Protein 4S1H (pdb70)

Secondary structure (DSSP, 8-state):
----EEEEE--BSSS--HHHHHHHHHHHTT--EEEEESEEESS-TTSS---EEEPPHHHHHHHHHHHHHTTTTTT--EEEE---SSHHHHHHHHHHHHHHTTSS--EEEE----EETTEE-S-HHHHHHHHHHGGG-SEE---HHHHHHHHTS--SSHHHHHHHHHHHHHTT--EEEEEEEEETTEEEEEEEES-TTTS--EEEEEEPPSS--SSHHHHHHHHHHHHHHTT--HHHHHHHHHHHHHHHHHT---SSS--TTTTGGGTT-----S--EE--SSGGG--/----EEEEE--BSSS--HHHHHHHHHHHTT--EEEEESEEESS-TTSS---EEEPPHHHHHHHHHHHHHTTTTTT--EEEE---SSHHHHHHHHHHHHHHTTSS--EEEE----EETTEE-S-TTHHHHHHHHGGG-SEE---HHHHHHHHS----SHHHHHHHHHHHHHTT--EEEEEEEEETTEEEEEEEES-TTT---EEEEEEPPSS--SSHHHHHHHHHHHHHHTT--HHHHHHHHHHHHHHHHHT--SSSS--TTTTGGGTT-----S--EE-

Radius of gyration: 24.66 Å; Cα contacts (8 Å, |Δi|>4): 1224; chains: 2; bounding box: 45×48×82 Å

Nearest PDB structures (foldseek):
  4s1m-assembly1_A  TM=9.994E-01  e=2.546E-53  Entamoeba histolytica
  4s1m-assembly1_B  TM=9.944E-01  e=1.141E-51  Entamoeba histolytica
  6k92-assembly1_B  TM=9.442E-01  e=1.432E-26  Leishmania donovani BPK282A1
  6k8z-assembly1_A  TM=9.173E-01  e=1.811E-24  Leishmania donovani
  6yk1-assembly2_C  TM=9.079E-01  e=7.233E-23  Mus musculus

InterPro domains:
  IPR004625 Pyridoxine kinase [PTHR10534] (2-256)
  IPR004625 Pyridoxine kinase [cd01173] (4-252)
  IPR013749 Pyridoxamine kinase/Phosphomethylpyrimidine kinase [PF08543] (92-254)
  IPR029056 Ribokinase-like [G3DSA:3.40.1190.20] (1-278)
  IPR029056 Ribokinase-like [SSF53613] (3-272)

B-factor: mean 26.45, std 13.64, range [12.22, 126.2]

Structure (mmCIF, N/CA/C/O backbone):
data_4S1H
#
_entry.id   4S1H
#
_cell.length_a   44.256
_cell.length_b   44.272
_cell.length_c   75.246
_cell.angle_alpha   89.94
_cell.angle_beta   102.89
_cell.angle_gamma   107.03
#
_symmetry.space_group_name_H-M   'P 1'
#
loop_
_entity.id
_entity.type
_entity.pdbx_description
1 polymer 'Pyridoxal kinase'
2 non-polymer "ADENOSINE-5'-DIPHOSPHATE"
3 non-polymer 'MAGNESIUM ION'
4 water water
#
loop_
_atom_site.group_PDB
_atom_site.id
_atom_site.type_symbol
_atom_site.label_atom_id
_atom_site.label_alt_id
_atom_site.label_comp_id
_atom_site.label_asym_id
_atom_site.label_entity_id
_atom_site.label_seq_id
_atom_site.pdbx_PDB_ins_code
_atom_site.Cartn_x
_atom_site.Cartn_y
_atom_site.Cartn_z
_atom_site.occupancy
_atom_site.B_iso_or_equiv
_atom_site.auth_seq_id
_atom_site.auth_comp_id
_atom_site.auth_asym_id
_atom_site.auth_atom_id
_atom_site.pdbx_PDB_model_num
ATOM 1 N N . MET A 1 1 ? -23.012 11.583 16.558 1.00 54.34 1 MET A N 1
ATOM 2 C CA . MET A 1 1 ? -21.770 12.074 15.876 1.00 45.25 1 MET A CA 1
ATOM 3 C C . MET A 1 1 ? -21.074 10.951 15.108 1.00 45.92 1 MET A C 1
ATOM 4 O O . MET A 1 1 ? -20.352 10.142 15.696 1.00 52.18 1 MET A O 1
ATOM 9 N N . THR A 1 2 ? -21.284 10.912 13.801 1.00 31.66 2 THR A N 1
ATOM 10 C CA . THR A 1 2 ? -20.618 9.939 12.933 1.00 23.88 2 THR A CA 1
ATOM 11 C C . THR A 1 2 ? -19.862 10.654 11.816 1.00 21.78 2 THR A C 1
ATOM 12 O O . THR A 1 2 ? -20.331 11.657 11.283 1.00 26.65 2 THR A O 1
ATOM 16 N N . ASN A 1 3 ? -18.705 10.113 11.471 1.00 20.75 3 ASN A N 1
ATOM 17 C CA . ASN A 1 3 ? -17.932 10.626 10.355 1.00 18.50 3 ASN A CA 1
ATOM 18 C C . ASN A 1 3 ? -18.619 10.242 9.058 1.00 17.63 3 ASN A C 1
ATOM 19 O O . ASN A 1 3 ? -18.855 9.070 8.826 1.00 20.56 3 ASN A O 1
ATOM 24 N N . LYS A 1 4 ? -18.940 11.245 8.245 1.00 15.75 4 LYS A N 1
ATOM 25 C CA . LYS A 1 4 ? -19.645 11.028 6.975 1.00 17.31 4 LYS A CA 1
ATOM 26 C C . LYS A 1 4 ? -18.679 11.006 5.797 1.00 17.23 4 LYS A C 1
ATOM 27 O O . LYS A 1 4 ? -18.992 10.378 4.755 1.00 18.60 4 LYS A O 1
ATOM 33 N N . VAL A 1 5 ? -17.553 11.722 5.908 1.00 14.50 5 VAL A N 1
ATOM 34 C CA . VAL A 1 5 ? -16.584 11.845 4.838 1.00 15.47 5 VAL A CA 1
ATOM 35 C C . VAL A 1 5 ? -15.216 11.368 5.282 1.00 14.97 5 VAL A C 1
ATOM 36 O O . VAL A 1 5 ? -14.814 11.625 6.410 1.00 13.91 5 VAL A O 1
ATOM 40 N N . LEU A 1 6 ? -14.498 10.716 4.374 1.00 13.95 6 LEU A N 1
ATOM 41 C CA . LEU A 1 6 ? -13.074 10.433 4.564 1.00 13.58 6 LEU A CA 1
ATOM 42 C C . LEU A 1 6 ? -12.348 11.085 3.421 1.00 17.23 6 LEU A C 1
ATOM 43 O O . LEU A 1 6 ? -12.718 10.879 2.250 1.00 13.53 6 LEU A O 1
ATOM 48 N N . THR A 1 7 ? -11.363 11.900 3.766 1.00 13.60 7 THR A N 1
ATOM 49 C CA . THR A 1 7 ? -10.610 12.634 2.749 1.00 17.39 7 THR A CA 1
ATOM 50 C C . THR A 1 7 ? -9.120 12.477 2.992 1.00 19.72 7 THR A C 1
ATOM 51 O O . THR A 1 7 ? -8.598 12.699 4.105 1.00 15.37 7 THR A O 1
ATOM 55 N N . ILE A 1 8 ? -8.441 12.068 1.946 1.00 14.58 8 ILE A N 1
ATOM 56 C CA . ILE A 1 8 ? -7.038 11.703 1.969 1.00 13.70 8 ILE A CA 1
ATOM 57 C C . ILE A 1 8 ? -6.317 12.623 1.018 1.00 18.14 8 ILE A C 1
ATOM 58 O O . ILE A 1 8 ? -6.499 12.530 -0.216 1.00 14.19 8 ILE A O 1
ATOM 63 N N . SER A 1 9 ? -5.505 13.528 1.532 1.00 15.16 9 SER A N 1
ATOM 64 C CA . SER A 1 9 ? -4.832 14.506 0.695 1.00 15.33 9 SER A CA 1
ATOM 65 C C . SER A 1 9 ? -3.734 15.219 1.481 1.00 15.35 9 SER A C 1
ATOM 66 O O . SER A 1 9 ? -3.444 14.856 2.633 1.00 14.13 9 SER A O 1
ATOM 69 N N . SER A 1 10 ? -3.108 16.195 0.866 1.00 14.46 10 SER A N 1
ATOM 70 C CA . SER A 1 10 ? -1.914 16.831 1.404 1.00 14.60 10 SER A CA 1
ATOM 71 C C . SER A 1 10 ? -2.235 17.798 2.528 1.00 15.28 10 SER A C 1
ATOM 72 O O . SER A 1 10 ? -3.378 18.183 2.727 1.00 15.07 10 SER A O 1
ATOM 75 N N . TYR A 1 11 ? -1.205 18.183 3.282 1.00 15.26 11 TYR A N 1
ATOM 76 C CA . TYR A 1 11 ? -1.340 19.144 4.367 1.00 16.62 11 TYR A CA 1
ATOM 77 C C . TYR A 1 11 ? -0.193 20.150 4.320 1.00 15.04 11 TYR A C 1
ATOM 78 O O . TYR A 1 11 ? 0.965 19.750 4.136 1.00 15.47 11 TYR A O 1
ATOM 87 N N . VAL A 1 12 ? -0.542 21.426 4.496 1.00 15.22 12 VAL A N 1
ATOM 88 C CA . VAL A 1 12 ? 0.411 22.527 4.708 1.00 15.97 12 VAL A CA 1
ATOM 89 C C . VAL A 1 12 ? 0.107 23.252 6.014 1.00 16.20 12 VAL A C 1
ATOM 90 O O . VAL A 1 12 ? -1.060 23.481 6.327 1.00 15.83 12 VAL A O 1
ATOM 94 N N . CYS A 1 13 ? 1.152 23.575 6.768 1.00 16.80 13 CYS A N 1
ATOM 95 C CA . CYS A 1 13 ? 1.000 24.288 8.067 1.00 17.14 13 CYS A CA 1
ATOM 96 C C . CYS A 1 13 ? 0.530 25.724 7.932 1.00 17.53 13 CYS A C 1
ATOM 97 O O . CYS A 1 13 ? -0.223 26.239 8.747 1.00 17.55 13 CYS A O 1
ATOM 100 N N . SER A 1 14 ? 0.962 26.370 6.846 1.00 18.02 14 SER A N 1
ATOM 101 C CA . SER A 1 14 ? 0.607 27.727 6.503 1.00 18.46 14 SER A CA 1
ATOM 102 C C . SER A 1 14 ? 0.026 27.706 5.100 1.00 18.06 14 SER A C 1
ATOM 103 O O . SER A 1 14 ? 0.460 26.915 4.236 1.00 17.79 14 SER A O 1
ATOM 106 N N . GLY A 1 15 ? -0.972 28.538 4.907 1.00 18.04 15 GLY A N 1
ATOM 107 C CA . GLY A 1 15 ? -1.710 28.543 3.645 1.00 18.22 15 GLY A CA 1
ATOM 108 C C . GLY A 1 15 ? -2.700 27.427 3.415 1.00 18.80 15 GLY A C 1
ATOM 109 O O . GLY A 1 15 ? -3.067 26.675 4.316 1.00 17.42 15 GLY A O 1
ATOM 110 N N . PHE A 1 16 ? -3.167 27.315 2.177 1.00 17.57 16 PHE A N 1
ATOM 111 C CA . PHE A 1 16 ? -4.390 26.575 1.883 1.00 20.51 16 PHE A CA 1
ATOM 112 C C . PHE A 1 16 ? -4.216 25.768 0.597 1.00 19.86 16 PHE A C 1
ATOM 113 O O . PHE A 1 16 ? -4.330 26.287 -0.521 1.00 22.08 16 PHE A O 1
ATOM 121 N N . VAL A 1 17 ? -3.931 24.490 0.779 1.00 17.87 17 VAL A N 1
ATOM 122 C CA . VAL A 1 17 ? -4.052 23.462 -0.280 1.00 19.20 17 VAL A CA 1
ATOM 123 C C . VAL A 1 17 ? -4.591 22.185 0.337 1.00 19.71 17 VAL A C 1
ATOM 124 O O . VAL A 1 17 ? -4.636 22.059 1.574 1.00 19.18 17 VAL A O 1
ATOM 128 N N . GLY A 1 18 ? -5.003 21.253 -0.533 1.00 17.00 18 GLY A N 1
ATOM 129 C CA . GLY A 1 18 ? -5.347 19.913 -0.176 1.00 14.93 18 GLY A CA 1
ATOM 130 C C . GLY A 1 18 ? -6.301 19.780 0.988 1.00 15.39 18 GLY A C 1
ATOM 131 O O . GLY A 1 18 ? -7.341 20.468 1.071 1.00 14.58 18 GLY A O 1
ATOM 132 N N . ASN A 1 19 ? -5.930 18.911 1.920 1.00 15.68 19 ASN A N 1
ATOM 133 C CA . ASN A 1 19 ? -6.786 18.693 3.089 1.00 15.76 19 ASN A CA 1
ATOM 134 C C . ASN A 1 19 ? -6.973 19.908 4.007 1.00 16.02 19 ASN A C 1
ATOM 135 O O . ASN A 1 19 ? -7.949 19.954 4.734 1.00 15.95 19 ASN A O 1
ATOM 140 N N . ARG A 1 20 ? -6.087 20.891 3.956 1.00 15.33 20 ARG A N 1
ATOM 141 C CA . ARG A 1 20 ? -6.300 22.134 4.681 1.00 16.67 20 ARG A CA 1
ATOM 142 C C . ARG A 1 20 ? -7.505 22.908 4.126 1.00 16.98 20 ARG A C 1
ATOM 143 O O . ARG A 1 20 ? -8.344 23.385 4.890 1.00 17.27 20 ARG A O 1
ATOM 151 N N . CYS A 1 21 ? -7.597 23.032 2.798 1.00 17.29 21 CYS A N 1
ATOM 152 C CA . CYS A 1 21 ? -8.839 23.509 2.141 1.00 16.98 21 CYS A CA 1
ATOM 153 C C . CYS A 1 21 ? -10.043 22.682 2.552 1.00 14.16 21 CYS A C 1
ATOM 154 O O . CYS A 1 21 ? -11.100 23.221 2.848 1.00 15.03 21 CYS A O 1
ATOM 157 N N . GLY A 1 22 ? -9.881 21.361 2.561 1.00 14.84 22 GLY A N 1
ATOM 158 C CA . GLY A 1 22 ? -10.943 20.458 2.915 1.00 14.63 22 GLY A CA 1
ATOM 159 C C . GLY A 1 22 ? -11.433 20.690 4.320 1.00 17.38 22 GLY A C 1
ATOM 160 O O . GLY A 1 22 ? -12.636 20.737 4.554 1.00 16.30 22 GLY A O 1
ATOM 161 N N . MET A 1 23 ? -10.513 20.912 5.233 1.00 18.59 23 MET A N 1
ATOM 162 C CA . MET A 1 23 ? -10.920 21.131 6.630 1.00 15.22 23 MET A CA 1
ATOM 163 C C . MET A 1 23 ? -11.748 22.403 6.741 1.00 15.85 23 MET A C 1
ATOM 164 O O . MET A 1 23 ? -12.805 22.427 7.361 1.00 16.53 23 MET A O 1
ATOM 169 N N . ILE A 1 24 ? -11.242 23.492 6.168 1.00 15.29 24 ILE A N 1
ATOM 170 C CA . ILE A 1 24 ? -11.895 24.774 6.251 1.00 16.30 24 ILE A CA 1
ATOM 171 C C . ILE A 1 24 ? -13.308 24.676 5.670 1.00 15.44 24 ILE A C 1
ATOM 172 O O . ILE A 1 24 ? -14.269 25.168 6.262 1.00 16.09 24 ILE A O 1
ATOM 177 N N . ILE A 1 25 ? -13.422 24.050 4.500 1.00 14.07 25 ILE A N 1
ATOM 178 C CA . ILE A 1 25 ? -14.695 24.028 3.785 1.00 14.54 25 ILE A CA 1
ATOM 179 C C . ILE A 1 25 ? -15.697 23.077 4.470 1.00 15.15 25 ILE A C 1
ATOM 180 O O . ILE A 1 25 ? -16.827 23.471 4.771 1.00 15.58 25 ILE A O 1
ATOM 185 N N . LEU A 1 26 ? -15.294 21.837 4.682 1.00 14.81 26 LEU A N 1
ATOM 186 C CA . LEU A 1 26 ? -16.177 20.841 5.324 1.00 13.87 26 LEU A CA 1
ATOM 187 C C . LEU A 1 26 ? -16.533 21.250 6.753 1.00 15.90 26 LEU A C 1
ATOM 188 O O . LEU A 1 26 ? -17.697 21.102 7.160 1.00 18.71 26 LEU A O 1
ATOM 193 N N . ASP A 1 27 ? -15.585 21.809 7.488 1.00 16.35 27 ASP A N 1
ATOM 194 C CA . ASP A 1 27 ? -15.928 22.370 8.827 1.00 16.78 27 ASP A CA 1
ATOM 195 C C . ASP A 1 27 ? -17.015 23.477 8.707 1.00 19.68 27 ASP A C 1
ATOM 196 O O . ASP A 1 27 ? -17.997 23.486 9.465 1.00 18.93 27 ASP A O 1
ATOM 201 N N . SER A 1 28 ? -16.881 24.390 7.744 1.00 17.99 28 SER A N 1
ATOM 202 C CA . SER A 1 28 ? -17.835 25.479 7.595 1.00 17.56 28 SER A CA 1
ATOM 203 C C . SER A 1 28 ? -19.240 24.994 7.178 1.00 18.50 28 SER A C 1
ATOM 204 O O . SER A 1 28 ? -20.231 25.613 7.510 1.00 19.88 28 SER A O 1
ATOM 207 N N . PHE A 1 29 ? -19.298 23.857 6.490 1.00 18.57 29 PHE A N 1
ATOM 208 C CA . PHE A 1 29 ? -20.578 23.222 6.127 1.00 20.62 29 PHE A CA 1
ATOM 209 C C . PHE A 1 29 ? -21.078 22.281 7.226 1.00 18.38 29 PHE A C 1
ATOM 210 O O . PHE A 1 29 ? -22.128 21.697 7.073 1.00 20.48 29 PHE A O 1
ATOM 218 N N . GLN A 1 30 ? -20.295 22.116 8.301 1.00 17.47 30 GLN A N 1
ATOM 219 C CA . GLN A 1 30 ? -20.611 21.250 9.418 1.00 20.43 30 GLN A CA 1
ATOM 220 C C . GLN A 1 30 ? -20.850 19.798 8.982 1.00 17.58 30 GLN A C 1
ATOM 221 O O . GLN A 1 30 ? -21.743 19.115 9.483 1.00 20.42 30 GLN A O 1
ATOM 227 N N . ILE A 1 31 ? -19.962 19.337 8.129 1.00 15.96 31 ILE A N 1
ATOM 228 C CA . ILE A 1 31 ? -19.944 17.953 7.628 1.00 15.64 31 ILE A CA 1
ATOM 229 C C . ILE A 1 31 ? -18.794 17.249 8.378 1.00 16.75 31 ILE A C 1
ATOM 230 O O . ILE A 1 31 ? -17.616 17.577 8.199 1.00 15.55 31 ILE A O 1
ATOM 235 N N . GLN A 1 32 ? -19.156 16.346 9.287 1.00 17.61 32 GLN A N 1
ATOM 236 C CA . GLN A 1 32 ? -18.152 15.680 10.105 1.00 19.08 32 GLN A CA 1
ATOM 237 C C . GLN A 1 32 ? -17.309 14.768 9.212 1.00 17.88 32 GLN A C 1
ATOM 238 O O . GLN A 1 32 ? -17.849 13.908 8.500 1.00 19.01 32 GLN A O 1
ATOM 244 N N . SER A 1 33 ? -15.990 14.974 9.243 1.00 15.96 33 SER A N 1
ATOM 245 C CA . SER A 1 33 ? -15.066 14.328 8.298 1.00 17.48 33 SER A CA 1
ATOM 246 C C . SER A 1 33 ? -13.780 13.854 8.971 1.00 15.23 33 SER A C 1
ATOM 247 O O . SER A 1 33 ? -13.371 14.413 9.994 1.00 15.64 33 SER A O 1
ATOM 250 N N . ILE A 1 34 ? -13.194 12.818 8.395 1.00 13.87 34 ILE A N 1
ATOM 251 C CA . ILE A 1 34 ? -11.886 12.326 8.742 1.00 13.99 34 ILE A CA 1
ATOM 252 C C . ILE A 1 34 ? -10.900 12.884 7.713 1.00 13.76 34 ILE A C 1
ATOM 253 O O . ILE A 1 34 ? -11.116 12.738 6.509 1.00 13.10 34 ILE A O 1
ATOM 258 N N . PHE A 1 35 ? -9.814 13.486 8.191 1.00 13.30 35 PHE A N 1
ATOM 259 C CA . PHE A 1 35 ? -8.786 14.075 7.336 1.00 12.99 35 PHE A CA 1
ATOM 260 C C . PHE A 1 35 ? -7.458 13.346 7.525 1.00 13.16 35 PHE A C 1
ATOM 261 O O . PHE A 1 35 ? -6.692 13.632 8.477 1.00 15.56 35 PHE A O 1
ATOM 269 N N . VAL A 1 36 ? -7.204 12.356 6.690 1.00 13.17 36 VAL A N 1
ATOM 270 C CA . VAL A 1 36 ? -5.973 11.626 6.708 1.00 13.41 36 VAL A CA 1
ATOM 271 C C . VAL A 1 36 ? -4.985 12.365 5.812 1.00 14.37 36 VAL A C 1
ATOM 272 O O . VAL A 1 36 ? -5.246 12.635 4.654 1.00 14.51 36 VAL A O 1
ATOM 276 N N . LEU A 1 37 ? -3.840 12.706 6.334 1.00 14.95 37 LEU A N 1
ATOM 277 C CA . LEU A 1 37 ? -2.823 13.483 5.593 1.00 13.71 37 LEU A CA 1
ATOM 278 C C . LEU A 1 37 ? -1.862 12.608 4.789 1.00 14.18 37 LEU A C 1
ATOM 279 O O . LEU A 1 37 ? -1.479 11.518 5.189 1.00 15.12 37 LEU A O 1
ATOM 284 N N . THR A 1 38 ? -1.476 13.089 3.613 1.00 15.53 38 THR A N 1
ATOM 285 C CA . THR A 1 38 ? -0.458 12.413 2.814 1.00 15.77 38 THR A CA 1
ATOM 286 C C . THR A 1 38 ? 0.904 13.144 2.820 1.00 14.99 38 THR A C 1
ATOM 287 O O . THR A 1 38 ? 1.898 12.602 2.315 1.00 15.98 38 THR A O 1
ATOM 291 N N . THR A 1 39 ? 0.918 14.369 3.360 1.00 15.70 39 THR A N 1
ATOM 292 C CA . THR A 1 39 ? 2.139 15.168 3.591 1.00 16.35 39 THR A CA 1
ATOM 293 C C . THR A 1 39 ? 1.989 15.969 4.868 1.00 17.32 39 THR A C 1
ATOM 294 O O . THR A 1 39 ? 0.875 16.181 5.335 1.00 16.58 39 THR A O 1
ATOM 298 N N . HIS A 1 40 ? 3.118 16.420 5.394 1.00 16.23 40 HIS A N 1
ATOM 299 C CA . HIS A 1 40 ? 3.158 17.451 6.437 1.00 16.22 40 HIS A CA 1
ATOM 300 C C . HIS A 1 40 ? 4.233 18.460 6.036 1.00 16.92 40 HIS A C 1
ATOM 301 O O . HIS A 1 40 ? 5.398 18.325 6.416 1.00 17.59 40 HIS A O 1
ATOM 308 N N . LEU A 1 41 ? 3.830 19.471 5.257 1.00 16.87 41 LEU A N 1
ATOM 309 C CA . LEU A 1 41 ? 4.747 20.483 4.755 1.00 17.64 41 LEU A CA 1
ATOM 310 C C . LEU A 1 41 ? 4.501 21.821 5.424 1.00 17.89 41 LEU A C 1
ATOM 311 O O . LEU A 1 41 ? 3.395 22.109 5.852 1.00 17.37 41 LEU A O 1
ATOM 316 N N . ALA A 1 42 ? 5.522 22.647 5.479 1.00 18.79 42 ALA A N 1
ATOM 317 C CA . ALA A 1 42 ? 5.395 23.988 6.047 1.00 19.25 42 ALA A CA 1
ATOM 318 C C . ALA A 1 42 ? 4.456 24.860 5.250 1.00 19.01 42 ALA A C 1
ATOM 319 O O . ALA A 1 42 ? 3.682 25.620 5.788 1.00 18.92 42 ALA A O 1
ATOM 321 N N . ASN A 1 43 ? 4.582 24.750 3.918 1.00 19.03 43 ASN A N 1
ATOM 322 C CA . ASN A 1 43 ? 3.877 25.627 2.990 1.00 19.01 43 ASN A CA 1
ATOM 323 C C . ASN A 1 43 ? 3.804 24.924 1.626 1.00 19.93 43 ASN A C 1
ATOM 324 O O . ASN A 1 43 ? 4.380 23.861 1.452 1.00 19.30 43 ASN A O 1
ATOM 329 N N . HIS A 1 44 ? 3.056 25.475 0.686 1.00 23.40 44 HIS A N 1
ATOM 330 C CA . HIS A 1 44 ? 2.914 24.776 -0.585 1.00 25.99 44 HIS A CA 1
ATOM 331 C C . HIS A 1 44 ? 4.174 24.868 -1.463 1.00 28.62 44 HIS A C 1
ATOM 332 O O . HIS A 1 44 ? 5.124 25.590 -1.157 1.00 20.92 44 HIS A O 1
ATOM 339 N N . THR A 1 45 ? 4.167 24.080 -2.539 1.00 27.28 45 THR A N 1
ATOM 340 C CA . THR A 1 45 ? 5.352 23.852 -3.385 1.00 38.43 45 THR A CA 1
ATOM 341 C C . THR A 1 45 ? 5.758 25.068 -4.244 1.00 34.17 45 THR A C 1
ATOM 342 O O . THR A 1 45 ? 6.863 25.128 -4.798 1.00 35.01 45 THR A O 1
ATOM 346 N N . GLY A 1 46 ? 4.846 26.022 -4.376 1.00 35.83 46 GLY A N 1
ATOM 347 C CA . GLY A 1 46 ? 5.136 27.356 -4.920 1.00 41.50 46 GLY A CA 1
ATOM 348 C C . GLY A 1 46 ? 6.220 28.225 -4.289 1.00 47.35 46 GLY A C 1
ATOM 349 O O . GLY A 1 46 ? 6.741 29.127 -4.944 1.00 44.20 46 GLY A O 1
ATOM 350 N N . TYR A 1 47 ? 6.561 27.987 -3.022 1.00 36.12 47 TYR A N 1
ATOM 351 C CA . TYR A 1 47 ? 7.589 28.769 -2.357 1.00 27.71 47 TYR A CA 1
ATOM 352 C C . TYR A 1 47 ? 8.992 28.211 -2.665 1.00 27.13 47 TYR A C 1
ATOM 353 O O . TYR A 1 47 ? 9.107 27.024 -3.012 1.00 32.15 47 TYR A O 1
ATOM 362 N N . PRO A 1 48 ? 10.044 29.030 -2.506 1.00 29.47 48 PRO A N 1
ATOM 363 C CA . PRO A 1 48 ? 11.443 28.607 -2.715 1.00 32.50 48 PRO A CA 1
ATOM 364 C C . PRO A 1 48 ? 11.958 27.483 -1.825 1.00 35.63 48 PRO A C 1
ATOM 365 O O . PRO A 1 48 ? 12.869 26.771 -2.218 1.00 35.72 48 PRO A O 1
ATOM 369 N N . VAL A 1 49 ? 11.433 27.383 -0.607 1.00 29.38 49 VAL A N 1
ATOM 370 C CA . VAL A 1 49 ? 11.807 26.323 0.311 1.00 27.01 49 VAL A CA 1
ATOM 371 C C . VAL A 1 49 ? 10.493 25.704 0.738 1.00 24.52 49 VAL A C 1
ATOM 372 O O . VAL A 1 49 ? 9.526 26.431 0.945 1.00 23.64 49 VAL A O 1
ATOM 376 N N . VAL A 1 50 ? 10.451 24.370 0.782 1.00 23.45 50 VAL A N 1
ATOM 377 C CA . VAL A 1 50 ? 9.272 23.614 1.179 1.00 23.17 50 VAL A CA 1
ATOM 378 C C . VAL A 1 50 ? 9.698 22.597 2.236 1.00 24.50 50 VAL A C 1
ATOM 379 O O . VAL A 1 50 ? 10.043 21.467 1.929 1.00 26.14 50 VAL A O 1
ATOM 383 N N . GLY A 1 51 ? 9.618 22.982 3.508 1.00 22.53 51 GLY A N 1
ATOM 384 C CA . GLY A 1 51 ? 10.087 22.104 4.566 1.00 22.22 51 GLY A CA 1
ATOM 385 C C . GLY A 1 51 ? 9.048 21.036 4.883 1.00 20.72 51 GLY A C 1
ATOM 386 O O . GLY A 1 51 ? 7.866 21.198 4.596 1.00 19.90 51 GLY A O 1
ATOM 387 N N . GLY A 1 52 ? 9.513 19.923 5.423 1.00 20.83 52 GLY A N 1
ATOM 388 C CA . GLY A 1 52 ? 8.667 18.808 5.841 1.00 20.11 52 GLY A CA 1
ATOM 389 C C . GLY A 1 52 ? 8.729 17.646 4.855 1.00 23.04 52 GLY A C 1
ATOM 390 O O . GLY A 1 52 ? 9.450 17.713 3.854 1.00 26.08 52 GLY A O 1
ATOM 391 N N . SER A 1 53 ? 7.936 16.616 5.110 1.00 20.42 53 SER A N 1
ATOM 392 C CA . SER A 1 53 ? 8.037 15.318 4.410 1.00 22.34 53 SER A CA 1
ATOM 393 C C . SER A 1 53 ? 6.678 14.765 4.013 1.00 21.39 53 SER A C 1
ATOM 394 O O . SER A 1 53 ? 5.645 15.087 4.610 1.00 19.63 53 SER A O 1
ATOM 397 N N . GLY A 1 54 ? 6.707 13.882 3.017 1.00 19.69 54 GLY A N 1
ATOM 398 C CA . GLY A 1 54 ? 5.580 13.035 2.670 1.00 18.38 54 GLY A CA 1
ATOM 399 C C . GLY A 1 54 ? 5.330 12.061 3.803 1.00 18.59 54 GLY A C 1
ATOM 400 O O . GLY A 1 54 ? 6.275 11.639 4.484 1.00 20.34 54 GLY A O 1
ATOM 401 N N . VAL A 1 55 ? 4.069 11.690 3.978 1.00 17.58 55 VAL A N 1
ATOM 402 C CA . VAL A 1 55 ? 3.699 10.649 4.912 1.00 17.50 55 VAL A CA 1
ATOM 403 C C . VAL A 1 55 ? 4.208 9.275 4.447 1.00 20.08 55 VAL A C 1
ATOM 404 O O . VAL A 1 55 ? 4.130 8.944 3.254 1.00 21.88 55 VAL A O 1
ATOM 408 N N . LEU A 1 56 ? 4.780 8.510 5.373 1.00 20.18 56 LEU A N 1
ATOM 409 C CA . LEU A 1 56 ? 5.347 7.198 5.044 1.00 23.18 56 LEU A CA 1
ATOM 410 C C . LEU A 1 56 ? 4.251 6.139 5.034 1.00 21.73 56 LEU A C 1
ATOM 411 O O . LEU A 1 56 ? 3.282 6.200 5.822 1.00 21.04 56 LEU A O 1
ATOM 416 N N . LEU A 1 57 ? 4.389 5.177 4.118 1.00 20.25 57 LEU A N 1
ATOM 417 C CA . LEU A 1 57 ? 3.409 4.114 3.980 1.00 21.59 57 LEU A CA 1
ATOM 418 C C . LEU A 1 57 ? 3.047 3.441 5.314 1.00 19.36 57 LEU A C 1
ATOM 419 O O . LEU A 1 57 ? 1.867 3.201 5.589 1.00 24.04 57 LEU A O 1
ATOM 424 N N . ASN A 1 58 ? 4.048 3.105 6.126 1.00 20.26 58 ASN A N 1
ATOM 425 C CA . ASN A 1 58 ? 3.741 2.372 7.367 1.00 22.99 58 ASN A CA 1
ATOM 426 C C . ASN A 1 58 ? 2.850 3.182 8.311 1.00 23.18 58 ASN A C 1
ATOM 427 O O . ASN A 1 58 ? 1.945 2.640 8.968 1.00 22.28 58 ASN A O 1
ATOM 432 N N . ASP A 1 59 ? 3.085 4.494 8.360 1.00 22.00 59 ASP A N 1
ATOM 433 C CA . ASP A 1 59 ? 2.264 5.389 9.159 1.00 21.13 59 ASP A CA 1
ATOM 434 C C . ASP A 1 59 ? 0.849 5.515 8.587 1.00 17.95 59 ASP A C 1
ATOM 435 O O . ASP A 1 59 ? -0.126 5.514 9.323 1.00 18.32 59 ASP A O 1
ATOM 440 N N . PHE A 1 60 ? 0.732 5.609 7.268 1.00 17.75 60 PHE A N 1
ATOM 441 C CA . PHE A 1 60 ? -0.562 5.652 6.634 1.00 17.80 60 P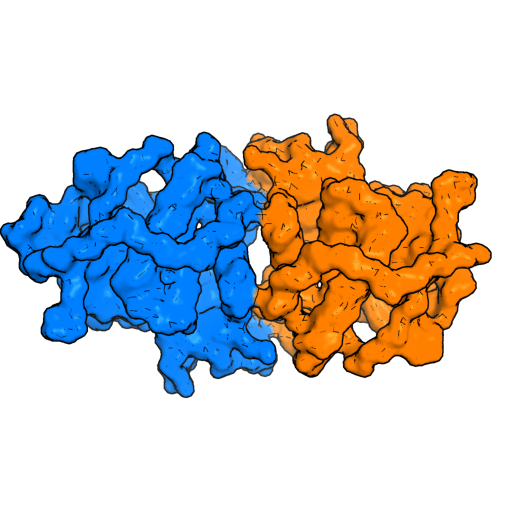HE A CA 1
ATOM 442 C C . PHE A 1 60 ? -1.387 4.380 6.949 1.00 17.14 60 PHE A C 1
ATOM 443 O O . PHE A 1 60 ? -2.569 4.458 7.295 1.00 17.38 60 PHE A O 1
ATOM 451 N N . ILE A 1 61 ? -0.764 3.212 6.810 1.00 17.60 61 ILE A N 1
ATOM 452 C CA . ILE A 1 61 ? -1.409 1.947 7.165 1.00 18.26 61 ILE A CA 1
ATOM 453 C C . ILE A 1 61 ? -1.818 1.900 8.632 1.00 18.92 61 ILE A C 1
ATOM 454 O O . ILE A 1 61 ? -2.938 1.509 8.977 1.00 17.84 61 ILE A O 1
ATOM 459 N N . SER A 1 62 ? -0.926 2.340 9.506 1.00 18.17 62 SER A N 1
ATOM 460 C CA . SER A 1 62 ? -1.212 2.372 10.930 1.00 20.46 62 SER A CA 1
ATOM 461 C C . SER A 1 62 ? -2.442 3.222 11.229 1.00 19.00 62 SER A C 1
ATOM 462 O O . SER A 1 62 ? -3.326 2.832 12.014 1.00 19.73 62 SER A O 1
ATOM 465 N N . ILE A 1 63 ? -2.486 4.399 10.630 1.00 17.67 63 ILE A N 1
ATOM 466 C CA . ILE A 1 63 ? -3.664 5.275 10.733 1.00 18.49 63 ILE A CA 1
ATOM 467 C C . ILE A 1 63 ? -4.952 4.621 10.205 1.00 16.62 63 ILE A C 1
ATOM 468 O O . ILE A 1 63 ? -5.967 4.603 10.908 1.00 16.41 63 ILE A O 1
ATOM 473 N N . MET A 1 64 ? -4.903 4.044 9.008 1.00 17.96 64 MET A N 1
ATOM 474 C CA . MET A 1 64 ? -6.123 3.477 8.438 1.00 16.79 64 MET A CA 1
ATOM 475 C C . MET A 1 64 ? -6.615 2.272 9.253 1.00 18.25 64 MET A C 1
ATOM 476 O O . MET A 1 64 ? -7.820 2.130 9.515 1.00 20.10 64 MET A O 1
ATOM 481 N N . ASP A 1 65 ? -5.682 1.450 9.722 1.00 18.36 65 ASP A N 1
ATOM 482 C CA . ASP A 1 65 ? -6.016 0.318 10.603 1.00 19.39 65 ASP A CA 1
ATOM 483 C C . ASP A 1 65 ? -6.647 0.791 11.909 1.00 18.98 65 ASP A C 1
ATOM 484 O O . ASP A 1 65 ? -7.602 0.213 12.374 1.00 22.77 65 ASP A O 1
ATOM 489 N N . SER A 1 66 ? -6.109 1.858 12.480 1.00 18.34 66 SER A N 1
ATOM 490 C CA . SER A 1 66 ? -6.644 2.403 13.752 1.00 18.09 66 SER A CA 1
ATOM 491 C C . SER A 1 66 ? -8.074 2.944 13.586 1.00 20.06 66 SER A C 1
ATOM 492 O O . SER A 1 66 ? -8.938 2.725 14.438 1.00 20.03 66 SER A O 1
ATOM 495 N N . LEU A 1 67 ? -8.330 3.632 12.472 1.00 17.23 67 LEU A N 1
ATOM 496 C CA . LEU A 1 67 ? -9.695 4.098 12.159 1.00 18.38 67 LEU A CA 1
ATOM 497 C C . LEU A 1 67 ? -10.656 2.931 12.062 1.00 23.12 67 LEU A C 1
ATOM 498 O O . LEU A 1 67 ? -11.764 3.018 12.552 1.00 22.84 67 LEU A O 1
ATOM 503 N N . GLU A 1 68 ? -10.226 1.840 11.444 1.00 22.06 68 GLU A N 1
ATOM 504 C CA . GLU A 1 68 ? -11.093 0.661 11.284 1.00 23.49 68 GLU A CA 1
ATOM 505 C C . GLU A 1 68 ? -11.349 -0.038 12.615 1.00 24.90 68 GLU A C 1
ATOM 506 O O . GLU A 1 68 ? -12.500 -0.286 12.969 1.00 29.09 68 GLU A O 1
ATOM 512 N N . VAL A 1 69 ? -10.285 -0.306 13.374 1.00 22.12 69 VAL A N 1
ATOM 513 C CA . VAL A 1 69 ? -10.396 -1.043 14.648 1.00 24.01 69 VAL A CA 1
ATOM 514 C C . VAL A 1 69 ? -11.228 -0.274 15.686 1.00 22.47 69 VAL A C 1
ATOM 515 O O . VAL A 1 69 ? -11.991 -0.884 16.455 1.00 24.29 69 VAL A O 1
ATOM 519 N N . ASN A 1 70 ? -11.077 1.047 15.718 1.00 21.41 70 ASN A N 1
ATOM 520 C CA . ASN A 1 70 ? -11.877 1.899 16.594 1.00 22.00 70 ASN A CA 1
ATOM 521 C C . ASN A 1 70 ? -13.275 2.253 16.046 1.00 21.39 70 ASN A C 1
ATOM 522 O O . ASN A 1 70 ? -13.987 3.048 16.657 1.00 22.20 70 ASN A O 1
ATOM 527 N N . HIS A 1 71 ? -13.670 1.640 14.919 1.00 22.22 71 HIS A N 1
ATOM 528 C CA . HIS A 1 71 ? -14.988 1.817 14.274 1.00 24.96 71 HIS A CA 1
ATOM 529 C C . HIS A 1 71 ? -15.338 3.257 13.902 1.00 25.53 71 HIS A C 1
ATOM 530 O O . HIS A 1 71 ? -16.512 3.627 13.813 1.00 32.31 71 HIS A O 1
ATOM 537 N N . LEU A 1 72 ? -14.309 4.044 13.583 1.00 20.75 72 LEU A N 1
ATOM 538 C CA . LEU A 1 72 ? -14.482 5.472 13.263 1.00 19.95 72 LEU A CA 1
ATOM 539 C C . LEU A 1 72 ? -14.850 5.746 11.799 1.00 21.40 72 LEU A C 1
ATOM 540 O O . LEU A 1 72 ? -15.276 6.858 11.473 1.00 18.52 72 LEU A O 1
ATOM 545 N N . ASP A 1 73 ? -14.706 4.726 10.955 1.00 19.93 73 ASP A N 1
ATOM 546 C CA . ASP A 1 73 ? -15.013 4.840 9.505 1.00 21.31 73 ASP A CA 1
ATOM 547 C C . ASP A 1 73 ? -16.208 4.002 9.040 1.00 22.15 73 ASP A C 1
ATOM 548 O O . ASP A 1 73 ? -16.386 3.825 7.821 1.00 22.00 73 ASP A O 1
ATOM 553 N N . LYS A 1 74 ? -17.019 3.517 9.988 1.00 22.41 74 LYS A N 1
ATOM 554 C CA . LYS A 1 74 ? -18.057 2.537 9.660 1.00 26.87 74 LYS A CA 1
ATOM 555 C C . LYS A 1 74 ? -19.235 3.171 8.887 1.00 25.99 74 LYS A C 1
ATOM 556 O O . LYS A 1 74 ? -19.952 2.474 8.193 1.00 31.73 74 LYS A O 1
ATOM 562 N N . ASP A 1 75 ? -19.404 4.486 9.029 1.00 21.51 75 ASP A N 1
ATOM 563 C CA . ASP A 1 75 ? -20.562 5.217 8.533 1.00 21.95 75 ASP A CA 1
ATOM 564 C C . ASP A 1 75 ? -20.229 6.147 7.350 1.00 22.40 75 ASP A C 1
ATOM 565 O O . ASP A 1 75 ? -21.065 6.932 6.948 1.00 21.59 75 ASP A O 1
ATOM 570 N N . ILE A 1 76 ? -19.011 6.047 6.820 1.00 20.40 76 ILE A N 1
ATOM 571 C CA . ILE A 1 76 ? -18.549 6.870 5.709 1.00 17.42 76 ILE A CA 1
ATOM 572 C C . ILE A 1 76 ? -19.511 6.712 4.533 1.00 18.05 76 ILE A C 1
ATOM 573 O O . ILE A 1 76 ? -19.862 5.607 4.213 1.00 19.36 76 ILE A O 1
ATOM 578 N N . GLU A 1 77 ? -19.999 7.823 4.008 1.00 17.01 77 GLU A N 1
ATOM 579 C CA . GLU A 1 77 ? -20.827 7.826 2.762 1.00 17.02 77 GLU A CA 1
ATOM 580 C C . GLU A 1 77 ? -20.124 8.458 1.568 1.00 18.02 77 GLU A C 1
ATOM 581 O O . GLU A 1 77 ? -20.606 8.334 0.427 1.00 16.73 77 GLU A O 1
ATOM 587 N N . PHE A 1 78 ? -19.018 9.152 1.830 1.00 17.19 78 PHE A N 1
ATOM 588 C CA . PHE A 1 78 ? -18.314 9.959 0.842 1.00 15.87 78 PHE A CA 1
ATOM 589 C C . PHE A 1 78 ? -16.830 9.826 1.056 1.00 16.87 78 PHE A C 1
ATOM 590 O O . PHE A 1 78 ? -16.344 9.860 2.201 1.00 15.50 78 PHE A O 1
ATOM 598 N N . LEU A 1 79 ? -16.109 9.690 -0.060 1.00 15.97 79 LEU A N 1
ATOM 599 C CA . LEU A 1 79 ? -14.684 9.577 -0.055 1.00 14.98 79 LEU A CA 1
ATOM 600 C C . LEU A 1 79 ? -14.112 10.590 -0.993 1.00 18.82 79 LEU A C 1
ATOM 601 O O . LEU A 1 79 ? -14.674 10.785 -2.072 1.00 14.76 79 LEU A O 1
ATOM 606 N N . VAL A 1 80 ? -13.019 11.235 -0.589 1.00 14.37 80 VAL A N 1
ATOM 607 C CA . VAL A 1 80 ? -12.263 12.152 -1.464 1.00 13.58 80 VAL A CA 1
ATOM 608 C C . VAL A 1 80 ? -10.811 11.807 -1.396 1.00 15.73 80 VAL A C 1
ATOM 609 O O . VAL A 1 80 ? -10.287 11.555 -0.286 1.00 15.12 80 VAL A O 1
ATOM 613 N N . THR A 1 81 ? -10.151 11.785 -2.536 1.00 15.34 81 THR A N 1
ATOM 614 C CA . THR A 1 81 ? -8.715 11.709 -2.579 1.00 14.28 81 THR A CA 1
ATOM 615 C C . THR A 1 81 ? -8.181 12.887 -3.333 1.00 14.62 81 THR A C 1
ATOM 616 O O . THR A 1 81 ? -8.826 13.387 -4.300 1.00 15.90 81 THR A O 1
ATOM 620 N N . GLY A 1 82 ? -6.996 13.343 -2.927 1.00 15.80 82 GLY A N 1
ATOM 621 C CA . GLY A 1 82 ? -6.301 14.442 -3.544 1.00 15.91 82 GLY A CA 1
ATOM 622 C C . GLY A 1 82 ? -4.879 14.084 -3.868 1.00 16.00 82 GLY A C 1
ATOM 623 O O . GLY A 1 82 ? -4.606 13.143 -4.667 1.00 15.51 82 GLY A O 1
ATOM 624 N N . TYR A 1 83 ? -3.961 14.833 -3.270 1.00 14.79 83 TYR A N 1
ATOM 625 C CA . TYR A 1 83 ? -2.548 14.730 -3.584 1.00 15.73 83 TYR A CA 1
ATOM 626 C C . TYR A 1 83 ? -1.910 13.534 -2.906 1.00 17.33 83 TYR A C 1
ATOM 627 O O . TYR A 1 83 ? -2.158 13.312 -1.721 1.00 17.22 83 TYR A O 1
ATOM 636 N N . PHE A 1 84 ? -1.109 12.778 -3.666 1.00 16.25 84 PHE A N 1
ATOM 637 C CA . PHE A 1 84 ? -0.241 11.762 -3.093 1.00 16.16 84 PHE A CA 1
ATOM 638 C C . PHE A 1 84 ? 1.211 12.026 -3.499 1.00 18.09 84 PHE A C 1
ATOM 639 O O . PHE A 1 84 ? 1.490 12.298 -4.672 1.00 17.94 84 PHE A O 1
ATOM 647 N N . PRO A 1 85 ? 2.145 11.938 -2.557 1.00 19.03 85 PRO A N 1
ATOM 648 C CA . PRO A 1 85 ? 3.555 12.169 -2.885 1.00 23.90 85 PRO A CA 1
ATOM 649 C C . PRO A 1 85 ? 4.243 10.956 -3.519 1.00 28.89 85 PRO A C 1
ATOM 650 O O . PRO A 1 85 ? 5.299 11.120 -4.141 1.00 26.70 85 PRO A O 1
ATOM 654 N N . SER A 1 86 ? 3.644 9.771 -3.394 1.00 19.48 86 SER A N 1
ATOM 655 C CA . SER A 1 86 ? 4.267 8.524 -3.809 1.00 20.03 86 SER A CA 1
ATOM 656 C C . SER A 1 86 ? 3.223 7.485 -4.166 1.00 21.46 86 SER A C 1
ATOM 657 O O . SER A 1 86 ? 2.118 7.503 -3.614 1.00 19.32 86 SER A O 1
ATOM 660 N N . SER A 1 87 ? 3.566 6.600 -5.103 1.00 19.49 87 SER A N 1
ATOM 661 C CA . SER A 1 87 ? 2.626 5.600 -5.598 1.00 22.02 87 SER A CA 1
ATOM 662 C C . SER A 1 87 ? 2.238 4.552 -4.540 1.00 20.11 87 SER A C 1
ATOM 663 O O . SER A 1 87 ? 1.139 4.013 -4.599 1.00 18.89 87 SER A O 1
ATOM 666 N N . ASP A 1 88 ? 3.121 4.238 -3.614 1.00 20.00 88 ASP A N 1
ATOM 667 C CA . ASP A 1 88 ? 2.766 3.247 -2.576 1.00 19.86 88 ASP A CA 1
ATOM 668 C C . ASP A 1 88 ? 1.487 3.605 -1.829 1.00 19.46 88 ASP A C 1
ATOM 669 O O . ASP A 1 88 ? 0.660 2.735 -1.539 1.00 18.68 88 ASP A O 1
ATOM 674 N N . LEU A 1 89 ? 1.323 4.897 -1.542 1.00 18.66 89 LEU A N 1
ATOM 675 C CA . LEU A 1 89 ? 0.143 5.383 -0.808 1.00 17.76 89 LEU A CA 1
ATOM 676 C C . LEU A 1 89 ? -1.081 5.279 -1.721 1.00 17.11 89 LEU A C 1
ATOM 677 O O . LEU A 1 89 ? -2.185 5.053 -1.242 1.00 17.35 89 LEU A O 1
ATOM 682 N N . VAL A 1 90 ? -0.902 5.434 -3.028 1.00 16.43 90 VAL A N 1
A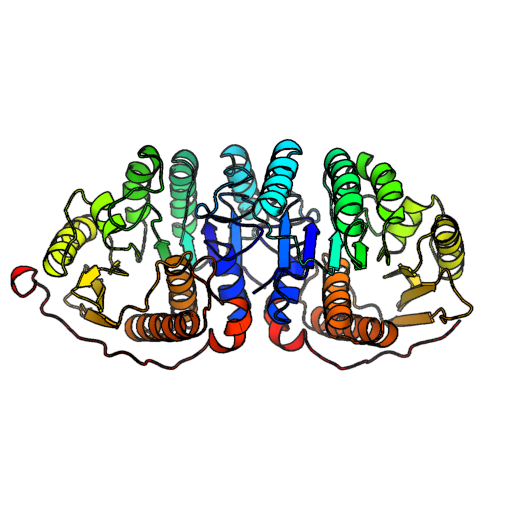TOM 683 C CA . VAL A 1 90 ? -2.020 5.331 -3.930 1.00 16.52 90 VAL A CA 1
ATOM 684 C C . VAL A 1 90 ? -2.534 3.894 -3.970 1.00 16.96 90 VAL A C 1
ATOM 685 O O . VAL A 1 90 ? -3.742 3.679 -3.920 1.00 19.92 90 VAL A O 1
ATOM 689 N N . TYR A 1 91 ? -1.624 2.933 -4.133 1.00 17.56 91 TYR A N 1
ATOM 690 C CA . TYR A 1 91 ? -2.020 1.523 -4.199 1.00 18.72 91 TYR A CA 1
ATOM 691 C C . TYR A 1 91 ? -2.655 1.081 -2.880 1.00 19.21 91 TYR A C 1
ATOM 692 O O . TYR A 1 91 ? -3.655 0.383 -2.898 1.00 21.36 91 TYR A O 1
ATOM 701 N N . GLU A 1 92 ? -2.129 1.545 -1.754 1.00 18.07 92 GLU A N 1
ATOM 702 C CA . GLU A 1 92 ? -2.766 1.228 -0.473 1.00 19.51 92 GLU A CA 1
ATOM 703 C C . GLU A 1 92 ? -4.160 1.849 -0.347 1.00 19.45 92 GLU A C 1
ATOM 704 O O . GLU A 1 92 ? -5.108 1.181 0.101 1.00 18.72 92 GLU A O 1
ATOM 710 N N . THR A 1 93 ? -4.302 3.085 -0.811 1.00 18.59 93 THR A N 1
ATOM 711 C CA . THR A 1 93 ? -5.597 3.733 -0.852 1.00 17.23 93 THR A CA 1
ATOM 712 C C . THR A 1 93 ? -6.583 2.926 -1.694 1.00 17.41 93 THR A C 1
ATOM 713 O O . THR A 1 93 ? -7.750 2.808 -1.326 1.00 17.45 93 THR A O 1
ATOM 717 N N . ILE A 1 94 ? -6.153 2.403 -2.839 1.00 17.08 94 ILE A N 1
ATOM 718 C CA . ILE A 1 94 ? -7.030 1.555 -3.659 1.00 19.15 94 ILE A CA 1
ATOM 719 C C . ILE A 1 94 ? -7.587 0.412 -2.812 1.00 22.28 94 ILE A C 1
ATOM 720 O O . ILE A 1 94 ? -8.770 0.143 -2.888 1.00 22.85 94 ILE A O 1
ATOM 725 N N . ASN A 1 95 ? -6.730 -0.242 -2.022 1.00 21.14 95 ASN A N 1
ATOM 726 C CA . ASN A 1 95 ? -7.188 -1.321 -1.144 1.00 20.90 95 ASN A CA 1
ATOM 727 C C . ASN A 1 95 ? -8.247 -0.835 -0.181 1.00 19.17 95 ASN A C 1
ATOM 728 O O . ASN A 1 95 ? -9.237 -1.521 0.021 1.00 21.16 95 ASN A O 1
ATOM 733 N N . ARG A 1 96 ? -8.025 0.334 0.404 1.00 18.36 96 ARG A N 1
ATOM 734 C CA . ARG A 1 96 ? -8.953 0.894 1.410 1.00 18.36 96 ARG A CA 1
ATOM 735 C C . ARG A 1 96 ? -10.258 1.312 0.752 1.00 20.19 96 ARG A C 1
ATOM 736 O O . ARG A 1 96 ? -11.320 1.023 1.280 1.00 19.08 96 ARG A O 1
ATOM 744 N N . VAL A 1 97 ? -10.180 1.864 -0.471 1.00 18.16 97 VAL A N 1
ATOM 745 C CA . VAL A 1 97 ? -11.378 2.234 -1.242 1.00 19.93 97 VAL A CA 1
ATOM 746 C C . VAL A 1 97 ? -12.275 1.062 -1.546 1.00 20.40 97 VAL A C 1
ATOM 747 O O . VAL A 1 97 ? -13.504 1.136 -1.364 1.00 22.29 97 VAL A O 1
ATOM 751 N N . LYS A 1 98 ? -11.672 -0.012 -2.041 1.00 22.20 98 LYS A N 1
ATOM 752 C CA . LYS A 1 98 ? -12.385 -1.233 -2.315 1.00 27.71 98 LYS A CA 1
ATOM 753 C C . LYS A 1 98 ? -13.104 -1.734 -1.069 1.00 24.11 98 LYS A C 1
ATOM 754 O O . LYS A 1 98 ? -14.269 -2.089 -1.147 1.00 27.99 98 LYS A O 1
ATOM 760 N N . ARG A 1 99 ? -12.405 -1.765 0.060 1.00 23.38 99 ARG A N 1
ATOM 761 C CA . ARG A 1 99 ? -13.004 -2.240 1.314 1.00 27.53 99 ARG A CA 1
ATOM 762 C C . ARG A 1 99 ? -14.166 -1.334 1.731 1.00 24.66 99 ARG A C 1
ATOM 763 O O . ARG A 1 99 ? -15.222 -1.835 2.103 1.00 29.42 99 ARG A O 1
ATOM 771 N N . ILE A 1 100 ? -13.970 -0.022 1.652 1.00 24.00 100 ILE A N 1
ATOM 772 C CA . ILE A 1 100 ? -14.979 0.941 2.088 1.00 25.17 100 ILE A CA 1
ATOM 773 C C . ILE A 1 100 ? -16.255 0.841 1.212 1.00 33.30 100 ILE A C 1
ATOM 774 O O . ILE A 1 100 ? -17.369 0.887 1.730 1.00 29.40 100 ILE A O 1
ATOM 779 N N . LYS A 1 101 ? -16.083 0.626 -0.090 1.00 25.73 101 LYS A N 1
ATOM 780 C CA . LYS A 1 101 ? -17.212 0.415 -1.025 1.00 28.29 101 LYS A CA 1
ATOM 781 C C . LYS A 1 101 ? -17.893 -0.971 -1.007 1.00 32.06 101 LYS A C 1
ATOM 782 O O . LYS A 1 101 ? -18.886 -1.173 -1.704 1.00 37.63 101 LYS A O 1
ATOM 788 N N . ASP A 1 102 ? -17.370 -1.923 -0.229 1.00 34.36 102 ASP A N 1
ATOM 789 C CA . ASP A 1 102 ? -17.881 -3.303 -0.218 1.00 39.39 102 ASP A CA 1
ATOM 790 C C . ASP A 1 102 ? -19.137 -3.488 0.642 1.00 42.13 102 ASP A C 1
ATOM 791 O O . ASP A 1 102 ? -19.974 -4.335 0.327 1.00 101.31 102 ASP A O 1
ATOM 796 N N . ASN A 1 103 ? -19.261 -2.730 1.727 1.00 59.84 103 ASN A N 1
ATOM 797 C CA . ASN A 1 103 ? -20.381 -2.916 2.676 1.00 99.62 103 ASN A CA 1
ATOM 798 C C . ASN A 1 103 ? -21.466 -1.850 2.622 1.00 89.49 103 ASN A C 1
ATOM 799 O O . ASN A 1 103 ? -22.486 -1.965 3.312 1.00 121.47 103 ASN A O 1
ATOM 804 N N . LYS A 1 104 ? -21.247 -0.821 1.811 1.00 76.65 104 LYS A N 1
ATOM 805 C CA . LYS A 1 104 ? -22.169 0.301 1.730 1.00 46.05 104 LYS A CA 1
ATOM 806 C C . LYS A 1 104 ? -21.939 1.069 0.454 1.00 56.77 104 LYS A C 1
ATOM 807 O O . LYS A 1 104 ? -20.895 0.928 -0.187 1.00 45.57 104 LYS A O 1
ATOM 813 N N . LYS A 1 105 ? -22.927 1.874 0.084 1.00 48.25 105 LYS A N 1
ATOM 814 C CA . LYS A 1 105 ? -22.787 2.782 -1.038 1.00 33.97 105 LYS A CA 1
ATOM 815 C C . LYS A 1 105 ? -21.946 3.981 -0.583 1.00 25.64 105 LYS A C 1
ATOM 816 O O . LYS A 1 105 ? -22.289 4.656 0.391 1.00 38.02 105 LYS A O 1
ATOM 822 N N . VAL A 1 106 ? -20.815 4.192 -1.241 1.00 25.19 106 VAL A N 1
ATOM 823 C CA . VAL A 1 106 ? -19.917 5.280 -0.916 1.00 20.62 106 VAL A CA 1
ATOM 824 C C . VAL A 1 106 ? -19.639 6.026 -2.220 1.00 25.56 106 VAL A C 1
ATOM 825 O O . VAL A 1 106 ? -19.185 5.433 -3.189 1.00 30.46 106 VAL A O 1
ATOM 829 N N . TYR A 1 107 ? -19.938 7.310 -2.230 1.00 18.20 107 TYR A N 1
ATOM 830 C CA . TYR A 1 107 ? -19.668 8.182 -3.358 1.00 16.71 107 TYR A CA 1
ATOM 831 C C . TYR A 1 107 ? -18.201 8.659 -3.288 1.00 17.10 107 TYR A C 1
ATOM 832 O O . TYR A 1 107 ? -17.800 9.367 -2.366 1.00 17.22 107 TYR A O 1
ATOM 841 N N . PHE A 1 108 ? -17.398 8.278 -4.278 1.00 15.36 108 PHE A N 1
ATOM 842 C CA . PHE A 1 108 ? -15.977 8.595 -4.300 1.00 14.81 108 PHE A CA 1
ATOM 843 C C . PHE A 1 108 ? -15.674 9.637 -5.356 1.00 15.17 108 PHE A C 1
ATOM 844 O O . PHE A 1 108 ? -15.856 9.394 -6.560 1.00 14.94 108 PHE A O 1
ATOM 852 N N . LEU A 1 109 ? -15.282 10.817 -4.901 1.00 13.61 109 LEU A N 1
ATOM 853 C CA . LEU A 1 109 ? -14.755 11.880 -5.742 1.00 14.43 109 LEU A CA 1
ATOM 854 C C . LEU A 1 109 ? -13.243 11.790 -5.714 1.00 18.27 109 LEU A C 1
ATOM 855 O O . LEU A 1 109 ? -12.616 12.024 -4.675 1.00 14.56 109 LEU A O 1
ATOM 860 N N . CYS A 1 110 ? -12.640 11.463 -6.838 1.00 15.36 110 CYS A N 1
ATOM 861 C CA . CYS A 1 110 ? -11.204 11.399 -6.993 1.00 14.19 110 CYS A CA 1
ATOM 862 C C . CYS A 1 110 ? -10.745 12.677 -7.666 1.00 15.65 110 CYS A C 1
ATOM 863 O O . CYS A 1 110 ? -11.129 12.962 -8.808 1.00 16.77 110 CYS A O 1
ATOM 866 N N . ASP A 1 111 ? -9.955 13.466 -6.967 1.00 15.77 111 ASP A N 1
ATOM 867 C CA . ASP A 1 111 ? -9.378 14.676 -7.544 1.00 15.62 111 ASP A CA 1
ATOM 868 C C . ASP A 1 111 ? -7.914 14.379 -7.824 1.00 17.82 111 ASP A C 1
ATOM 869 O O . ASP A 1 111 ? -7.085 14.450 -6.925 1.00 18.03 111 ASP A O 1
ATOM 874 N N . PRO A 1 112 ? -7.582 13.998 -9.058 1.00 18.88 112 PRO A N 1
ATOM 875 C CA . PRO A 1 112 ? -6.205 13.650 -9.371 1.00 22.92 112 PRO A CA 1
ATOM 876 C C . PRO A 1 112 ? -5.367 14.923 -9.391 1.00 28.68 112 PRO A C 1
ATOM 877 O O . PRO A 1 112 ? -5.697 15.852 -10.099 1.00 33.77 112 PRO A O 1
ATOM 881 N N . ILE A 1 113 ? -4.316 14.958 -8.589 1.00 23.33 113 ILE A N 1
ATOM 882 C CA . ILE A 1 113 ? -3.414 16.107 -8.504 1.00 23.36 113 ILE A CA 1
ATOM 883 C C . ILE A 1 113 ? -2.092 15.679 -9.096 1.00 33.10 113 ILE A C 1
ATOM 884 O O . ILE A 1 113 ? -1.295 14.982 -8.479 1.00 33.27 113 ILE A O 1
ATOM 889 N N . LEU A 1 114 ? -1.874 16.096 -10.322 1.00 22.95 114 LEU A N 1
ATOM 890 C CA . LEU A 1 114 ? -0.686 15.683 -11.049 1.00 22.19 114 LEU A CA 1
ATOM 891 C C . LEU A 1 114 ? 0.106 16.859 -11.612 1.00 22.57 114 LEU A C 1
ATOM 892 O O . LEU A 1 114 ? 1.332 16.796 -11.679 1.00 30.36 114 LEU A O 1
ATOM 897 N N . GLY A 1 115 ? -0.569 17.926 -12.019 1.00 27.27 115 GLY A N 1
ATOM 898 C CA . GLY A 1 115 ? 0.147 19.059 -12.612 1.00 23.71 115 GLY A CA 1
ATOM 899 C C . GLY A 1 115 ? -0.778 20.104 -13.191 1.00 27.39 115 GLY A C 1
ATOM 900 O O . GLY A 1 115 ? -1.990 20.053 -13.039 1.00 23.84 115 GLY A O 1
ATOM 901 N N . ASP A 1 116 ? -0.184 21.062 -13.871 1.00 28.63 116 ASP A N 1
ATOM 902 C CA . ASP A 1 116 ? -0.927 22.143 -14.490 1.00 29.53 116 ASP A CA 1
ATOM 903 C C . ASP A 1 116 ? -0.047 22.799 -15.535 1.00 25.36 116 ASP A C 1
ATOM 904 O O . ASP A 1 116 ? 1.179 22.632 -15.533 1.00 32.55 116 ASP A O 1
ATOM 909 N N . ASN A 1 117 ? -0.676 23.545 -16.436 1.00 24.11 117 ASN A N 1
ATOM 910 C CA . ASN A 1 117 ? 0.050 24.270 -17.496 1.00 36.32 117 ASN A CA 1
ATOM 911 C C . ASN A 1 117 ? 0.988 23.354 -18.307 1.00 34.96 117 ASN A C 1
ATOM 912 O O . ASN A 1 117 ? 2.107 23.731 -18.664 1.00 31.91 117 ASN A O 1
ATOM 917 N N . GLY A 1 118 ? 0.525 22.132 -18.554 1.00 32.94 118 GLY A N 1
ATOM 918 C CA . GLY A 1 118 ? 1.287 21.123 -19.289 1.00 41.73 118 GLY A CA 1
ATOM 919 C C . GLY A 1 118 ? 2.485 20.489 -18.598 1.00 48.82 118 GLY A C 1
ATOM 920 O O . GLY A 1 118 ? 3.208 19.722 -19.235 1.00 65.02 118 GLY A O 1
ATOM 921 N N . LYS A 1 119 ? 2.664 20.771 -17.311 1.00 40.61 119 LYS A N 1
ATOM 922 C CA . LYS A 1 119 ? 3.792 20.275 -16.529 1.00 44.39 119 LYS A CA 1
ATOM 923 C C . LYS A 1 119 ? 3.380 19.418 -15.300 1.00 47.59 119 LYS A C 1
ATOM 924 O O . LYS A 1 119 ? 2.398 19.692 -14.692 1.00 35.62 119 LYS A O 1
ATOM 930 N N . MET A 1 120 ? 4.203 18.438 -14.957 1.00 43.79 120 MET A N 1
ATOM 931 C CA . MET A 1 120 ? 3.962 17.524 -13.872 1.00 44.87 120 MET A CA 1
ATOM 932 C C . MET A 1 120 ? 4.458 18.017 -12.522 1.00 39.96 120 MET A C 1
ATOM 933 O O . MET A 1 120 ? 5.528 18.540 -12.412 1.00 70.40 120 MET A O 1
ATOM 938 N N . TYR A 1 121 ? 3.648 17.822 -11.504 1.00 56.95 121 TYR A N 1
ATOM 939 C CA . TYR A 1 121 ? 4.005 18.073 -10.125 1.00 50.46 121 TYR A CA 1
ATOM 9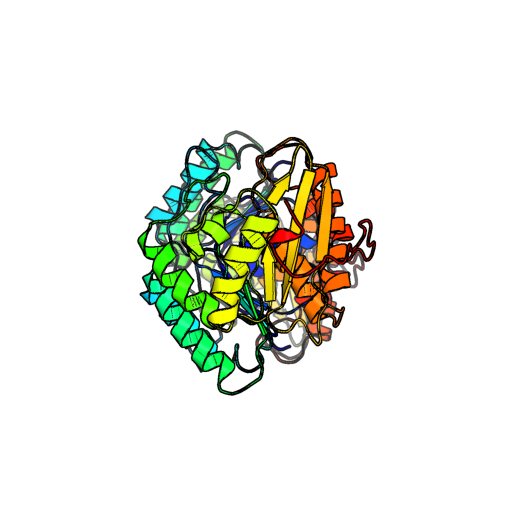40 C C . TYR A 1 121 ? 4.642 16.803 -9.624 1.00 59.28 121 TYR A C 1
ATOM 941 O O . TYR A 1 121 ? 5.592 16.794 -8.869 1.00 92.06 121 TYR A O 1
ATOM 950 N N . THR A 1 122 ? 4.075 15.694 -10.027 1.00 50.84 122 THR A N 1
ATOM 951 C CA . THR A 1 122 ? 4.406 14.432 -9.441 1.00 63.34 122 THR A CA 1
ATOM 952 C C . THR A 1 122 ? 5.402 13.574 -10.163 1.00 68.97 122 THR A C 1
ATOM 953 O O . THR A 1 122 ? 5.527 13.563 -11.355 1.00 63.14 122 THR A O 1
ATOM 957 N N . LYS A 1 123 ? 6.081 12.803 -9.359 1.00 70.62 123 LYS A N 1
ATOM 958 C CA . LYS A 1 123 ? 6.868 11.768 -9.816 1.00 51.21 123 LYS A CA 1
ATOM 959 C C . LYS A 1 123 ? 6.005 11.027 -10.784 1.00 61.31 123 LYS A C 1
ATOM 960 O O . LYS A 1 123 ? 4.843 10.777 -10.603 1.00 87.24 123 LYS A O 1
ATOM 966 N N . SER A 1 124 ? 6.604 10.706 -11.862 1.00 52.70 124 SER A N 1
ATOM 967 C CA . SER A 1 124 ? 5.988 9.825 -12.907 1.00 47.88 124 SER A CA 1
ATOM 968 C C . SER A 1 124 ? 5.353 8.505 -12.388 1.00 53.69 124 SER A C 1
ATOM 969 O O . SER A 1 124 ? 4.388 7.978 -12.976 1.00 39.02 124 SER A O 1
ATOM 972 N N . GLU A 1 125 ? 5.907 7.959 -11.302 1.00 60.75 125 GLU A N 1
ATOM 973 C CA . GLU A 1 125 ? 5.347 6.758 -10.694 1.00 55.74 125 GLU A CA 1
ATOM 974 C C . GLU A 1 125 ? 3.889 6.998 -10.266 1.00 37.59 125 GLU A C 1
ATOM 975 O O . GLU A 1 125 ? 3.052 6.101 -10.405 1.00 32.75 125 GLU A O 1
ATOM 981 N N . VAL A 1 126 ? 3.605 8.203 -9.749 1.00 28.88 126 VAL A N 1
ATOM 982 C CA . VAL A 1 126 ? 2.274 8.560 -9.231 1.00 24.09 126 VAL A CA 1
ATOM 983 C C . VAL A 1 126 ? 1.238 8.545 -10.336 1.00 21.35 126 VAL A C 1
ATOM 984 O O . VAL A 1 126 ? 0.148 8.026 -10.127 1.00 21.14 126 VAL A O 1
ATOM 988 N N . GLN A 1 127 ? 1.598 9.051 -11.528 1.00 24.51 127 GLN A N 1
ATOM 989 C CA . GLN A 1 127 ? 0.661 9.079 -12.656 1.00 27.96 127 GLN A CA 1
ATOM 990 C C . GLN A 1 127 ? 0.065 7.717 -12.958 1.00 26.78 127 GLN A C 1
ATOM 991 O O . GLN A 1 127 ? -1.144 7.597 -13.089 1.00 26.29 127 GLN A O 1
ATOM 997 N N . ASP A 1 128 ? 0.911 6.696 -13.094 1.00 25.41 128 ASP A N 1
ATOM 998 C CA . ASP A 1 128 ? 0.423 5.370 -13.429 1.00 25.20 128 ASP A CA 1
ATOM 999 C C . ASP A 1 128 ? -0.484 4.786 -12.353 1.00 22.98 128 ASP A C 1
ATOM 1000 O O . ASP A 1 128 ? -1.501 4.158 -12.660 1.00 24.06 128 ASP A O 1
ATOM 1005 N N . SER A 1 129 ? -0.146 5.020 -11.081 1.00 20.53 129 SER A N 1
ATOM 1006 C CA . SER A 1 129 ? -0.977 4.530 -9.997 1.00 20.99 129 SER A CA 1
ATOM 1007 C C . SER A 1 129 ? -2.312 5.277 -9.968 1.00 19.84 129 SER A C 1
ATOM 1008 O O . SER A 1 129 ? -3.344 4.681 -9.694 1.00 19.31 129 SER A O 1
ATOM 1011 N N . MET A 1 130 ? -2.297 6.576 -10.253 1.00 18.57 130 MET A N 1
ATOM 1012 C CA . MET A 1 130 ? -3.544 7.349 -10.367 1.00 18.23 130 MET A CA 1
ATOM 1013 C C . MET A 1 130 ? -4.458 6.842 -11.488 1.00 19.68 130 MET A C 1
ATOM 1014 O O . MET A 1 130 ? -5.673 6.914 -11.360 1.00 20.23 130 MET A O 1
ATOM 1019 N N . LYS A 1 131 ? -3.883 6.356 -12.587 1.00 21.26 131 LYS A N 1
ATOM 1020 C CA . LYS A 1 131 ? -4.694 5.770 -13.655 1.00 19.83 131 LYS A CA 1
ATOM 1021 C C . LYS A 1 131 ? -5.508 4.587 -13.169 1.00 20.87 131 LYS A C 1
ATOM 1022 O O . LYS A 1 131 ? -6.605 4.321 -13.712 1.00 20.45 131 LYS A O 1
ATOM 1028 N N . GLU A 1 132 ? -5.011 3.892 -12.134 1.00 20.36 132 GLU A N 1
ATOM 1029 C CA . GLU A 1 132 ? -5.748 2.795 -11.520 1.00 19.93 132 GLU A CA 1
ATOM 1030 C C . GLU A 1 132 ? -6.745 3.283 -10.492 1.00 19.26 132 GLU A C 1
ATOM 1031 O O . GLU A 1 132 ? -7.876 2.823 -10.470 1.00 20.23 132 GLU A O 1
ATOM 1037 N N . LEU A 1 133 ? -6.342 4.239 -9.665 1.00 17.10 133 LEU A N 1
ATOM 1038 C CA . LEU A 1 133 ? -7.263 4.775 -8.657 1.00 16.35 133 LEU A CA 1
ATOM 1039 C C . LEU A 1 133 ? -8.552 5.382 -9.261 1.00 15.74 133 LEU A C 1
ATOM 1040 O O . LEU A 1 133 ? -9.629 5.172 -8.762 1.00 15.60 133 LEU A O 1
ATOM 1045 N N . ILE A 1 134 ? -8.431 6.126 -10.347 1.00 16.28 134 ILE A N 1
ATOM 1046 C CA . ILE A 1 134 ? -9.588 6.802 -10.927 1.00 16.23 134 ILE A CA 1
ATOM 1047 C C . ILE A 1 134 ? -10.686 5.827 -11.355 1.00 17.21 134 ILE A C 1
ATOM 1048 O O . ILE A 1 134 ? -11.849 6.205 -11.425 1.00 17.59 134 ILE A O 1
ATOM 1053 N N . LYS A 1 135 ? -10.325 4.583 -11.633 1.00 17.89 135 LYS A N 1
ATOM 1054 C CA . LYS A 1 135 ? -11.283 3.592 -12.099 1.00 20.02 135 LYS A CA 1
ATOM 1055 C C . LYS A 1 135 ? -12.312 3.230 -11.043 1.00 19.25 135 LYS A C 1
ATOM 1056 O O . LYS A 1 135 ? -13.353 2.668 -11.383 1.00 24.77 135 LYS A O 1
ATOM 1062 N N . TYR A 1 136 ? -12.030 3.550 -9.773 1.00 18.82 136 TYR A N 1
ATOM 1063 C CA . TYR A 1 136 ? -12.967 3.309 -8.699 1.00 18.39 136 TYR A CA 1
ATOM 1064 C C . TYR A 1 136 ? -13.884 4.502 -8.393 1.00 19.24 136 TYR A C 1
ATOM 1065 O O . TYR A 1 136 ? -14.803 4.373 -7.611 1.00 21.69 136 TYR A O 1
ATOM 1074 N N . ALA A 1 137 ? -13.651 5.647 -9.026 1.00 19.89 137 ALA A N 1
ATOM 1075 C CA . ALA A 1 137 ? -14.364 6.882 -8.714 1.00 16.89 137 ALA A CA 1
ATOM 1076 C C . ALA A 1 137 ? -15.741 6.989 -9.333 1.00 16.94 137 ALA A C 1
ATOM 1077 O O . ALA A 1 137 ? -15.986 6.540 -10.467 1.00 20.25 137 ALA A O 1
ATOM 1079 N N . ASP A 1 138 ? -16.638 7.626 -8.601 1.00 16.44 138 ASP A N 1
ATOM 1080 C CA . ASP A 1 138 ? -17.944 8.013 -9.108 1.00 16.58 138 ASP A CA 1
ATOM 1081 C C . ASP A 1 138 ? -17.874 9.290 -9.964 1.00 15.46 138 ASP A C 1
ATOM 1082 O O . ASP A 1 138 ? -18.668 9.480 -10.882 1.00 17.54 138 ASP A O 1
ATOM 1087 N N . ILE A 1 139 ? -16.916 10.154 -9.649 1.00 14.23 139 ILE A N 1
ATOM 1088 C CA . ILE A 1 139 ? -16.653 11.384 -10.358 1.00 13.95 139 ILE A CA 1
ATOM 1089 C C . ILE A 1 139 ? -15.181 11.725 -10.210 1.00 14.55 139 ILE A C 1
ATOM 1090 O O . ILE A 1 139 ? -14.568 11.501 -9.122 1.00 13.48 139 ILE A O 1
ATOM 1095 N N . ILE A 1 140 ? -14.597 12.288 -11.252 1.00 13.73 140 ILE A N 1
ATOM 1096 C CA . ILE A 1 140 ? -13.237 12.777 -11.177 1.00 13.59 140 ILE A CA 1
ATOM 1097 C C . ILE A 1 140 ? -13.194 14.242 -11.569 1.00 14.38 140 ILE A C 1
ATOM 1098 O O . ILE A 1 140 ? -13.991 14.669 -12.416 1.00 15.14 140 ILE A O 1
ATOM 1103 N N . THR A 1 141 ? -12.241 14.999 -11.012 1.00 13.84 141 THR A N 1
ATOM 1104 C CA . THR A 1 141 ? -12.161 16.470 -11.199 1.00 14.32 141 THR A CA 1
ATOM 1105 C C . THR A 1 141 ? -10.777 16.967 -11.647 1.00 16.03 141 THR A C 1
ATOM 1106 O O . THR A 1 141 ? -10.172 17.846 -10.979 1.00 15.91 141 THR A O 1
ATOM 1110 N N . PRO A 1 142 ? -10.237 16.415 -12.733 1.00 18.04 142 PRO A N 1
ATOM 1111 C CA . PRO A 1 142 ? -8.958 16.894 -13.229 1.00 16.74 142 PRO A CA 1
ATOM 1112 C C . PRO A 1 142 ? -9.073 18.261 -13.923 1.00 19.88 142 PRO A C 1
ATOM 1113 O O . PRO A 1 142 ? -10.112 18.569 -14.513 1.00 17.88 142 PRO A O 1
ATOM 1117 N N . ASN A 1 143 ? -7.985 19.024 -13.935 1.00 16.53 143 ASN A N 1
ATOM 1118 C CA . ASN A 1 143 ? -7.803 20.067 -14.929 1.00 17.89 143 ASN A CA 1
ATOM 1119 C C . ASN A 1 143 ? -7.397 19.452 -16.292 1.00 17.13 143 ASN A C 1
ATOM 1120 O O . ASN A 1 143 ? -7.215 18.225 -16.419 1.00 15.93 143 ASN A O 1
ATOM 1125 N N . ALA A 1 144 ? -7.263 20.284 -17.324 1.00 17.44 144 ALA A N 1
ATOM 1126 C CA . ALA A 1 144 ? -6.960 19.776 -18.658 1.00 19.69 144 ALA A CA 1
ATOM 1127 C C . ALA A 1 144 ? -5.619 19.037 -18.715 1.00 19.39 144 ALA A C 1
ATOM 1128 O O . ALA A 1 144 ? -5.497 18.000 -19.366 1.00 19.41 144 ALA A O 1
ATOM 1130 N N . THR A 1 145 ? -4.623 19.554 -18.005 1.00 20.24 145 THR A N 1
ATOM 1131 C CA . THR A 1 145 ? -3.316 18.919 -17.968 1.00 19.96 145 THR A CA 1
ATOM 1132 C C . THR A 1 145 ? -3.381 17.506 -17.369 1.00 19.33 145 THR A C 1
ATOM 1133 O O . THR A 1 145 ? -2.774 16.559 -17.886 1.00 20.76 145 THR A O 1
ATOM 1137 N N . GLU A 1 146 ? -4.114 17.404 -16.267 1.00 19.08 146 GLU A N 1
ATOM 1138 C CA . GLU A 1 146 ? -4.273 16.148 -15.564 1.00 18.98 146 GLU A CA 1
ATOM 1139 C C . GLU A 1 146 ? -5.016 15.144 -16.435 1.00 18.01 146 GLU A C 1
ATOM 1140 O O . GLU A 1 146 ? -4.588 13.984 -16.524 1.00 19.96 146 GLU A O 1
ATOM 1146 N N . LEU A 1 147 ? -6.084 15.591 -17.109 1.00 18.55 147 LEU A N 1
ATOM 1147 C CA . LEU A 1 147 ? -6.775 14.752 -18.089 1.00 18.81 147 LEU A CA 1
ATOM 1148 C C . LEU A 1 147 ? -5.830 14.229 -19.167 1.00 23.79 147 LEU A C 1
ATOM 1149 O O . LEU A 1 147 ? -5.871 13.057 -19.517 1.00 24.59 147 LEU A O 1
ATOM 1154 N N . SER A 1 148 ? -4.955 15.090 -19.678 1.00 20.76 148 SER A N 1
ATOM 1155 C CA . SER A 1 148 ? -3.975 14.668 -20.655 1.00 23.66 148 SER A CA 1
ATOM 1156 C C . SER A 1 148 ? -3.004 13.612 -20.110 1.00 26.73 148 SER A C 1
ATOM 1157 O O . SER A 1 148 ? -2.689 12.632 -20.797 1.00 25.99 148 SER A O 1
ATOM 1160 N N . PHE A 1 149 ? -2.537 13.793 -18.886 1.00 23.03 149 PHE A N 1
ATOM 1161 C CA . PHE A 1 149 ? -1.653 12.808 -18.243 1.00 27.41 149 PHE A CA 1
ATOM 1162 C C . PHE A 1 149 ? -2.340 11.474 -17.967 1.00 24.96 149 PHE A C 1
ATOM 1163 O O . PHE A 1 149 ? -1.684 10.448 -18.004 1.00 34.64 149 PHE A O 1
ATOM 1171 N N . LEU A 1 150 ? -3.638 11.492 -17.694 1.00 20.80 150 LEU A N 1
ATOM 1172 C CA . LEU A 1 150 ? -4.366 10.272 -17.406 1.00 21.50 150 LEU A CA 1
ATOM 1173 C C . LEU A 1 150 ? -4.728 9.483 -18.650 1.00 21.70 150 LEU A C 1
ATOM 1174 O O . LEU A 1 150 ? -5.087 8.311 -18.530 1.00 26.19 150 LEU A O 1
ATOM 1179 N N . THR A 1 151 ? -4.672 10.104 -19.836 1.00 21.37 151 THR A N 1
ATOM 1180 C CA . THR A 1 151 ? -5.089 9.453 -21.082 1.00 23.63 151 THR A CA 1
ATOM 1181 C C . THR A 1 151 ? -3.989 9.330 -22.145 1.00 22.24 151 THR A C 1
ATOM 1182 O O . THR A 1 151 ? -4.100 8.515 -23.085 1.00 27.64 151 THR A O 1
ATOM 1186 N N . GLY A 1 152 ? -2.935 10.140 -22.036 1.00 24.76 152 GLY A N 1
ATOM 1187 C CA . GLY A 1 152 ? -1.918 10.218 -23.080 1.00 30.26 152 GLY A CA 1
ATOM 1188 C C . GLY A 1 152 ? -2.331 11.011 -24.306 1.00 29.59 152 GLY A C 1
ATOM 1189 O O . GLY A 1 152 ? -1.670 10.930 -25.350 1.00 30.21 152 GLY A O 1
ATOM 1190 N N . LEU A 1 153 ? -3.433 11.761 -24.212 1.00 27.59 153 LEU A N 1
ATOM 1191 C CA . LEU A 1 153 ? -3.934 12.594 -25.309 1.00 25.84 153 LEU A CA 1
ATOM 1192 C C . LEU A 1 153 ? -3.717 14.068 -24.966 1.00 26.52 153 LEU A C 1
ATOM 1193 O O . LEU A 1 153 ? -3.787 14.482 -23.812 1.00 26.71 153 LEU A O 1
ATOM 1198 N N . GLU A 1 154 ? -3.437 14.863 -25.991 1.00 28.13 154 GLU A N 1
ATOM 1199 C CA . GLU A 1 154 ? -3.363 16.309 -25.799 1.00 29.60 154 GLU A CA 1
ATOM 1200 C C . GLU A 1 154 ? -4.769 16.801 -25.423 1.00 24.21 154 GLU A C 1
ATOM 1201 O O . GLU A 1 154 ? -5.756 16.288 -25.937 1.00 23.90 154 GLU A O 1
ATOM 1207 N N . VAL A 1 155 ? -4.853 17.801 -24.564 1.00 21.92 155 VAL A N 1
ATOM 1208 C CA . VAL A 1 155 ? -6.146 18.438 -24.222 1.00 21.07 155 VAL A CA 1
ATOM 1209 C C . VAL A 1 155 ? -5.965 19.946 -24.255 1.00 21.91 155 VAL A C 1
ATOM 1210 O O . VAL A 1 155 ? -5.604 20.547 -23.259 1.00 24.45 155 VAL A O 1
ATOM 1214 N N . ASN A 1 156 ? -6.182 20.523 -25.442 1.00 23.19 156 ASN A N 1
ATOM 1215 C CA . ASN A 1 156 ? -5.998 21.954 -25.683 1.00 27.51 156 ASN A CA 1
ATOM 1216 C C . ASN A 1 156 ? -7.289 22.661 -26.075 1.00 27.83 156 ASN A C 1
ATOM 1217 O O . ASN A 1 156 ? -7.249 23.821 -26.472 1.00 32.36 156 ASN A O 1
ATOM 1222 N N . SER A 1 157 ? -8.415 21.961 -25.980 1.00 22.22 157 SER A N 1
ATOM 1223 C CA . SER A 1 157 ? -9.679 22.464 -26.424 1.00 22.23 157 SER A CA 1
ATOM 1224 C C . SER A 1 157 ? -10.766 21.568 -25.943 1.00 20.65 157 SER A C 1
ATOM 1225 O O . SER A 1 157 ? -10.489 20.469 -25.493 1.00 19.63 157 SER A O 1
ATOM 1228 N N . VAL A 1 158 ? -12.002 22.023 -26.100 1.00 22.12 158 VAL A N 1
ATOM 1229 C CA . VAL A 1 158 ? -13.154 21.229 -25.645 1.00 21.10 158 VAL A CA 1
ATOM 1230 C C . VAL A 1 158 ? -13.268 19.945 -26.477 1.00 19.63 158 VAL A C 1
ATOM 1231 O O . VAL A 1 158 ? -13.451 18.875 -25.912 1.00 19.50 158 VAL A O 1
ATOM 1235 N N . SER A 1 159 ? -13.102 20.035 -27.794 1.00 20.35 159 SER A N 1
ATOM 1236 C CA . SER A 1 159 ? -13.186 18.824 -28.583 1.00 21.13 159 SER A CA 1
ATOM 1237 C C . SER A 1 159 ? -12.157 17.777 -28.059 1.00 21.82 159 SER A C 1
ATOM 1238 O O . SER A 1 159 ? -12.481 16.593 -27.892 1.00 21.60 159 SER A O 1
ATOM 1241 N N . GLU A 1 160 ? -10.898 18.219 -27.900 1.00 20.73 160 GLU A N 1
ATOM 1242 C CA . GLU A 1 160 ? -9.878 17.320 -27.375 1.00 20.70 160 GLU A CA 1
ATOM 1243 C C . GLU A 1 160 ? -10.265 16.747 -26.029 1.00 19.71 160 GLU A C 1
ATOM 1244 O O . GLU A 1 160 ? -10.076 15.569 -25.806 1.00 20.07 160 GLU A O 1
ATOM 1250 N N . ALA A 1 161 ? -10.767 17.591 -25.117 1.00 19.07 161 ALA A N 1
ATOM 1251 C CA . ALA A 1 161 ? -11.252 17.084 -23.842 1.00 18.26 161 ALA A CA 1
ATOM 1252 C C . ALA A 1 161 ? -12.320 16.023 -24.049 1.00 18.19 161 ALA A C 1
ATOM 1253 O O . ALA A 1 161 ? -12.318 15.046 -23.318 1.00 18.07 161 ALA A O 1
ATOM 1255 N N . ILE A 1 162 ? -13.228 16.228 -25.004 1.00 19.14 162 ILE A N 1
ATOM 1256 C CA . ILE A 1 162 ? -14.306 15.237 -25.202 1.00 19.18 162 ILE A CA 1
ATOM 1257 C C . ILE A 1 162 ? -13.694 13.868 -25.610 1.00 19.17 162 ILE A C 1
ATOM 1258 O O . ILE A 1 162 ? -14.087 12.834 -25.107 1.00 18.90 162 ILE A O 1
ATOM 1263 N N . LYS A 1 163 ? -12.723 13.885 -26.528 1.00 19.84 163 LYS A N 1
ATOM 1264 C CA . LYS A 1 163 ? -12.042 12.655 -26.942 1.00 20.30 163 LYS A CA 1
ATOM 1265 C C . LYS A 1 163 ? -11.314 11.956 -25.781 1.00 21.91 163 LYS A C 1
ATOM 1266 O O . LYS A 1 163 ? -11.361 10.729 -25.657 1.00 22.58 163 LYS A O 1
ATOM 1272 N N . ALA A 1 164 ? -10.668 12.738 -24.914 1.00 19.30 164 ALA A N 1
ATOM 1273 C CA . ALA A 1 164 ? -9.949 12.167 -23.798 1.00 18.93 164 ALA A CA 1
ATOM 1274 C C . ALA A 1 164 ? -10.951 11.613 -22.770 1.00 18.30 164 ALA A C 1
ATOM 1275 O O . ALA A 1 164 ? -10.714 10.551 -22.177 1.00 20.24 164 ALA A O 1
ATOM 1277 N N . CYS A 1 165 ? -12.069 12.314 -22.563 1.00 17.88 165 CYS A N 1
ATOM 1278 C CA . CYS A 1 165 ? -13.096 11.822 -21.608 1.00 17.42 165 CYS A CA 1
ATOM 1279 C C . CYS A 1 165 ? -13.640 10.480 -22.077 1.00 18.22 165 CYS A C 1
ATOM 1280 O O . CYS A 1 165 ? -13.902 9.598 -21.266 1.00 18.92 165 CYS A O 1
ATOM 1283 N N . HIS A 1 166 ? -13.825 10.330 -23.379 1.00 18.59 166 HIS A N 1
ATOM 1284 C CA . HIS A 1 166 ? -14.290 9.048 -23.906 1.00 20.08 166 HIS A CA 1
ATOM 1285 C C . HIS A 1 166 ? -13.453 7.870 -23.380 1.00 21.50 166 HIS A C 1
ATOM 1286 O O . HIS A 1 166 ? -14.001 6.852 -22.899 1.00 23.49 166 HIS A O 1
ATOM 1293 N N . ILE A 1 167 ? -12.131 8.032 -23.434 1.00 20.44 167 ILE A N 1
ATOM 1294 C CA . ILE A 1 167 ? -11.207 6.968 -23.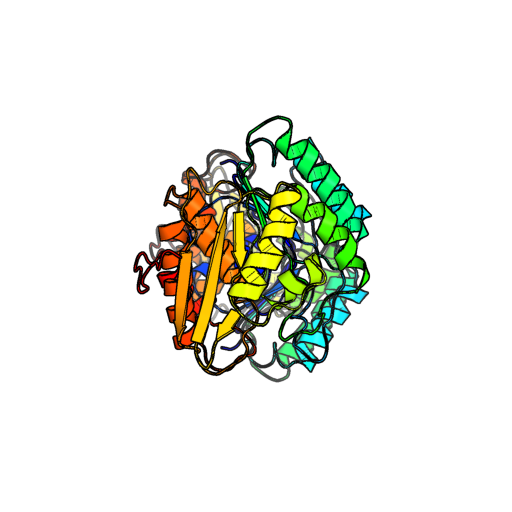082 1.00 21.76 167 ILE A CA 1
ATOM 1295 C C . ILE A 1 167 ? -11.495 6.536 -21.632 1.00 20.81 167 ILE A C 1
ATOM 1296 O O . ILE A 1 167 ? -11.599 5.347 -21.317 1.00 21.95 167 ILE A O 1
ATOM 1301 N N . LEU A 1 168 ? -11.704 7.520 -20.779 1.00 18.70 168 LEU A N 1
ATOM 1302 C CA . LEU A 1 168 ? -11.948 7.228 -19.365 1.00 18.35 168 LEU A CA 1
ATOM 1303 C C . LEU A 1 168 ? -13.339 6.686 -19.090 1.00 18.68 168 LEU A C 1
ATOM 1304 O O . LEU A 1 168 ? -13.491 5.804 -18.241 1.00 21.78 168 LEU A O 1
ATOM 1309 N N . HIS A 1 169 ? -14.349 7.229 -19.752 1.00 20.17 169 HIS A N 1
ATOM 1310 C CA . HIS A 1 169 ? -15.694 6.671 -19.685 1.00 20.01 169 HIS A CA 1
ATOM 1311 C C . HIS A 1 169 ? -15.740 5.205 -20.147 1.00 22.63 169 HIS A C 1
ATOM 1312 O O . HIS A 1 169 ? -16.445 4.407 -19.554 1.00 20.91 169 HIS A O 1
ATOM 1319 N N . GLU A 1 170 ? -14.981 4.857 -21.190 1.00 22.84 170 GLU A N 1
ATOM 1320 C CA . GLU A 1 170 ? -14.900 3.452 -21.651 1.00 23.89 170 GLU A CA 1
ATOM 1321 C C . GLU A 1 170 ? -14.307 2.521 -20.576 1.00 25.35 170 GLU A C 1
ATOM 1322 O O . GLU A 1 170 ? -14.613 1.345 -20.573 1.00 27.08 170 GLU A O 1
ATOM 1328 N N . GLN A 1 171 ? -13.463 3.064 -19.695 1.00 22.18 171 GLN A N 1
ATOM 1329 C CA . GLN A 1 171 ? -12.934 2.336 -18.518 1.00 22.71 171 GLN A CA 1
ATOM 1330 C C . GLN A 1 171 ? -13.931 2.220 -17.379 1.00 27.88 171 GLN A C 1
ATOM 1331 O O . GLN A 1 171 ? -13.623 1.617 -16.325 1.00 28.38 171 GLN A O 1
ATOM 1337 N N . GLY A 1 172 ? -15.077 2.875 -17.531 1.00 23.49 172 GLY A N 1
ATOM 1338 C CA . GLY A 1 172 ? -16.144 2.800 -16.545 1.00 25.07 172 GLY A CA 1
ATOM 1339 C C . GLY A 1 172 ? -16.399 4.054 -15.719 1.00 20.93 172 GLY A C 1
ATOM 1340 O O . GLY A 1 172 ? -17.376 4.061 -14.979 1.00 20.38 172 GLY A O 1
ATOM 1341 N N . ILE A 1 173 ? -15.617 5.122 -15.878 1.00 18.33 173 ILE A N 1
ATOM 1342 C CA . ILE A 1 173 ? -15.768 6.321 -15.010 1.00 20.76 173 ILE A CA 1
ATOM 1343 C C . ILE A 1 173 ? -17.048 7.075 -15.382 1.00 17.95 173 ILE A C 1
ATOM 1344 O O . ILE A 1 173 ? -17.177 7.535 -16.509 1.00 18.33 173 ILE A O 1
ATOM 1349 N N . PRO A 1 174 ? -18.015 7.170 -14.447 1.00 18.56 174 PRO A N 1
ATOM 1350 C CA . PRO A 1 174 ? -19.308 7.731 -14.853 1.00 19.00 174 PRO A CA 1
ATOM 1351 C C . PRO A 1 174 ? -19.325 9.223 -15.161 1.00 17.09 174 PRO A C 1
ATOM 1352 O O . PRO A 1 174 ? -20.077 9.625 -16.053 1.00 18.19 174 PRO A O 1
ATOM 1356 N N . VAL A 1 175 ? -18.549 10.032 -14.446 1.00 17.50 175 VAL A N 1
ATOM 1357 C CA . VAL A 1 175 ? -18.626 11.490 -14.566 1.00 15.66 175 VAL A CA 1
ATOM 1358 C C . VAL A 1 175 ? -17.232 12.075 -14.523 1.00 16.20 175 VAL A C 1
ATOM 1359 O O . VAL A 1 175 ? -16.437 11.720 -13.664 1.00 14.57 175 VAL A O 1
ATOM 1363 N N . ILE A 1 176 ? -16.940 12.994 -15.424 1.00 14.84 176 ILE A N 1
ATOM 1364 C CA . ILE A 1 176 ? -15.653 13.661 -15.488 1.00 14.66 176 ILE A CA 1
ATOM 1365 C C . ILE A 1 176 ? -15.941 15.139 -15.560 1.00 14.86 176 ILE A C 1
ATOM 1366 O O . ILE A 1 176 ? -16.584 15.594 -16.502 1.00 15.76 176 ILE A O 1
ATOM 1371 N N . LEU A 1 177 ? -15.479 15.887 -14.568 1.00 14.21 177 LEU A N 1
ATOM 1372 C CA . LEU A 1 177 ? -15.565 17.317 -14.536 1.00 14.82 177 LEU A CA 1
ATOM 1373 C C . LEU A 1 177 ? -14.163 17.830 -14.856 1.00 17.78 177 LEU A C 1
ATOM 1374 O O . LEU A 1 177 ? -13.264 17.743 -14.038 1.00 17.54 177 LEU A O 1
ATOM 1379 N N . VAL A 1 178 ? -13.977 18.349 -16.068 1.00 15.08 178 VAL A N 1
ATOM 1380 C CA . VAL A 1 178 ? -12.718 18.939 -16.478 1.00 14.89 178 VAL A CA 1
ATOM 1381 C C . VAL A 1 178 ? -12.764 20.399 -16.050 1.00 16.15 178 VAL A C 1
ATOM 1382 O O . VAL A 1 178 ? -13.552 21.172 -16.550 1.00 18.45 178 VAL A O 1
ATOM 1386 N N . THR A 1 179 ? -11.955 20.743 -15.066 1.00 17.45 179 THR A N 1
ATOM 1387 C CA . THR A 1 179 ? -12.180 21.968 -14.265 1.00 16.88 179 THR A CA 1
ATOM 1388 C C . THR A 1 179 ? -11.666 23.211 -14.974 1.00 16.81 179 THR A C 1
ATOM 1389 O O . THR A 1 179 ? -12.045 24.334 -14.608 1.00 19.94 179 THR A O 1
ATOM 1393 N N . SER A 1 180 ? -10.745 23.029 -15.906 1.00 16.17 180 SER A N 1
ATOM 1394 C CA . SER A 1 180 ? -10.204 24.154 -16.648 1.00 19.45 180 SER A CA 1
ATOM 1395 C C . SER A 1 180 ? -9.608 23.712 -17.951 1.00 23.74 180 SER A C 1
ATOM 1396 O O . SER A 1 180 ? -8.763 22.815 -17.989 1.00 20.18 180 SER A O 1
ATOM 1399 N N . ILE A 1 181 ? -10.112 24.332 -19.012 1.00 21.99 181 ILE A N 1
ATOM 1400 C CA . ILE A 1 181 ? -9.595 24.211 -20.364 1.00 20.62 181 ILE A CA 1
ATOM 1401 C C . ILE A 1 181 ? -9.432 25.643 -20.859 1.00 22.24 181 ILE A C 1
ATOM 1402 O O . ILE A 1 181 ? -10.395 26.399 -20.891 1.00 22.53 181 ILE A O 1
ATOM 1407 N N . LYS A 1 182 ? -8.219 26.002 -21.273 1.00 28.30 182 LYS A N 1
ATOM 1408 C CA . LYS A 1 182 ? -7.929 27.348 -21.821 1.00 43.56 182 LYS A CA 1
ATOM 1409 C C . LYS A 1 182 ? -8.639 27.579 -23.151 1.00 37.65 182 LYS A C 1
ATOM 1410 O O . LYS A 1 182 ? -8.537 26.762 -24.053 1.00 37.64 182 LYS A O 1
ATOM 1416 N N . GLU A 1 183 ? -9.398 28.668 -23.238 1.00 32.63 183 GLU A N 1
ATOM 1417 C CA . GLU A 1 183 ? -10.029 29.099 -24.486 1.00 36.20 183 GLU A CA 1
ATOM 1418 C C . GLU A 1 183 ? -9.985 30.638 -24.531 1.00 40.92 183 GLU A C 1
ATOM 1419 O O . GLU A 1 183 ? -10.832 31.315 -23.945 1.00 47.43 183 GLU A O 1
ATOM 1425 N N . GLY A 1 184 ? -8.972 31.181 -25.211 1.00 60.15 184 GLY A N 1
ATOM 1426 C CA . GLY A 1 184 ? -8.727 32.632 -25.239 1.00 52.11 184 GLY A CA 1
ATOM 1427 C C . GLY A 1 184 ? -8.372 33.194 -23.866 1.00 58.68 184 GLY A C 1
ATOM 1428 O O . GLY A 1 184 ? -7.399 32.757 -23.262 1.00 47.11 184 GLY A O 1
ATOM 1429 N N . ASN A 1 185 ? -9.168 34.152 -23.375 1.00 41.77 185 ASN A N 1
ATOM 1430 C CA . ASN A 1 185 ? -9.049 34.673 -21.996 1.00 56.31 185 ASN A CA 1
ATOM 1431 C C . ASN A 1 185 ? -10.163 34.161 -21.087 1.00 53.50 185 ASN A C 1
ATOM 1432 O O . ASN A 1 185 ? -10.478 34.780 -20.055 1.00 36.97 185 ASN A O 1
ATOM 1437 N N . ASP A 1 186 ? -10.769 33.045 -21.494 1.00 44.09 186 ASP A N 1
ATOM 1438 C CA . ASP A 1 186 ? -11.693 32.324 -20.662 1.00 49.43 186 ASP A CA 1
ATOM 1439 C C . ASP A 1 186 ? -11.095 30.989 -20.286 1.00 34.63 186 ASP A C 1
ATOM 1440 O O . ASP A 1 186 ? -10.140 30.496 -20.887 1.00 31.15 186 ASP A O 1
ATOM 1445 N N . ILE A 1 187 ? -11.703 30.436 -19.257 1.00 31.97 187 ILE A N 1
ATOM 1446 C CA . ILE A 1 187 ? -11.510 29.085 -18.808 1.00 25.35 187 ILE A CA 1
ATOM 1447 C C . ILE A 1 187 ? -12.834 28.397 -19.105 1.00 25.62 187 ILE A C 1
ATOM 1448 O O . ILE A 1 187 ? -13.890 28.854 -18.637 1.00 32.69 187 ILE A O 1
ATOM 1453 N N . ILE A 1 188 ? -12.805 27.268 -19.815 1.00 22.48 188 ILE A N 1
ATOM 1454 C CA . ILE A 1 188 ? -14.001 26.425 -19.965 1.00 21.36 188 ILE A CA 1
ATOM 1455 C C . ILE A 1 188 ? -13.929 25.228 -19.051 1.00 20.24 188 ILE A C 1
ATOM 1456 O O . ILE A 1 188 ? -12.895 24.576 -18.959 1.00 22.78 188 ILE A O 1
ATOM 1461 N N . LEU A 1 189 ? -15.027 24.986 -18.334 1.00 18.07 189 LEU A N 1
ATOM 1462 C CA . LEU A 1 189 ? -15.239 23.790 -17.579 1.00 18.13 189 LEU A CA 1
ATOM 1463 C C . LEU A 1 189 ? -16.148 22.896 -18.404 1.00 21.51 189 LEU A C 1
ATOM 1464 O O . LEU A 1 189 ? -17.094 23.388 -19.001 1.00 19.94 189 LEU A O 1
ATOM 1469 N N . LEU A 1 190 ? -15.835 21.606 -18.460 1.00 17.16 190 LEU A N 1
ATOM 1470 C CA . LEU A 1 190 ? -16.638 20.610 -19.157 1.00 17.93 190 LEU A CA 1
ATOM 1471 C C . LEU A 1 190 ? -17.104 19.547 -18.161 1.00 16.86 190 LEU A C 1
ATOM 1472 O O . LEU A 1 190 ? -16.299 19.060 -17.332 1.00 16.17 190 LEU A O 1
ATOM 1477 N N . CYS A 1 191 ? -18.400 19.240 -18.149 1.00 15.68 191 CYS A N 1
ATOM 1478 C CA . CYS A 1 191 ? -18.925 18.113 -17.371 1.00 17.01 191 CYS A CA 1
ATOM 1479 C C . CYS A 1 191 ? -19.416 17.076 -18.356 1.00 20.15 191 CYS A C 1
ATOM 1480 O O . CYS A 1 191 ? -20.327 17.360 -19.146 1.00 17.21 191 CYS A O 1
ATOM 1483 N N . SER A 1 192 ? -18.791 15.901 -18.322 1.00 17.33 192 SER A N 1
ATOM 1484 C CA . SER A 1 192 ? -19.011 14.861 -19.316 1.00 18.09 192 SER A CA 1
ATOM 1485 C C . SER A 1 192 ? -19.503 13.615 -18.579 1.00 21.48 192 SER A C 1
ATOM 1486 O O . SER A 1 192 ? -18.900 13.193 -17.601 1.00 16.63 192 SER A O 1
ATOM 1489 N N . PHE A 1 193 ? -20.544 12.985 -19.134 1.00 19.01 193 PHE A N 1
ATOM 1490 C CA . PHE A 1 193 ? -21.173 11.799 -18.563 1.00 18.48 193 PHE A CA 1
ATOM 1491 C C . PHE A 1 193 ? -20.976 10.591 -19.469 1.00 18.41 193 PHE A C 1
ATOM 1492 O O . PHE A 1 193 ? -21.114 10.678 -20.721 1.00 20.03 193 PHE A O 1
ATOM 1500 N N . LYS A 1 194 ? -20.655 9.452 -18.867 1.00 20.16 194 LYS A N 1
ATOM 1501 C CA . LYS A 1 194 ? -20.653 8.163 -19.586 1.00 21.29 194 LYS A CA 1
ATOM 1502 C C . LYS A 1 194 ? -22.040 7.853 -20.138 1.00 24.14 194 LYS A C 1
ATOM 1503 O O . LYS A 1 194 ? -22.183 7.395 -21.290 1.00 24.75 194 LYS A O 1
ATOM 1509 N N . ASP A 1 195 ? -23.057 8.117 -19.325 1.00 22.71 195 ASP A N 1
ATOM 1510 C CA . ASP A 1 195 ? -24.438 7.856 -19.721 1.00 24.40 195 ASP A CA 1
ATOM 1511 C C . ASP A 1 195 ? -25.080 9.163 -20.183 1.00 25.86 195 ASP A C 1
ATOM 1512 O O . ASP A 1 195 ? -25.582 9.949 -19.373 1.00 28.56 195 ASP A O 1
ATOM 1517 N N . THR A 1 196 ? -25.056 9.386 -21.491 1.00 28.72 196 THR A N 1
ATOM 1518 C CA . THR A 1 196 ? -25.622 10.583 -22.085 1.00 34.00 196 THR A CA 1
ATOM 1519 C C . THR A 1 196 ? -27.117 10.459 -22.403 1.00 36.96 196 THR A C 1
ATOM 1520 O O . THR A 1 196 ? -27.754 11.458 -22.722 1.00 44.38 196 THR A O 1
ATOM 1524 N N . LEU A 1 197 ? -27.677 9.252 -22.283 1.00 36.06 197 LEU A N 1
ATOM 1525 C CA . LEU A 1 197 ? -29.138 9.071 -22.374 1.00 48.41 197 LEU A CA 1
ATOM 1526 C C . LEU A 1 197 ? -29.838 9.763 -21.196 1.00 37.02 197 LEU A C 1
ATOM 1527 O O . LEU A 1 197 ? -30.812 10.484 -21.394 1.00 55.20 197 LEU A O 1
ATOM 1532 N N . ASN A 1 198 ? -29.301 9.594 -19.989 1.00 37.47 198 ASN A N 1
ATOM 1533 C CA . ASN A 1 198 ? -29.957 10.092 -18.772 1.00 31.88 198 ASN A CA 1
ATOM 1534 C C . ASN A 1 198 ? -29.322 11.327 -18.139 1.00 33.54 198 ASN A C 1
ATOM 1535 O O . ASN A 1 198 ? -29.820 11.832 -17.136 1.00 37.15 198 ASN A O 1
ATOM 1540 N N . ASN A 1 199 ? -28.215 11.798 -18.706 1.00 32.23 199 ASN A N 1
ATOM 1541 C CA . ASN A 1 199 ? -27.520 12.993 -18.215 1.00 30.41 199 ASN A CA 1
ATOM 1542 C C . ASN A 1 199 ? -27.156 13.857 -19.393 1.00 30.78 199 ASN A C 1
ATOM 1543 O O . ASN A 1 199 ? -26.940 13.344 -20.489 1.00 33.95 199 ASN A O 1
ATOM 1548 N N . LYS A 1 200 ? -27.077 15.161 -19.158 1.00 25.09 200 LYS A N 1
ATOM 1549 C CA . LYS A 1 200 ? -26.745 16.105 -20.230 1.00 25.08 200 LYS A CA 1
ATOM 1550 C C . LYS A 1 200 ? -25.365 16.722 -20.004 1.00 22.48 200 LYS A C 1
ATOM 1551 O O . LYS A 1 200 ? -25.144 17.403 -19.013 1.00 21.75 200 LYS A O 1
ATOM 1557 N N . ASN A 1 201 ? -24.457 16.512 -20.979 1.00 20.33 201 ASN A N 1
ATOM 1558 C CA . ASN A 1 201 ? -23.158 17.137 -20.906 1.00 18.43 201 ASN A CA 1
ATOM 1559 C C . ASN A 1 201 ? -23.297 18.643 -20.996 1.00 17.85 201 ASN A C 1
ATOM 1560 O O . ASN A 1 201 ? -24.156 19.163 -21.744 1.00 18.85 201 ASN A O 1
ATOM 1565 N N . PHE A 1 202 ? -22.396 19.359 -20.322 1.00 16.93 202 PHE A N 1
ATOM 1566 C CA . PHE A 1 202 ? -22.439 20.804 -20.330 1.00 17.06 202 PHE A CA 1
ATOM 1567 C C . PHE A 1 202 ? -21.073 21.450 -20.166 1.00 17.71 202 PHE A C 1
ATOM 1568 O O . PHE A 1 202 ? -20.103 20.808 -19.716 1.00 16.40 202 PHE A O 1
ATOM 1576 N N . THR A 1 203 ? -21.019 22.714 -20.574 1.00 19.05 203 THR A N 1
ATOM 1577 C CA . THR A 1 203 ? -19.868 23.571 -20.310 1.00 18.24 203 THR A CA 1
ATOM 1578 C C . THR A 1 203 ? -20.280 24.830 -19.561 1.00 19.45 203 THR A C 1
ATOM 1579 O O . THR A 1 203 ? -21.456 25.195 -19.510 1.00 18.92 203 THR A O 1
ATOM 1583 N N . ILE A 1 204 ? -19.300 25.438 -18.894 1.00 17.86 204 ILE A N 1
ATOM 1584 C CA . ILE A 1 204 ? -19.444 26.742 -18.275 1.00 18.29 204 ILE A CA 1
ATOM 1585 C C . ILE A 1 204 ? -18.226 27.545 -18.687 1.00 20.61 204 ILE A C 1
ATOM 1586 O O . ILE A 1 204 ? -17.088 27.040 -18.592 1.00 20.21 204 ILE A O 1
ATOM 1591 N N . LYS A 1 205 ? -18.472 28.781 -19.128 1.00 24.30 205 LYS A N 1
ATOM 1592 C CA . LYS A 1 205 ? -17.414 29.723 -19.522 1.00 23.89 205 LYS A CA 1
ATOM 1593 C C . LYS A 1 205 ? -17.139 30.687 -18.351 1.00 23.95 205 LYS A C 1
ATOM 1594 O O . LYS A 1 205 ? -18.056 31.350 -17.858 1.00 26.72 205 LYS A O 1
ATOM 1600 N N . ILE A 1 206 ? -15.878 30.751 -17.937 1.00 22.36 206 ILE A N 1
ATOM 1601 C CA . ILE A 1 206 ? -15.445 31.552 -16.789 1.00 23.52 206 ILE A CA 1
ATOM 1602 C C . ILE A 1 206 ? -14.380 32.562 -17.246 1.00 26.93 206 ILE A C 1
ATOM 1603 O O . ILE A 1 206 ? -13.361 32.151 -17.771 1.00 24.81 206 ILE A O 1
ATOM 1608 N N . PRO A 1 207 ? -14.598 33.871 -17.005 1.00 29.32 207 PRO A N 1
ATOM 1609 C CA . PRO A 1 207 ? -13.556 34.843 -17.405 1.00 29.36 207 PRO A CA 1
ATOM 1610 C C . PRO A 1 207 ? -12.334 34.665 -16.556 1.00 29.35 207 PRO A C 1
ATOM 1611 O O . PRO A 1 207 ? -12.482 34.483 -15.343 1.00 28.41 207 PRO A O 1
ATOM 1615 N N . ARG A 1 208 ? -11.153 34.646 -17.161 1.00 30.43 208 ARG A N 1
ATOM 1616 C CA . ARG A 1 208 ? -9.931 34.460 -16.379 1.00 29.43 208 ARG A CA 1
ATOM 1617 C C . ARG A 1 208 ? -9.645 35.712 -15.552 1.00 31.58 208 ARG A C 1
ATOM 1618 O O . ARG A 1 208 ? -9.734 36.828 -16.062 1.00 35.90 208 ARG A O 1
ATOM 1626 N N . ILE A 1 209 ? -9.309 35.511 -14.289 1.00 35.44 209 ILE A N 1
ATOM 1627 C CA . ILE A 1 209 ? -8.819 36.560 -13.409 1.00 31.47 209 ILE A CA 1
ATOM 1628 C C . ILE A 1 209 ? -7.301 36.437 -13.448 1.00 35.82 209 ILE A C 1
ATOM 1629 O O . ILE A 1 209 ? -6.769 35.335 -13.362 1.00 35.69 209 ILE A 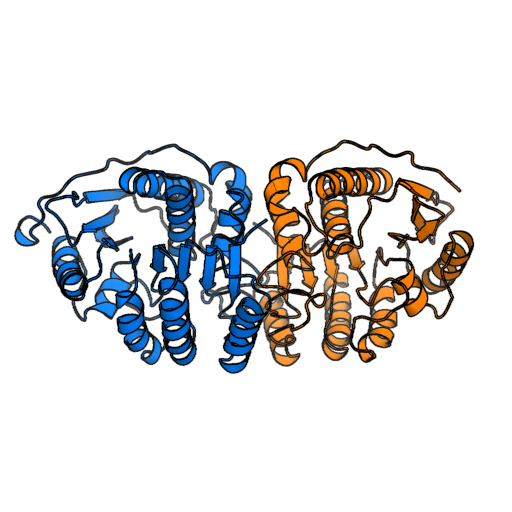O 1
ATOM 1634 N N . GLU A 1 210 ? -6.604 37.561 -13.588 1.00 33.40 210 GLU A N 1
ATOM 1635 C CA . GLU A 1 210 ? -5.144 37.535 -13.722 1.00 42.90 210 GLU A CA 1
ATOM 1636 C C . GLU A 1 210 ? -4.443 36.922 -12.508 1.00 36.96 210 GLU A C 1
ATOM 1637 O O . GLU A 1 210 ? -4.743 37.277 -11.362 1.00 37.66 210 GLU A O 1
ATOM 1643 N N . GLY A 1 211 ? -3.530 35.989 -12.781 1.00 42.15 211 GLY A N 1
ATOM 1644 C CA . GLY A 1 211 ? -2.808 35.239 -11.746 1.00 40.30 211 GLY A CA 1
ATOM 1645 C C . GLY A 1 211 ? -2.904 33.748 -11.989 1.00 41.36 211 GLY A C 1
ATOM 1646 O O . GLY A 1 211 ? -3.909 33.272 -12.541 1.00 41.90 211 GLY A O 1
ATOM 1647 N N . ASP A 1 212 ? -1.870 33.009 -11.566 1.00 41.85 212 ASP A N 1
ATOM 1648 C CA . ASP A 1 212 ? -1.987 31.543 -11.392 1.00 56.64 212 ASP A CA 1
ATOM 1649 C C . ASP A 1 212 ? -2.077 31.279 -9.880 1.00 35.43 212 ASP A C 1
ATOM 1650 O O . ASP A 1 212 ? -1.161 31.602 -9.110 1.00 45.62 212 ASP A O 1
ATOM 1655 N N . PHE A 1 213 ? -3.212 30.711 -9.477 1.00 42.92 213 PHE A N 1
ATOM 1656 C CA . PHE A 1 213 ? -3.560 30.563 -8.067 1.00 34.64 213 PHE A CA 1
ATOM 1657 C C . PHE A 1 213 ? -3.281 29.128 -7.652 1.00 32.58 213 PHE A C 1
ATOM 1658 O O . PHE A 1 213 ? -3.312 28.198 -8.481 1.00 53.80 213 PHE A O 1
ATOM 1666 N N . THR A 1 214 ? -2.997 28.966 -6.361 1.00 33.45 214 THR A N 1
ATOM 1667 C CA . THR A 1 214 ? -2.711 27.673 -5.800 1.00 29.62 214 THR A CA 1
ATOM 1668 C C . THR A 1 214 ? -3.859 27.305 -4.832 1.00 26.41 214 THR A C 1
ATOM 1669 O O . THR A 1 214 ? -4.443 28.167 -4.180 1.00 32.10 214 THR A O 1
ATOM 1673 N N . GLY A 1 215 ? -4.224 26.038 -4.829 1.00 23.35 215 GLY A N 1
ATOM 1674 C CA . GLY A 1 215 ? -5.357 25.551 -4.026 1.00 20.60 215 GLY A CA 1
ATOM 1675 C C . GLY A 1 215 ? -6.753 25.776 -4.588 1.00 23.52 215 GLY A C 1
ATOM 1676 O O . GLY A 1 215 ? -7.762 25.492 -3.925 1.00 21.47 215 GLY A O 1
ATOM 1677 N N . VAL A 1 216 ? -6.846 26.295 -5.802 1.00 19.24 216 VAL A N 1
ATOM 1678 C CA . VAL A 1 216 ? -8.171 26.612 -6.357 1.00 20.08 216 VAL A CA 1
ATOM 1679 C C . VAL A 1 216 ? -8.952 25.370 -6.755 1.00 20.81 216 VAL A C 1
ATOM 1680 O O . VAL A 1 216 ? -10.153 25.251 -6.495 1.00 18.38 216 VAL A O 1
ATOM 1684 N N . GLY A 1 217 ? -8.276 24.419 -7.386 1.00 17.05 217 GLY A N 1
ATOM 1685 C CA . GLY A 1 217 ? -8.891 23.153 -7.695 1.00 18.29 217 GLY A CA 1
ATOM 1686 C C . GLY A 1 217 ? -9.316 22.395 -6.466 1.00 15.96 217 GLY A C 1
ATOM 1687 O O . GLY A 1 217 ? -10.355 21.756 -6.460 1.00 16.71 217 GLY A O 1
ATOM 1688 N N . ASP A 1 218 ? -8.485 22.444 -5.431 1.00 17.31 218 ASP A N 1
ATOM 1689 C CA . ASP A 1 218 ? -8.845 21.800 -4.169 1.00 16.60 218 ASP A CA 1
ATOM 1690 C C . ASP A 1 218 ? -10.107 22.441 -3.569 1.00 14.62 218 ASP A C 1
ATOM 1691 O O . ASP A 1 218 ? -11.013 21.744 -3.105 1.00 17.04 218 ASP A O 1
ATOM 1696 N N . THR A 1 219 ? -10.141 23.760 -3.561 1.00 14.45 219 THR A N 1
ATOM 1697 C CA . THR A 1 219 ? -11.276 24.516 -3.039 1.00 15.67 219 THR A CA 1
ATOM 1698 C C . THR A 1 219 ? -12.533 24.156 -3.825 1.00 18.42 219 THR A C 1
ATOM 1699 O O . THR A 1 219 ? -13.559 23.843 -3.244 1.00 15.65 219 THR A O 1
ATOM 1703 N N . LEU A 1 220 ? -12.442 24.132 -5.152 1.00 14.58 220 LEU A N 1
ATOM 1704 C CA . LEU A 1 220 ? -13.580 23.681 -5.966 1.00 18.24 220 LEU A CA 1
ATOM 1705 C C . LEU A 1 220 ? -14.097 22.296 -5.548 1.00 18.03 220 LEU A C 1
ATOM 1706 O O . LEU A 1 220 ? -15.315 22.099 -5.381 1.00 18.10 220 LEU A O 1
ATOM 1711 N N . THR A 1 221 ? -13.178 21.347 -5.404 1.00 14.56 221 THR A N 1
ATOM 1712 C CA . THR A 1 221 ? -13.497 19.985 -5.060 1.00 15.55 221 THR A CA 1
ATOM 1713 C C . THR A 1 221 ? -14.327 19.944 -3.765 1.00 13.94 221 THR A C 1
ATOM 1714 O O . THR A 1 221 ? -15.368 19.270 -3.736 1.00 13.88 221 THR A O 1
ATOM 1718 N N . TYR A 1 222 ? -13.890 20.640 -2.719 1.00 15.82 222 TYR A N 1
ATOM 1719 C CA . TYR A 1 222 ? -14.608 20.531 -1.426 1.00 13.85 222 TYR A CA 1
ATOM 1720 C C . TYR A 1 222 ? -15.912 21.320 -1.369 1.00 14.23 222 TYR A C 1
ATOM 1721 O O . TYR A 1 222 ? -16.860 20.877 -0.740 1.00 14.42 222 TYR A O 1
ATOM 1730 N N . ILE A 1 223 ? -16.007 22.424 -2.102 1.00 16.17 223 ILE A N 1
ATOM 1731 C CA . ILE A 1 223 ? -17.296 23.140 -2.156 1.00 14.42 223 ILE A CA 1
ATOM 1732 C C . ILE A 1 223 ? -18.306 22.290 -2.954 1.00 13.87 223 ILE A C 1
ATOM 1733 O O . ILE A 1 223 ? -19.443 22.098 -2.514 1.00 13.61 223 ILE A O 1
ATOM 1738 N N . LEU A 1 224 ? -17.880 21.817 -4.120 1.00 13.68 224 LEU A N 1
ATOM 1739 C CA . LEU A 1 224 ? -18.725 20.909 -4.933 1.00 14.89 224 LEU A CA 1
ATOM 1740 C C . LEU A 1 224 ? -19.229 19.701 -4.140 1.00 14.42 224 LEU A C 1
ATOM 1741 O O . LEU A 1 224 ? -20.430 19.443 -4.061 1.00 13.94 224 LEU A O 1
ATOM 1746 N N . LEU A 1 225 ? -18.306 19.009 -3.458 1.00 14.74 225 LEU A N 1
ATOM 1747 C CA . LEU A 1 225 ? -18.674 17.844 -2.630 1.00 15.34 225 LEU A CA 1
ATOM 1748 C C . LEU A 1 225 ? -19.631 18.200 -1.518 1.00 15.40 225 LEU A C 1
ATOM 1749 O O . LEU A 1 225 ? -20.583 17.468 -1.273 1.00 16.81 225 LEU A O 1
ATOM 1754 N N . SER A 1 226 ? -19.388 19.326 -0.827 1.00 13.30 226 SER A N 1
ATOM 1755 C CA . SER A 1 226 ? -20.285 19.748 0.254 1.00 14.94 226 SER A CA 1
ATOM 1756 C C . SER A 1 226 ? -21.724 19.890 -0.277 1.00 14.14 226 SER A C 1
ATOM 1757 O O . SER A 1 226 ? -22.650 19.418 0.345 1.00 14.78 226 SER A O 1
ATOM 1760 N N . TRP A 1 227 ? -21.908 20.519 -1.446 1.00 14.26 227 TRP A N 1
ATOM 1761 C CA . TRP A 1 227 ? -23.258 20.683 -1.983 1.00 15.37 227 TRP A CA 1
ATOM 1762 C C . TRP A 1 227 ? -23.872 19.351 -2.457 1.00 15.96 227 TRP A C 1
ATOM 1763 O O . TRP A 1 227 ? -25.040 19.119 -2.236 1.00 18.30 227 TRP A O 1
ATOM 1774 N N . ILE A 1 228 ? -23.056 18.470 -3.011 1.00 15.21 228 ILE A N 1
ATOM 1775 C CA . ILE A 1 228 ? -23.520 17.111 -3.293 1.00 16.49 228 ILE A CA 1
ATOM 1776 C C . ILE A 1 228 ? -24.007 16.411 -2.024 1.00 16.74 228 ILE A C 1
ATOM 1777 O O . ILE A 1 228 ? -25.080 15.800 -2.007 1.00 18.18 228 ILE A O 1
ATOM 1782 N N . ILE A 1 229 ? -23.206 16.513 -0.982 1.00 15.59 229 ILE A N 1
ATOM 1783 C CA . ILE A 1 229 ? -23.593 15.962 0.307 1.00 15.45 229 ILE A CA 1
ATOM 1784 C C . ILE A 1 229 ? -24.920 16.524 0.806 1.00 17.57 229 ILE A C 1
ATOM 1785 O O . ILE A 1 229 ? -25.762 15.775 1.356 1.00 22.88 229 ILE A O 1
ATOM 1790 N N . LYS A 1 230 ? -25.108 17.833 0.668 1.00 16.37 230 LYS A N 1
ATOM 1791 C CA . LYS A 1 230 ? -26.356 18.493 1.081 1.00 19.40 230 LYS A CA 1
ATOM 1792 C C . LYS A 1 230 ? -27.571 18.162 0.178 1.00 22.04 230 LYS A C 1
ATOM 1793 O O . LYS A 1 230 ? -28.682 18.625 0.459 1.00 26.10 230 LYS A O 1
ATOM 1799 N N . GLY A 1 231 ? -27.372 17.376 -0.879 1.00 19.73 231 GLY A N 1
ATOM 1800 C CA . GLY A 1 231 ? -28.447 16.897 -1.722 1.00 26.97 231 GLY A CA 1
ATOM 1801 C C . GLY A 1 231 ? -28.727 17.745 -2.947 1.00 22.44 231 GLY A C 1
ATOM 1802 O O . GLY A 1 231 ? -29.767 17.587 -3.575 1.00 25.11 231 GLY A O 1
ATOM 1803 N N . ILE A 1 232 ? -27.819 18.655 -3.277 1.00 19.28 232 ILE A N 1
ATOM 1804 C CA . ILE A 1 232 ? -27.994 19.551 -4.456 1.00 23.29 232 ILE A CA 1
ATOM 1805 C C . ILE A 1 232 ? -27.639 18.769 -5.728 1.00 19.05 232 ILE A C 1
ATOM 1806 O O . ILE A 1 232 ? -26.605 18.125 -5.759 1.00 18.81 232 ILE A O 1
ATOM 1811 N N . PRO A 1 233 ? -28.481 18.832 -6.778 1.00 20.02 233 PRO A N 1
ATOM 1812 C CA . PRO A 1 233 ? -28.089 18.200 -8.051 1.00 21.02 233 PRO A CA 1
ATOM 1813 C C . PRO A 1 233 ? -26.766 18.720 -8.575 1.00 17.58 233 PRO A C 1
ATOM 1814 O O . PRO A 1 233 ? -26.435 19.899 -8.402 1.00 16.88 233 PRO A O 1
ATOM 1818 N N . LEU A 1 234 ? -26.006 17.828 -9.189 1.00 18.85 234 LEU A N 1
ATOM 1819 C CA . LEU A 1 234 ? -24.677 18.132 -9.685 1.00 16.48 234 LEU A CA 1
ATOM 1820 C C . LEU A 1 234 ? -24.528 19.450 -10.411 1.00 17.56 234 LEU A C 1
ATOM 1821 O O . LEU A 1 234 ? -23.589 20.178 -10.117 1.00 15.62 234 LEU A O 1
ATOM 1826 N N . GLU A 1 235 ? -25.402 19.736 -11.399 1.00 19.14 235 GLU A N 1
ATOM 1827 C CA . GLU A 1 235 ? -25.346 20.989 -12.170 1.00 25.03 235 GLU A CA 1
ATOM 1828 C C . GLU A 1 235 ? -25.320 22.209 -11.268 1.00 19.91 235 GLU A C 1
ATOM 1829 O O . GLU A 1 235 ? -24.521 23.123 -11.473 1.00 21.03 235 GLU A O 1
ATOM 1835 N N . HIS A 1 236 ? -26.217 22.212 -10.290 1.00 20.46 236 HIS A N 1
ATOM 1836 C CA . HIS A 1 236 ? -26.353 23.336 -9.368 1.00 20.72 236 HIS A CA 1
ATOM 1837 C C . HIS A 1 236 ? -25.177 23.366 -8.389 1.00 19.77 236 HIS A C 1
ATOM 1838 O O . HIS A 1 236 ? -24.694 24.466 -8.068 1.00 21.14 236 HIS A O 1
ATOM 1845 N N . ALA A 1 237 ? -24.692 22.192 -7.941 1.00 15.59 237 ALA A N 1
ATOM 1846 C CA . ALA A 1 237 ? -23.519 22.107 -7.057 1.00 15.20 237 ALA A CA 1
ATOM 1847 C C . ALA A 1 237 ? -22.293 22.689 -7.756 1.00 14.64 237 ALA A C 1
ATOM 1848 O O . ALA A 1 237 ? -21.556 23.479 -7.193 1.00 14.65 237 ALA A O 1
ATOM 1850 N N . VAL A 1 238 ? -22.121 22.336 -9.028 1.00 14.60 238 VAL A N 1
ATOM 1851 C CA . VAL A 1 238 ? -20.981 22.864 -9.784 1.00 15.01 238 VAL A CA 1
ATOM 1852 C C . VAL A 1 238 ? -21.072 24.394 -9.942 1.00 15.98 238 VAL A C 1
ATOM 1853 O O . VAL A 1 238 ? -20.091 25.130 -9.721 1.00 15.97 238 VAL A O 1
ATOM 1857 N N . ASN A 1 239 ? -22.264 24.879 -10.296 1.00 16.20 239 ASN A N 1
ATOM 1858 C CA . ASN A 1 239 ? -22.472 26.320 -10.514 1.00 16.26 239 ASN A CA 1
ATOM 1859 C C . ASN A 1 239 ? -22.232 27.100 -9.226 1.00 17.39 239 ASN A C 1
ATOM 1860 O O . ASN A 1 239 ? -21.555 28.112 -9.222 1.00 17.25 239 ASN A O 1
ATOM 1865 N N . ARG A 1 240 ? -22.753 26.592 -8.107 1.00 15.85 240 ARG A N 1
ATOM 1866 C CA . ARG A 1 240 ? -22.516 27.252 -6.814 1.00 16.08 240 ARG A CA 1
ATOM 1867 C C . ARG A 1 240 ? -21.039 27.271 -6.463 1.00 15.53 240 ARG A C 1
ATOM 1868 O O . ARG A 1 240 ? -20.512 28.275 -6.005 1.00 15.80 240 ARG A O 1
ATOM 1876 N N . ALA A 1 241 ? -20.362 26.152 -6.707 1.00 15.09 241 ALA A N 1
ATOM 1877 C CA . ALA A 1 241 ? -18.960 26.021 -6.381 1.00 15.39 241 ALA A CA 1
ATOM 1878 C C . ALA A 1 241 ? -18.109 26.978 -7.221 1.00 14.91 241 ALA A C 1
ATOM 1879 O O . ALA A 1 241 ? -17.280 27.701 -6.664 1.00 15.06 241 ALA A O 1
ATOM 1881 N N . ILE A 1 242 ? -18.377 27.054 -8.529 1.00 15.56 242 ILE A N 1
ATOM 1882 C CA . ILE A 1 242 ? -17.614 27.932 -9.405 1.00 17.23 242 ILE A CA 1
ATOM 1883 C C . ILE A 1 242 ? -17.904 29.389 -9.084 1.00 16.15 242 ILE A C 1
ATOM 1884 O O . ILE A 1 242 ? -17.000 30.221 -9.105 1.00 16.94 242 ILE A O 1
ATOM 1889 N N . SER A 1 243 ? -19.148 29.680 -8.725 1.00 16.71 243 SER A N 1
ATOM 1890 C CA . SER A 1 243 ? -19.558 31.022 -8.333 1.00 17.20 243 SER A CA 1
ATOM 1891 C C . SER A 1 243 ? -18.883 31.473 -7.076 1.00 17.18 243 SER A C 1
ATOM 1892 O O . SER A 1 243 ? -18.347 32.587 -7.026 1.00 17.85 243 SER A O 1
ATOM 1895 N N . THR A 1 244 ? -18.900 30.617 -6.053 1.00 16.64 244 THR A N 1
ATOM 1896 C CA . THR A 1 244 ? -18.240 30.923 -4.788 1.00 17.21 244 THR A CA 1
ATOM 1897 C C . THR A 1 244 ? -16.739 31.106 -4.996 1.00 17.51 244 THR A C 1
ATOM 1898 O O . THR A 1 244 ? -16.143 32.041 -4.466 1.00 17.12 244 THR A O 1
ATOM 1902 N N . LEU A 1 245 ? -16.149 30.271 -5.846 1.00 16.52 245 LEU A N 1
ATOM 1903 C CA . LEU A 1 245 ? -14.719 30.415 -6.148 1.00 18.46 245 LEU A CA 1
ATOM 1904 C C . LEU A 1 245 ? -14.380 31.745 -6.821 1.00 18.15 245 LEU A C 1
ATOM 1905 O O . LEU A 1 245 ? -13.350 32.363 -6.504 1.00 18.92 245 LEU A O 1
ATOM 1910 N N . GLN A 1 246 ? -15.218 32.225 -7.751 1.00 19.98 246 GLN A N 1
ATOM 1911 C CA . GLN A 1 246 ? -14.986 33.545 -8.353 1.00 23.18 246 GLN A CA 1
ATOM 1912 C C . GLN A 1 246 ? -14.990 34.623 -7.300 1.00 21.71 246 GLN A C 1
ATOM 1913 O O . GLN A 1 246 ? -14.137 35.504 -7.288 1.00 23.64 246 GLN A O 1
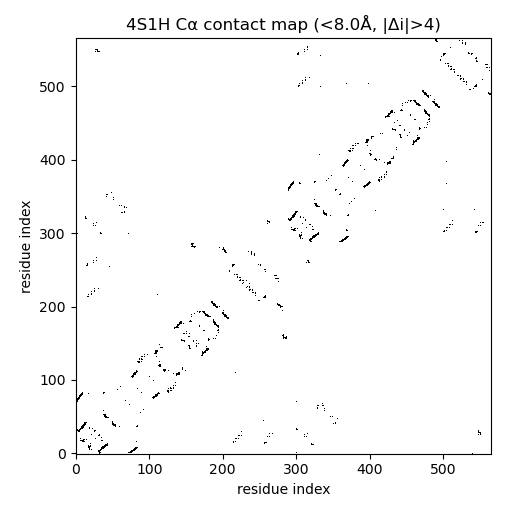ATOM 1919 N N . THR A 1 247 ? -15.911 34.518 -6.338 1.00 20.26 247 THR A N 1
ATOM 1920 C CA . THR A 1 247 ? -15.952 35.468 -5.245 1.00 22.17 247 THR A CA 1
ATOM 1921 C C . THR A 1 247 ? -14.655 35.444 -4.432 1.00 21.85 247 THR A C 1
ATOM 1922 O O . THR A 1 247 ? -14.120 36.507 -4.112 1.00 23.29 247 THR A O 1
ATOM 1926 N N . ILE A 1 248 ? -14.146 34.255 -4.125 1.00 19.60 248 ILE A N 1
ATOM 1927 C CA . ILE A 1 248 ? -12.904 34.126 -3.372 1.00 18.75 248 ILE A CA 1
ATOM 1928 C C . ILE A 1 248 ? -11.744 34.749 -4.134 1.00 19.75 248 ILE A C 1
ATOM 1929 O O . ILE A 1 248 ? -10.970 35.522 -3.571 1.00 20.79 248 ILE A O 1
ATOM 1934 N N . LEU A 1 249 ? -11.658 34.447 -5.424 1.00 19.01 249 LEU A N 1
ATOM 1935 C CA . LEU A 1 249 ? -10.545 34.967 -6.218 1.00 19.91 249 LEU A CA 1
ATOM 1936 C C . LEU A 1 249 ? -10.583 36.476 -6.439 1.00 20.88 249 LEU A C 1
ATOM 1937 O O . LEU A 1 249 ? -9.546 37.146 -6.376 1.00 21.69 249 LEU A O 1
ATOM 1942 N N . ARG A 1 250 ? -11.777 37.023 -6.700 1.00 23.25 250 ARG A N 1
ATOM 1943 C CA . ARG A 1 250 ? -11.943 38.485 -6.805 1.00 24.25 250 ARG A CA 1
ATOM 1944 C C . ARG A 1 250 ? -11.499 39.178 -5.532 1.00 24.09 250 ARG A C 1
ATOM 1945 O O . ARG A 1 250 ? -11.017 40.310 -5.561 1.00 24.83 250 ARG A O 1
ATOM 1953 N N . ASN A 1 251 ? -11.639 38.484 -4.404 1.00 23.32 251 ASN A N 1
ATOM 1954 C CA . ASN A 1 251 ? -11.232 39.024 -3.123 1.00 23.44 251 ASN A CA 1
ATOM 1955 C C . ASN A 1 251 ? -9.870 38.588 -2.603 1.00 25.19 251 ASN A C 1
ATOM 1956 O O . ASN A 1 251 ? -9.553 38.810 -1.433 1.00 24.23 251 ASN A O 1
ATOM 1961 N N . THR A 1 252 ? -9.052 38.022 -3.485 1.00 27.06 252 THR A N 1
ATOM 1962 C CA . THR A 1 252 ? -7.725 37.561 -3.137 1.00 25.70 252 THR A CA 1
ATOM 1963 C C . THR A 1 252 ? -6.715 38.555 -3.669 1.00 35.05 252 THR A C 1
ATOM 1964 O O . THR A 1 252 ? -6.775 38.935 -4.835 1.00 36.47 252 THR A O 1
ATOM 1968 N N . VAL A 1 253 ? -5.799 38.988 -2.803 1.00 33.88 253 VAL A N 1
ATOM 1969 C CA . VAL A 1 253 ? -4.821 40.027 -3.167 1.00 40.85 253 VAL A CA 1
ATOM 1970 C C . VAL A 1 253 ? -3.537 39.486 -3.789 1.00 47.81 253 VAL A C 1
ATOM 1971 O O . VAL A 1 253 ? -3.125 39.992 -4.839 1.00 56.29 253 VAL A O 1
ATOM 1975 N N . GLY A 1 254 ? -2.915 38.473 -3.189 1.00 40.65 254 GLY A N 1
ATOM 1976 C CA . GLY A 1 254 ? -1.733 37.862 -3.821 1.00 56.22 254 GLY A CA 1
ATOM 1977 C C . GLY A 1 254 ? -2.130 36.850 -4.880 1.00 51.01 254 GLY A C 1
ATOM 1978 O O . GLY A 1 254 ? -3.292 36.759 -5.288 1.00 51.78 254 GLY A O 1
ATOM 1979 N N . THR A 1 255 ? -1.147 36.103 -5.357 1.00 55.54 255 THR A N 1
ATOM 1980 C CA . THR A 1 255 ? -1.415 34.799 -5.964 1.00 64.79 255 THR A CA 1
ATOM 1981 C C . THR A 1 255 ? -0.820 33.669 -5.119 1.00 66.10 255 THR A C 1
ATOM 1982 O O . THR A 1 255 ? -1.093 32.497 -5.400 1.00 52.31 255 THR A O 1
ATOM 1986 N N . ALA A 1 256 ? -0.051 34.032 -4.080 1.00 46.11 256 ALA A N 1
ATOM 1987 C CA . ALA A 1 256 ? 0.581 33.082 -3.172 1.00 37.63 256 ALA A CA 1
ATOM 1988 C C . ALA A 1 256 ? -0.459 32.196 -2.485 1.00 37.46 256 ALA A C 1
ATOM 1989 O O . ALA A 1 256 ? -0.319 30.967 -2.487 1.00 40.74 256 ALA A O 1
ATOM 1991 N N . GLU A 1 257 ? -1.497 32.830 -1.917 1.00 42.16 257 GLU A N 1
ATOM 1992 C CA . GLU A 1 257 ? -2.544 32.131 -1.143 1.00 29.77 257 GLU A CA 1
ATOM 1993 C C . GLU A 1 257 ? -3.938 32.703 -1.384 1.00 26.11 257 GLU A C 1
ATOM 1994 O O . GLU A 1 257 ? -4.101 33.930 -1.410 1.00 31.64 257 GLU A O 1
ATOM 2000 N N . ILE A 1 258 ? -4.919 31.818 -1.599 1.00 26.97 258 ILE A N 1
ATOM 2001 C CA . ILE A 1 258 ? -6.313 32.231 -1.768 1.00 24.20 258 ILE A CA 1
ATOM 2002 C C . ILE A 1 258 ? -6.888 32.686 -0.445 1.00 25.88 258 ILE A C 1
ATOM 2003 O O . ILE A 1 258 ? -6.478 32.206 0.629 1.00 29.13 258 ILE A O 1
ATOM 2008 N N . ASN A 1 259 ? -7.805 33.648 -0.520 1.00 23.95 259 ASN A N 1
ATOM 2009 C CA . ASN A 1 259 ? -8.353 34.314 0.666 1.00 24.99 259 ASN A CA 1
ATOM 2010 C C . ASN A 1 259 ? -9.544 33.542 1.300 1.00 21.95 259 ASN A C 1
ATOM 2011 O O . ASN A 1 259 ? -10.597 34.118 1.578 1.00 26.42 259 ASN A O 1
ATOM 2016 N N . ILE A 1 260 ? -9.339 32.271 1.586 1.00 21.85 260 ILE A N 1
ATOM 2017 C CA . ILE A 1 260 ? -10.417 31.417 1.999 1.00 20.93 260 ILE A CA 1
ATOM 2018 C C . ILE A 1 260 ? -10.868 31.704 3.441 1.00 22.99 260 ILE A C 1
ATOM 2019 O O . ILE A 1 260 ? -12.051 31.617 3.713 1.00 20.89 260 ILE A O 1
ATOM 2024 N N . ILE A 1 261 ? -9.956 32.079 4.332 1.00 20.83 261 ILE A N 1
ATOM 2025 C CA . ILE A 1 261 ? -10.349 32.326 5.762 1.00 21.64 261 ILE A CA 1
ATOM 2026 C C . ILE A 1 261 ? -11.337 33.500 5.880 1.00 21.21 261 ILE A C 1
ATOM 2027 O O . ILE A 1 261 ? -12.401 33.381 6.494 1.00 19.70 261 ILE A O 1
ATOM 2032 N N . ASN A 1 262 ? -11.021 34.622 5.248 1.00 20.30 262 ASN A N 1
ATOM 2033 C CA . ASN A 1 262 ? -11.918 35.775 5.232 1.00 21.91 262 ASN A CA 1
ATOM 2034 C C . ASN A 1 262 ? -13.223 35.536 4.470 1.00 20.93 262 ASN A C 1
ATOM 2035 O O . ASN A 1 262 ? -14.216 36.215 4.730 1.00 24.32 262 ASN A O 1
ATOM 2040 N N . CYS A 1 263 ? -13.206 34.556 3.559 1.00 21.20 263 CYS A N 1
ATOM 2041 C CA . CYS A 1 263 ? -14.354 34.215 2.773 1.00 21.13 263 CYS A CA 1
ATOM 2042 C C . CYS A 1 263 ? -15.181 33.091 3.374 1.00 19.04 263 CYS A C 1
ATOM 2043 O O . CYS A 1 263 ? -16.185 32.714 2.786 1.00 20.46 263 CYS A O 1
ATOM 2046 N N . ILE A 1 264 ? -14.841 32.613 4.589 1.00 18.55 264 ILE A N 1
ATOM 2047 C CA . ILE A 1 264 ? -15.629 31.552 5.203 1.00 18.74 264 ILE A CA 1
ATOM 2048 C C . ILE A 1 264 ? -17.136 31.828 5.220 1.00 20.28 264 ILE A C 1
ATOM 2049 O O . ILE A 1 264 ? -17.880 30.931 4.888 1.00 25.27 264 ILE A O 1
ATOM 2054 N N . PRO A 1 265 ? -17.583 33.073 5.501 1.00 23.91 265 PRO A N 1
ATOM 2055 C CA . PRO A 1 265 ? -19.023 33.401 5.513 1.00 23.63 265 PRO A CA 1
ATOM 2056 C C . PRO A 1 265 ? -19.768 33.246 4.180 1.00 28.46 265 PRO A C 1
ATOM 2057 O O . PRO A 1 265 ? -20.997 33.221 4.185 1.00 33.66 265 PRO A O 1
ATOM 2061 N N . TYR A 1 266 ? -19.026 33.180 3.075 1.00 23.04 266 TYR A N 1
ATOM 2062 C CA . TYR A 1 266 ? -19.579 33.068 1.720 1.00 23.94 266 TYR A CA 1
ATOM 2063 C C . TYR A 1 266 ? -19.446 31.657 1.160 1.00 22.51 266 TYR A C 1
ATOM 2064 O O . TYR A 1 266 ? -19.889 31.418 0.039 1.00 20.84 266 TYR A O 1
ATOM 2073 N N . LEU A 1 267 ? -18.891 30.710 1.929 1.00 22.05 267 LEU A N 1
ATOM 2074 C CA . LEU A 1 267 ? -18.631 29.383 1.395 1.00 19.64 267 LEU A CA 1
ATOM 2075 C C . LEU A 1 267 ? -19.921 28.599 1.121 1.00 18.32 267 LEU A C 1
ATOM 2076 O O . LEU A 1 267 ? -19.961 27.828 0.152 1.00 21.53 267 LEU A O 1
ATOM 2081 N N . LYS A 1 268 ? -20.953 28.861 1.917 1.00 19.94 268 LYS A N 1
ATOM 2082 C CA . LYS A 1 268 ? -22.283 28.272 1.771 1.00 23.23 268 LYS A CA 1
ATOM 2083 C C . LYS A 1 268 ? -23.204 29.115 0.911 1.00 21.47 268 LYS A C 1
ATOM 2084 O O . LYS A 1 268 ? -24.422 28.913 0.904 1.00 24.06 268 LYS A O 1
ATOM 2090 N N . GLY A 1 269 ? -22.635 30.049 0.139 1.00 21.76 269 GLY A N 1
ATOM 2091 C CA . GLY A 1 269 ? -23.388 30.835 -0.830 1.00 23.10 269 GLY A CA 1
ATOM 2092 C C . GLY A 1 269 ? -24.126 29.979 -1.813 1.00 20.96 269 GLY A C 1
ATOM 2093 O O . GLY A 1 269 ? -23.618 28.952 -2.259 1.00 19.96 269 GLY A O 1
ATOM 2094 N N . THR A 1 270 ? -25.326 30.414 -2.144 1.00 20.65 270 THR A N 1
ATOM 2095 C CA . THR A 1 270 ? -26.193 29.686 -3.063 1.00 20.57 270 THR A CA 1
ATOM 2096 C C . THR A 1 270 ? -26.332 30.393 -4.383 1.00 21.09 270 THR A C 1
ATOM 2097 O O . THR A 1 270 ? -27.038 29.881 -5.252 1.00 24.16 270 THR A O 1
ATOM 2101 N N . GLU A 1 271 ? -25.639 31.522 -4.584 1.00 20.73 271 GLU A N 1
ATOM 2102 C CA . GLU A 1 271 ? -25.679 32.202 -5.905 1.00 23.42 271 GLU A CA 1
ATOM 2103 C C . GLU A 1 271 ? -25.104 31.298 -6.988 1.00 20.40 271 GLU A C 1
ATOM 2104 O O . GLU A 1 271 ? -24.078 30.647 -6.795 1.00 20.48 271 GLU A O 1
ATOM 2110 N N . GLU A 1 272 ? -25.828 31.230 -8.104 1.00 21.25 272 GLU A N 1
ATOM 2111 C CA . GLU A 1 272 ? -25.411 30.477 -9.267 1.00 23.01 272 GLU A CA 1
ATOM 2112 C C . GLU A 1 272 ? -25.291 31.497 -10.387 1.00 23.08 272 GLU A C 1
ATOM 2113 O O . GLU A 1 272 ? -26.236 31.713 -11.148 1.00 27.29 272 GLU A O 1
ATOM 2119 N N . SER A 1 273 ? -24.110 32.089 -10.492 1.00 21.34 273 SER A N 1
ATOM 2120 C CA . SER A 1 273 ? -23.841 33.254 -11.332 1.00 24.33 273 SER A CA 1
ATOM 2121 C C . SER A 1 273 ? -23.519 32.935 -12.778 1.00 21.95 273 SER A C 1
ATOM 2122 O O . SER A 1 273 ? -23.438 33.862 -13.594 1.00 24.67 273 SER A O 1
ATOM 2125 N N . PHE A 1 274 ? -23.278 31.663 -13.099 1.00 22.66 274 PHE A N 1
ATOM 2126 C CA . PHE A 1 274 ? -22.872 31.289 -14.468 1.00 22.17 274 PHE A CA 1
ATOM 2127 C C . PHE A 1 274 ? -23.984 30.569 -15.153 1.00 25.45 274 PHE A C 1
ATOM 2128 O O . PHE A 1 274 ? -24.931 30.102 -14.550 1.00 21.84 274 PHE A O 1
ATOM 2136 N N . THR A 1 275 ? -23.872 30.512 -16.470 1.00 22.48 275 THR A N 1
ATOM 2137 C CA . THR A 1 275 ? -24.832 29.829 -17.288 1.00 24.91 275 THR A CA 1
ATOM 2138 C C . THR A 1 275 ? -24.355 28.406 -17.516 1.00 23.25 275 THR A C 1
ATOM 2139 O O . THR A 1 275 ? -23.203 28.193 -17.913 1.00 24.79 275 THR A O 1
ATOM 2143 N N . ILE A 1 276 ? -25.251 27.451 -17.283 1.00 24.82 276 ILE A N 1
ATOM 2144 C CA . ILE A 1 276 ? -25.060 26.049 -17.671 1.00 21.36 276 ILE A CA 1
ATOM 2145 C C . ILE A 1 276 ? -25.401 25.939 -19.146 1.00 21.15 276 ILE A C 1
ATOM 2146 O O . ILE A 1 276 ? -26.557 26.147 -19.555 1.00 24.29 276 ILE A O 1
ATOM 2151 N N . THR A 1 277 ? -24.389 25.633 -19.959 1.00 18.71 277 THR A N 1
ATOM 2152 C CA . THR A 1 277 ? -24.609 25.507 -21.416 1.00 19.58 277 THR A CA 1
ATOM 2153 C C . THR A 1 277 ? -24.542 24.061 -21.852 1.00 18.78 277 THR A C 1
ATOM 2154 O O . THR A 1 277 ? -23.463 23.464 -21.871 1.00 18.43 277 THR A O 1
ATOM 2158 N N . TYR A 1 278 ? -25.685 23.522 -22.287 1.00 19.69 278 TYR A N 1
ATOM 2159 C CA . TYR A 1 278 ? -25.721 22.150 -22.806 1.00 19.11 278 TYR A CA 1
ATOM 2160 C C . TYR A 1 278 ? -25.122 22.077 -24.173 1.00 20.37 278 TYR A C 1
ATOM 2161 O O . TYR A 1 278 ? -25.465 22.866 -25.069 1.00 20.03 278 TYR A O 1
ATOM 2170 N N . ILE A 1 279 ? -24.228 21.112 -24.345 1.00 20.10 279 ILE A N 1
ATOM 2171 C CA . ILE A 1 279 ? -23.538 20.962 -25.628 1.00 19.53 279 ILE A CA 1
ATOM 2172 C C . ILE A 1 279 ? -23.973 19.712 -26.360 1.00 20.51 279 ILE A C 1
ATOM 2173 O O . ILE A 1 279 ? -24.493 18.787 -25.756 1.00 20.20 279 ILE A O 1
ATOM 2178 N N . LEU A 1 280 ? -23.733 19.709 -27.665 1.00 20.49 280 LEU A N 1
ATOM 2179 C CA . LEU A 1 280 ? -23.762 18.475 -28.452 1.00 20.91 280 LEU A CA 1
ATOM 2180 C C . LEU A 1 280 ? -22.616 17.555 -27.973 1.00 21.57 280 LEU A C 1
ATOM 2181 O O . LEU A 1 280 ? -21.466 18.028 -27.759 1.00 21.65 280 LEU A O 1
ATOM 2186 N N . GLU A 1 281 ? -22.934 16.273 -27.776 1.00 23.39 281 GLU A N 1
ATOM 2187 C CA . GLU A 1 281 ? -21.999 15.282 -27.202 1.00 31.48 281 GLU A CA 1
ATOM 2188 C C . GLU A 1 281 ? -20.715 15.127 -28.028 1.00 25.33 281 GLU A C 1
ATOM 2189 O O . GLU A 1 281 ? -19.614 15.078 -27.488 1.00 28.00 281 GLU A O 1
ATOM 2195 N N . HIS A 1 282 ? -20.728 15.126 -29.238 1.00 24.25 282 HIS A N 1
ATOM 2196 C CA . HIS A 1 282 ? -19.738 14.515 -30.113 1.00 25.26 282 HIS A CA 1
ATOM 2197 C C . HIS A 1 282 ? -18.619 15.563 -30.402 1.00 29.99 282 HIS A C 1
ATOM 2198 O O . HIS A 1 282 ? -18.870 16.779 -30.589 1.00 32.43 282 HIS A O 1
ATOM 2205 N N . HIS A 1 283 ? -17.451 15.147 -30.226 1.00 25.47 283 HIS A N 1
ATOM 2206 C CA . HIS A 1 283 ? -16.257 16.002 -30.332 1.00 23.83 283 HIS A CA 1
ATOM 2207 C C . HIS A 1 283 ? -16.194 16.852 -31.603 1.00 24.86 283 HIS A C 1
ATOM 2208 O O . HIS A 1 283 ? -15.666 17.957 -31.552 1.00 29.57 283 HIS A O 1
ATOM 2215 N N . HIS A 1 284 ? -16.727 16.337 -32.704 1.00 24.90 284 HIS A N 1
ATOM 2216 C CA . HIS A 1 284 ? -16.568 17.023 -34.002 1.00 25.06 284 HIS A CA 1
ATOM 2217 C C . HIS A 1 284 ? -17.447 18.275 -34.149 1.00 26.04 284 HIS A C 1
ATOM 2218 O O . HIS A 1 284 ? -17.257 19.025 -35.117 1.00 27.99 284 HIS A O 1
ATOM 2225 N N . HIS 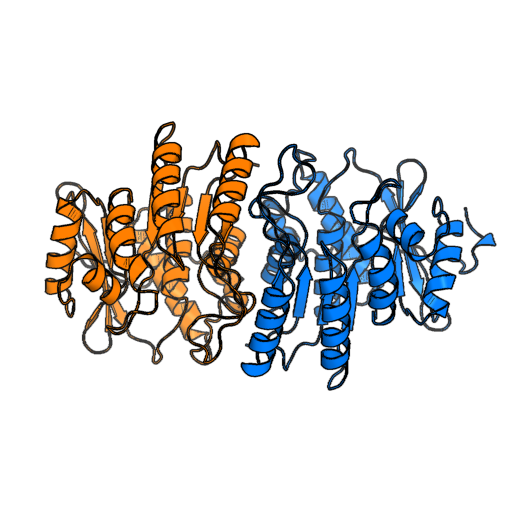A 1 285 ? -18.414 18.466 -33.242 1.00 26.33 285 HIS A N 1
ATOM 2226 C CA . HIS A 1 285 ? -19.208 19.712 -33.152 1.00 25.93 285 HIS A CA 1
ATOM 2227 C C . HIS A 1 285 ? -18.500 20.883 -32.434 1.00 25.51 285 HIS A C 1
ATOM 2228 O O . HIS A 1 285 ? -19.064 21.995 -32.356 1.00 37.28 285 HIS A O 1
ATOM 2235 N N . HIS A 1 286 ? -17.265 20.652 -31.975 1.00 23.91 286 HIS A N 1
ATOM 2236 C CA . HIS A 1 286 ? -16.546 21.621 -31.128 1.00 25.08 286 HIS A CA 1
ATOM 2237 C C . HIS A 1 286 ? -15.139 21.897 -31.641 1.00 30.85 286 HIS A C 1
ATOM 2238 O O . HIS A 1 286 ? -14.549 21.062 -32.349 1.00 32.80 286 HIS A O 1
ATOM 2245 N N . HIS A 1 287 ? -14.660 23.107 -31.341 1.00 30.43 287 HIS A N 1
ATOM 2246 C CA . HIS A 1 287 ? -13.256 23.360 -31.001 1.00 43.45 287 HIS A CA 1
ATOM 2247 C C . HIS A 1 287 ? -12.205 22.718 -31.907 1.00 67.95 287 HIS A C 1
ATOM 2248 O O . HIS A 1 287 ? -11.054 22.535 -31.499 1.00 79.84 287 HIS A O 1
ATOM 2250 N N . MET B 1 1 ? -2.874 39.752 4.029 1.00 53.14 1 MET B N 1
ATOM 2251 C CA . MET B 1 1 ? -2.966 38.390 4.652 1.00 54.67 1 MET B CA 1
ATOM 2252 C C . MET B 1 1 ? -1.659 38.012 5.348 1.00 40.87 1 MET B C 1
ATOM 2253 O O . MET B 1 1 ? -0.701 37.583 4.703 1.00 44.37 1 MET B O 1
ATOM 2258 N N . THR B 1 2 ? -1.631 38.157 6.664 1.00 29.45 2 THR B N 1
ATOM 2259 C CA . THR B 1 2 ? -0.482 37.781 7.451 1.00 27.98 2 THR B CA 1
ATOM 2260 C C . THR B 1 2 ? -0.925 36.792 8.540 1.00 21.79 2 THR B C 1
ATOM 2261 O O . THR B 1 2 ? -1.998 36.938 9.130 1.00 25.51 2 THR B O 1
ATOM 2265 N N . ASN B 1 3 ? -0.072 35.816 8.818 1.00 20.82 3 ASN B N 1
ATOM 2266 C CA . ASN B 1 3 ? -0.277 34.898 9.929 1.00 17.34 3 ASN B CA 1
ATOM 2267 C C . ASN B 1 3 ? -0.066 35.614 11.261 1.00 18.22 3 ASN B C 1
ATOM 2268 O O . ASN B 1 3 ? 0.987 36.174 11.487 1.00 23.53 3 ASN B O 1
ATOM 2273 N N . LYS B 1 4 ? -1.093 35.574 12.094 1.00 17.50 4 LYS B N 1
ATOM 2274 C CA . LYS B 1 4 ? -1.086 36.233 13.394 1.00 18.96 4 LYS B CA 1
ATOM 2275 C C . LYS B 1 4 ? -0.750 35.272 14.529 1.00 16.68 4 LYS B C 1
ATOM 2276 O O . LYS B 1 4 ? -0.198 35.709 15.575 1.00 17.56 4 LYS B O 1
ATOM 2282 N N . VAL B 1 5 ? -1.103 33.989 14.376 1.00 15.85 5 VAL B N 1
ATOM 2283 C CA . VAL B 1 5 ? -0.895 32.960 15.385 1.00 16.24 5 VAL B CA 1
ATOM 2284 C C . VAL B 1 5 ? -0.034 31.824 14.819 1.00 16.00 5 VAL B C 1
ATOM 2285 O O . VAL B 1 5 ? -0.183 31.420 13.677 1.00 18.80 5 VAL B O 1
ATOM 2289 N N . LEU B 1 6 ? 0.897 31.333 15.613 1.00 14.52 6 LEU B N 1
ATOM 2290 C CA . LEU B 1 6 ? 1.576 30.084 15.343 1.00 13.70 6 LEU B CA 1
ATOM 2291 C C . LEU B 1 6 ? 1.175 29.150 16.484 1.00 15.31 6 LEU B C 1
ATOM 2292 O O . LEU B 1 6 ? 1.322 29.493 17.699 1.00 13.41 6 LEU B O 1
ATOM 2297 N N . THR B 1 7 ? 0.656 27.981 16.130 1.00 12.83 7 THR B N 1
ATOM 2298 C CA . THR B 1 7 ? 0.252 27.000 17.107 1.00 14.48 7 THR B CA 1
ATOM 2299 C C . THR B 1 7 ? 0.888 25.633 16.784 1.00 16.21 7 THR B C 1
ATOM 2300 O O . THR B 1 7 ? 0.776 25.102 15.704 1.00 16.16 7 THR B O 1
ATOM 2304 N N . ILE B 1 8 ? 1.546 25.079 17.793 1.00 12.46 8 ILE B N 1
ATOM 2305 C CA . ILE B 1 8 ? 2.305 23.851 17.691 1.00 12.75 8 ILE B CA 1
ATOM 2306 C C . ILE B 1 8 ? 1.680 22.838 18.633 1.00 13.04 8 ILE B C 1
ATOM 2307 O O . ILE B 1 8 ? 1.752 22.961 19.856 1.00 12.68 8 ILE B O 1
ATOM 2312 N N . SER B 1 9 ? 1.091 21.791 18.090 1.00 12.31 9 SER B N 1
ATOM 2313 C CA . SER B 1 9 ? 0.353 20.835 18.901 1.00 12.32 9 SER B CA 1
ATOM 2314 C C . SER B 1 9 ? -0.019 19.607 18.064 1.00 13.48 9 SER B C 1
ATOM 2315 O O . SER B 1 9 ? 0.337 19.494 16.889 1.00 14.12 9 SER B O 1
ATOM 2318 N N . SER B 1 10 ? -0.785 18.703 18.669 1.00 13.83 10 SER B N 1
ATOM 2319 C CA . SER B 1 10 ? -1.027 17.396 18.087 1.00 12.59 10 SER B CA 1
ATOM 2320 C C . SER B 1 10 ? -2.067 17.484 16.974 1.00 13.04 10 SER B C 1
ATOM 2321 O O . SER B 1 10 ? -2.801 18.449 16.874 1.00 14.39 10 SER B O 1
ATOM 2324 N N . TYR B 1 11 ? -2.109 16.434 16.157 1.00 15.66 11 TYR B N 1
ATOM 2325 C CA . TYR B 1 11 ? -3.097 16.306 15.130 1.00 15.47 11 TYR B CA 1
ATOM 2326 C C . TYR B 1 11 ? -3.695 14.905 15.160 1.00 15.02 11 TYR B C 1
ATOM 2327 O O . TYR B 1 11 ? -2.971 13.914 15.295 1.00 15.02 11 TYR B O 1
ATOM 2336 N N . VAL B 1 12 ? -5.026 14.846 15.028 1.00 14.20 12 VAL B N 1
ATOM 2337 C CA . VAL B 1 12 ? -5.773 13.602 14.892 1.00 15.32 12 VAL B CA 1
ATOM 2338 C C . VAL B 1 12 ? -6.608 13.677 13.631 1.00 15.28 12 VAL B C 1
ATOM 2339 O O . VAL B 1 12 ? -7.203 14.720 13.390 1.00 15.11 12 VAL B O 1
ATOM 2343 N N . CYS B 1 13 ? -6.642 12.592 12.866 1.00 15.99 13 CYS B N 1
ATOM 2344 C CA . CYS B 1 13 ? -7.405 12.541 11.625 1.00 16.45 13 CYS B CA 1
ATOM 2345 C C . CYS B 1 13 ? -8.890 12.561 11.877 1.00 17.55 13 CYS B C 1
ATOM 2346 O O . CYS B 1 13 ? -9.655 13.086 11.060 1.00 17.07 13 CYS B O 1
ATOM 2349 N N . SER B 1 14 ? -9.300 11.912 12.950 1.00 17.25 14 SER B N 1
ATOM 2350 C CA . SER B 1 14 ? -10.689 11.830 13.373 1.00 20.41 14 SER B CA 1
ATOM 2351 C C . SER B 1 14 ? -10.784 12.376 14.783 1.00 19.19 14 SER B C 1
ATOM 2352 O O . SER B 1 14 ? -9.854 12.196 15.607 1.00 16.85 14 SER B O 1
ATOM 2355 N N . GLY B 1 15 ? -11.903 13.021 15.081 1.00 18.55 15 GLY B N 1
ATOM 2356 C CA . GLY B 1 15 ? -12.089 13.661 16.364 1.00 20.91 15 GLY B CA 1
ATOM 2357 C C . GLY B 1 15 ? -11.360 14.969 16.591 1.00 18.33 15 GLY B C 1
ATOM 2358 O O . GLY B 1 15 ? -10.793 15.575 15.657 1.00 21.93 15 GLY B O 1
ATOM 2359 N N . PHE B 1 16 ? -11.359 15.409 17.860 1.00 17.88 16 PHE B N 1
ATOM 2360 C CA . PHE B 1 16 ? -11.014 16.803 18.165 1.00 19.37 16 PHE B CA 1
ATOM 2361 C C . PHE B 1 16 ? -10.173 16.908 19.419 1.00 22.78 16 PHE B C 1
ATOM 2362 O O . PHE B 1 16 ? -10.688 16.784 20.517 1.00 24.12 16 PHE B O 1
ATOM 2370 N N . VAL B 1 17 ? -8.872 17.056 19.198 1.00 17.02 17 VAL B N 1
ATOM 2371 C CA . VAL B 1 17 ? -7.918 17.459 20.187 1.00 16.22 17 VAL B CA 1
ATOM 2372 C C . VAL B 1 17 ? -6.901 18.350 19.512 1.00 15.57 17 VAL B C 1
ATOM 2373 O O . VAL B 1 17 ? -6.862 18.447 18.268 1.00 17.12 17 VAL B O 1
ATOM 2377 N N . GLY B 1 18 ? -6.108 19.016 20.345 1.00 16.16 18 GLY B N 1
ATOM 2378 C CA . GLY B 1 18 ? -4.940 19.747 19.926 1.00 18.90 18 GLY B CA 1
ATOM 2379 C C . GLY B 1 18 ? -5.175 20.699 18.782 1.00 19.38 18 GLY B C 1
ATOM 2380 O O . GLY B 1 18 ? -6.143 21.467 18.777 1.00 15.86 18 GLY B O 1
ATOM 2381 N N . ASN B 1 19 ? -4.260 20.652 17.814 1.00 16.86 19 ASN B N 1
ATOM 2382 C CA . ASN B 1 19 ? -4.366 21.540 16.665 1.00 16.24 19 ASN B CA 1
ATOM 2383 C C . ASN B 1 19 ? -5.614 21.388 15.848 1.00 19.93 19 ASN B C 1
ATOM 2384 O O . ASN B 1 19 ? -5.971 22.322 15.146 1.00 19.42 19 ASN B O 1
ATOM 2389 N N . ARG B 1 20 ? -6.276 20.230 15.885 1.00 17.94 20 ARG B N 1
ATOM 2390 C CA . ARG B 1 20 ? -7.544 20.079 15.195 1.00 20.09 20 ARG B CA 1
ATOM 2391 C C . ARG B 1 20 ? -8.632 20.961 15.831 1.00 17.55 20 ARG B C 1
ATOM 2392 O O . ARG B 1 20 ? -9.338 21.650 15.150 1.00 16.36 20 ARG B O 1
ATOM 2400 N N . CYS B 1 21 ? -8.725 20.978 17.160 1.00 15.02 21 CYS B N 1
ATOM 2401 C CA . CYS B 1 21 ? -9.527 21.987 17.867 1.00 15.88 21 CYS B CA 1
ATOM 2402 C C . CYS B 1 21 ? -9.122 23.400 17.528 1.00 15.93 21 CYS B C 1
ATOM 2403 O O . CYS B 1 21 ? -9.976 24.254 17.302 1.00 17.50 21 CYS B O 1
ATOM 2406 N N . GLY B 1 22 ? -7.815 23.652 17.498 1.00 18.05 22 GLY B N 1
ATOM 2407 C CA . GLY B 1 22 ? -7.282 24.960 17.162 1.00 15.40 22 GLY B CA 1
ATOM 2408 C C . GLY B 1 22 ? -7.706 25.419 15.793 1.00 15.02 22 GLY B C 1
ATOM 2409 O O . GLY B 1 22 ? -8.150 26.543 15.641 1.00 16.82 22 GLY B O 1
ATOM 2410 N N . MET B 1 23 ? -7.677 24.525 14.819 1.00 15.31 23 MET B N 1
ATOM 2411 C CA . MET B 1 23 ? -8.049 24.888 13.461 1.00 14.79 23 MET B CA 1
ATOM 2412 C C . MET B 1 23 ? -9.514 25.275 13.430 1.00 15.64 23 MET B C 1
ATOM 2413 O O . MET B 1 23 ? -9.883 26.284 12.846 1.00 17.93 23 MET B O 1
ATOM 2418 N N . ILE B 1 24 ? -10.361 24.442 14.002 1.00 15.04 24 ILE B N 1
ATOM 2419 C CA . ILE B 1 24 ? -11.786 24.653 13.984 1.00 15.12 24 ILE B CA 1
ATOM 2420 C C . ILE B 1 24 ? -12.122 26.005 14.611 1.00 15.03 24 ILE B C 1
ATOM 2421 O O . ILE B 1 24 ? -12.901 26.763 14.071 1.00 17.82 24 ILE B O 1
ATOM 2426 N N . ILE B 1 25 ? -11.519 26.275 15.783 1.00 15.52 25 ILE B N 1
ATOM 2427 C CA . ILE B 1 25 ? -11.872 27.470 16.538 1.00 14.68 25 ILE B CA 1
ATOM 2428 C C . ILE B 1 25 ? -11.277 28.749 15.879 1.00 14.80 25 ILE B C 1
ATOM 2429 O O . ILE B 1 25 ? -12.009 29.687 15.636 1.00 15.46 25 ILE B O 1
ATOM 2434 N N . LEU B 1 26 ? -9.981 28.759 15.608 1.00 14.30 26 LEU B N 1
ATOM 2435 C CA . LEU B 1 26 ? -9.329 29.898 14.983 1.00 14.51 26 LEU B CA 1
ATOM 2436 C C . LEU B 1 26 ? -9.870 30.167 13.563 1.00 15.08 26 LEU B C 1
ATOM 2437 O O . LEU B 1 26 ? -10.081 31.313 13.208 1.00 16.60 26 LEU B O 1
ATOM 2442 N N . ASP B 1 27 ? -10.164 29.117 12.802 1.00 15.92 27 ASP B N 1
ATOM 2443 C CA . ASP B 1 27 ? -10.829 29.312 11.505 1.00 17.20 27 ASP B CA 1
ATOM 2444 C C . ASP B 1 27 ? -12.198 29.991 11.688 1.00 18.19 27 ASP B C 1
ATOM 2445 O O . ASP B 1 27 ? -12.535 30.952 11.002 1.00 19.33 27 ASP B O 1
ATOM 2450 N N . SER B 1 28 ? -12.997 29.513 12.652 1.00 16.87 28 SER B N 1
ATOM 2451 C CA . SER B 1 28 ? -14.319 30.100 12.873 1.00 19.19 28 SER B CA 1
ATOM 2452 C C . SER B 1 28 ? -14.262 31.581 13.344 1.00 19.15 28 SER B C 1
ATOM 2453 O O . SER B 1 28 ? -15.136 32.367 12.990 1.00 20.75 28 SER B O 1
ATOM 2456 N N . PHE B 1 29 ? -13.200 31.941 14.073 1.00 17.46 29 PHE B N 1
ATOM 2457 C CA . PHE B 1 29 ? -12.974 33.335 14.481 1.00 17.75 29 PHE B CA 1
ATOM 2458 C C . PHE B 1 29 ? -12.255 34.131 13.391 1.00 18.31 29 PHE B C 1
ATOM 2459 O O . PHE B 1 29 ? -12.029 35.324 13.553 1.00 19.97 29 PHE B O 1
ATOM 2467 N N . GLN B 1 30 ? -11.908 33.487 12.277 1.00 18.43 30 GLN B N 1
ATOM 2468 C CA . GLN B 1 30 ? -11.202 34.115 11.153 1.00 18.56 30 GLN B CA 1
ATOM 2469 C C . GLN B 1 30 ? -9.863 34.754 11.538 1.00 18.85 30 GLN B C 1
ATOM 2470 O O . GLN B 1 30 ? -9.516 35.843 11.084 1.00 23.76 30 GLN B O 1
ATOM 2476 N N . ILE B 1 31 ? -9.125 34.031 12.353 1.00 19.03 31 ILE B N 1
ATOM 2477 C CA . ILE B 1 31 ? -7.807 34.443 12.840 1.00 17.50 31 ILE B CA 1
ATOM 2478 C C . ILE B 1 31 ? -6.810 33.618 12.025 1.00 16.98 31 ILE B C 1
ATOM 2479 O O . ILE B 1 31 ? -6.726 32.403 12.172 1.00 17.85 31 ILE B O 1
ATOM 2484 N N . GLN B 1 32 ? -6.073 34.286 11.149 1.00 18.81 32 GLN B N 1
ATOM 2485 C CA . GLN B 1 32 ? -5.148 33.578 10.269 1.00 19.83 32 GLN B CA 1
ATOM 2486 C C . GLN B 1 32 ? -3.993 33.006 11.101 1.00 18.77 32 GLN B C 1
ATOM 2487 O O . GLN B 1 32 ? -3.322 33.734 11.826 1.00 16.79 32 GLN B O 1
ATOM 2493 N N . SER B 1 33 ? -3.790 31.692 10.979 1.00 17.23 33 SER B N 1
ATOM 2494 C CA . SER B 1 33 ? -2.882 30.957 11.848 1.00 16.25 33 SER B CA 1
ATOM 2495 C C . SER B 1 33 ? -2.078 29.903 11.096 1.00 17.01 33 SER B C 1
ATOM 2496 O O . SER B 1 33 ? -2.525 29.368 10.088 1.00 18.72 33 SER B O 1
ATOM 2499 N N . ILE B 1 34 ? -0.902 29.608 11.635 1.00 14.90 34 ILE B N 1
ATOM 2500 C CA . ILE B 1 34 ? -0.036 28.528 11.189 1.00 15.71 34 ILE B CA 1
ATOM 2501 C C . ILE B 1 34 ? -0.232 27.373 12.185 1.00 14.36 34 ILE B C 1
ATOM 2502 O O . ILE B 1 34 ? -0.122 27.563 13.386 1.00 15.60 34 ILE B O 1
ATOM 2507 N N . PHE B 1 35 ? -0.505 26.173 11.650 1.00 13.48 35 PHE B N 1
ATOM 2508 C CA . PHE B 1 35 ? -0.718 24.984 12.440 1.00 12.86 35 PHE B CA 1
ATOM 2509 C C . PHE B 1 35 ? 0.396 23.982 12.163 1.00 13.03 35 PHE B C 1
ATOM 2510 O O . PHE B 1 35 ? 0.329 23.183 11.250 1.00 14.30 35 PHE B O 1
ATOM 2518 N N . VAL B 1 36 ? 1.416 23.996 13.019 1.00 13.90 36 VAL B N 1
ATOM 2519 C CA . VAL B 1 36 ? 2.506 23.027 12.917 1.00 13.33 36 VAL B CA 1
ATOM 2520 C C . VAL B 1 36 ? 2.122 21.825 13.755 1.00 16.95 36 VAL B C 1
ATOM 2521 O O . VAL B 1 36 ? 1.836 21.952 14.939 1.00 13.14 36 VAL B O 1
ATOM 2525 N N . LEU B 1 37 ? 2.123 20.651 13.144 1.00 13.18 37 LEU B N 1
ATOM 2526 C CA . LEU B 1 37 ? 1.743 19.435 13.857 1.00 14.00 37 LEU B CA 1
ATOM 2527 C C . LEU B 1 37 ? 2.911 18.781 14.622 1.00 14.96 37 LEU B C 1
ATOM 2528 O O . LEU B 1 37 ? 4.049 18.729 14.152 1.00 16.15 37 LEU B O 1
ATOM 2533 N N . THR B 1 38 ? 2.596 18.225 15.789 1.00 13.43 38 THR B N 1
ATOM 2534 C CA . THR B 1 38 ? 3.580 17.409 16.512 1.00 14.95 38 THR B CA 1
ATOM 2535 C C . THR B 1 38 ? 3.311 15.907 16.409 1.00 16.54 38 THR B C 1
ATOM 2536 O O . THR B 1 38 ? 4.137 15.085 16.865 1.00 17.23 38 THR B O 1
ATOM 2540 N N . THR B 1 39 ? 2.143 15.556 15.894 1.00 15.04 39 THR B N 1
ATOM 2541 C CA . THR B 1 39 ? 1.777 14.173 15.643 1.00 16.07 39 THR B CA 1
ATOM 2542 C C . THR B 1 39 ? 0.920 14.095 14.421 1.00 18.51 39 THR B C 1
ATOM 2543 O O . THR B 1 39 ? 0.345 15.100 13.995 1.00 20.23 39 THR B O 1
ATOM 2547 N N . HIS B 1 40 ? 0.820 12.885 13.891 1.00 16.00 40 HIS B N 1
ATOM 2548 C CA . HIS B 1 40 ? -0.190 12.559 12.878 1.00 16.76 40 HIS B CA 1
ATOM 2549 C C . HIS B 1 40 ? -0.795 11.231 13.291 1.00 16.12 40 HIS B C 1
ATOM 2550 O O . HIS B 1 40 ? -0.325 10.167 12.889 1.00 17.03 40 HIS B O 1
ATOM 2557 N N . LEU B 1 41 ? -1.853 11.301 14.086 1.00 15.93 41 LEU B N 1
ATOM 2558 C CA . LEU B 1 41 ? -2.498 10.126 14.623 1.00 16.71 41 LEU B CA 1
ATOM 2559 C C . LEU B 1 41 ? -3.862 9.933 14.012 1.00 16.96 41 LEU B C 1
ATOM 2560 O O . LEU B 1 41 ? -4.513 10.901 13.672 1.00 16.53 41 LEU B O 1
ATOM 2565 N N . ALA B 1 42 ? -4.329 8.711 14.011 1.00 17.90 42 ALA B N 1
ATOM 2566 C CA . ALA B 1 42 ? -5.679 8.386 13.541 1.00 18.44 42 ALA B CA 1
ATOM 2567 C C . ALA B 1 42 ? -6.735 9.031 14.432 1.00 18.06 42 ALA B C 1
ATOM 2568 O O . ALA B 1 42 ? -7.730 9.527 13.944 1.00 18.47 42 ALA B O 1
ATOM 2570 N N . ASN B 1 43 ? -6.513 8.937 15.735 1.00 17.92 43 ASN B N 1
ATOM 2571 C CA . ASN B 1 43 ? -7.507 9.346 16.746 1.00 17.79 43 ASN B CA 1
ATOM 2572 C C . ASN B 1 43 ? -6.809 9.630 18.057 1.00 18.49 43 ASN B C 1
ATOM 2573 O O . ASN B 1 43 ? -5.606 9.432 18.166 1.00 19.02 43 ASN B O 1
ATOM 2578 N N . HIS B 1 44 ? -7.528 10.165 19.039 1.00 19.44 44 HIS B N 1
ATOM 2579 C CA . HIS B 1 44 ? -6.828 10.538 20.272 1.00 20.39 44 HIS B CA 1
ATOM 2580 C C . HIS B 1 44 ? -6.418 9.336 21.120 1.00 20.78 44 HIS B C 1
ATOM 2581 O O . HIS B 1 44 ? -6.822 8.215 20.878 1.00 23.32 44 HIS B O 1
ATOM 2588 N N . THR B 1 45 ? -5.614 9.624 22.147 1.00 24.60 45 THR B N 1
ATOM 2589 C CA . THR B 1 45 ? -4.973 8.605 22.993 1.00 27.93 45 THR B CA 1
ATOM 2590 C C . THR B 1 45 ? -5.924 7.846 23.941 1.00 27.45 45 THR B C 1
ATOM 2591 O O . THR B 1 45 ? -5.571 6.801 24.497 1.00 32.21 45 THR B O 1
ATOM 2595 N N . GLY B 1 46 ? -7.115 8.385 24.138 1.00 23.59 46 GLY B N 1
ATOM 2596 C CA . GLY B 1 46 ? -8.231 7.706 24.788 1.00 24.63 46 GLY B CA 1
ATOM 2597 C C . GLY B 1 46 ? -8.747 6.423 24.195 1.00 26.12 46 GLY B C 1
ATOM 2598 O O . GLY B 1 46 ? -9.404 5.656 24.881 1.00 35.94 46 GLY B O 1
ATOM 2599 N N . TYR B 1 47 ? -8.484 6.161 22.905 1.00 24.34 47 TYR B N 1
ATOM 2600 C CA . TYR B 1 47 ? -8.936 4.920 22.281 1.00 26.82 47 TYR B CA 1
ATOM 2601 C C . TYR B 1 47 ? -7.938 3.777 22.549 1.00 24.54 47 TYR B C 1
ATOM 2602 O O . TYR B 1 47 ? -6.764 4.059 22.836 1.00 26.02 47 TYR B O 1
ATOM 2611 N N . PRO B 1 48 ? -8.383 2.530 22.439 1.00 26.87 48 PRO B N 1
ATOM 2612 C CA . PRO B 1 48 ? -7.526 1.341 22.651 1.00 32.68 48 PRO B CA 1
ATOM 2613 C C . PRO B 1 48 ? -6.356 1.186 21.699 1.00 38.03 48 PRO B C 1
ATOM 2614 O O . PRO B 1 48 ? -5.379 0.553 22.058 1.00 30.76 48 PRO B O 1
ATOM 2618 N N . VAL B 1 49 ? -6.486 1.687 20.473 1.00 28.27 49 VAL B N 1
ATOM 2619 C CA . VAL B 1 49 ? -5.358 1.702 19.517 1.00 32.75 49 VAL B CA 1
ATOM 2620 C C . VAL B 1 49 ? -5.272 3.114 19.002 1.00 27.85 49 VAL B C 1
ATOM 2621 O O . VAL B 1 49 ? -6.312 3.759 18.817 1.00 25.65 49 VAL B O 1
ATOM 2625 N N . VAL B 1 50 ? -4.038 3.603 18.840 1.00 24.81 50 VAL B N 1
ATOM 2626 C CA . VAL B 1 50 ? -3.752 4.942 18.410 1.00 23.77 50 VAL B CA 1
ATOM 2627 C C . VAL B 1 50 ? -2.730 4.854 17.264 1.00 26.39 50 VAL B C 1
ATOM 2628 O O . VAL B 1 50 ? -1.529 4.892 17.470 1.00 28.29 50 VAL B O 1
ATOM 2632 N N . GLY B 1 51 ? -3.230 4.736 16.043 1.00 21.72 51 GLY B N 1
ATOM 2633 C CA . GLY B 1 51 ? -2.334 4.554 14.899 1.00 21.19 51 GLY B CA 1
ATOM 2634 C C . GLY B 1 51 ? -1.680 5.850 14.512 1.00 20.01 51 GLY B C 1
ATOM 2635 O O . GLY B 1 51 ? -2.182 6.939 14.807 1.00 19.03 51 GLY B O 1
ATOM 2636 N N . GLY B 1 52 ? -0.528 5.732 13.865 1.00 20.22 52 GLY B N 1
ATOM 2637 C CA . GLY B 1 52 ? 0.237 6.888 13.409 1.00 19.91 52 GLY B CA 1
ATOM 2638 C C . GLY B 1 52 ? 1.397 7.182 14.343 1.00 21.78 52 GLY B C 1
ATOM 2639 O O . GLY B 1 52 ? 1.612 6.474 15.320 1.00 28.12 52 GLY B O 1
ATOM 2640 N N . SER B 1 53 ? 2.119 8.253 14.030 1.00 22.06 53 SER B N 1
ATOM 2641 C CA . SER B 1 53 ? 3.432 8.530 14.638 1.00 21.19 53 SER B CA 1
ATOM 2642 C C . SER B 1 53 ? 3.561 9.968 15.057 1.00 18.73 53 SER B C 1
ATOM 2643 O O . SER B 1 53 ? 2.895 10.869 14.554 1.00 18.60 53 SER B O 1
ATOM 2646 N N . GLY B 1 54 ? 4.470 10.164 15.997 1.00 17.46 54 GLY B N 1
ATOM 2647 C CA . GLY B 1 54 ? 4.885 11.488 16.380 1.00 17.28 54 GLY B CA 1
ATOM 2648 C C . GLY B 1 54 ? 5.704 12.050 15.249 1.00 17.53 54 GLY B C 1
ATOM 2649 O O . GLY B 1 54 ? 6.355 11.310 14.510 1.00 17.90 54 GLY B O 1
ATOM 2650 N N . VAL B 1 55 ? 5.668 13.364 15.131 1.00 16.65 55 VAL B N 1
ATOM 2651 C CA . VAL B 1 55 ? 6.483 14.067 14.167 1.00 18.22 55 VAL B CA 1
ATOM 2652 C C . VAL B 1 55 ? 7.955 13.977 14.614 1.00 18.22 55 VAL B C 1
ATOM 2653 O O . VAL B 1 55 ? 8.268 14.072 15.799 1.00 19.42 55 VAL B O 1
ATOM 2657 N N . LEU B 1 56 ? 8.829 13.711 13.640 1.00 19.81 56 LEU B N 1
ATOM 2658 C CA . LEU B 1 56 ? 10.248 13.529 13.922 1.00 19.89 56 LEU B CA 1
ATOM 2659 C C . LEU B 1 56 ? 10.927 14.892 13.979 1.00 18.70 56 LEU B C 1
ATOM 2660 O O . LEU B 1 56 ? 10.545 15.829 13.272 1.00 19.70 56 LEU B O 1
ATOM 2665 N N . LEU B 1 57 ? 11.913 15.004 14.870 1.00 19.00 57 LEU B N 1
ATOM 2666 C CA . LEU B 1 57 ? 12.618 16.253 15.058 1.00 19.57 57 LEU B CA 1
ATOM 2667 C C . LEU B 1 57 ? 13.132 16.875 13.773 1.00 19.10 57 LEU B C 1
ATOM 2668 O O . LEU B 1 57 ? 12.988 18.072 13.567 1.00 20.56 57 LEU B O 1
ATOM 2673 N N . ASN B 1 58 ? 13.688 16.063 12.886 1.00 19.64 58 ASN B N 1
ATOM 2674 C CA . ASN B 1 58 ? 14.267 16.638 11.668 1.00 22.21 58 ASN B CA 1
ATOM 2675 C C . ASN B 1 58 ? 13.192 17.295 10.786 1.00 19.68 58 ASN B C 1
ATOM 2676 O O . ASN B 1 58 ? 13.444 18.336 10.168 1.00 21.17 58 ASN B O 1
ATOM 2681 N N . ASP B 1 59 ? 12.008 16.687 10.745 1.00 19.02 59 ASP B N 1
ATOM 2682 C CA . ASP B 1 59 ? 10.894 17.226 9.989 1.00 19.07 59 ASP B CA 1
ATOM 2683 C C . ASP B 1 59 ? 10.366 18.487 10.643 1.00 17.31 59 ASP B C 1
ATOM 2684 O O . ASP B 1 59 ? 10.059 19.453 9.987 1.00 16.98 59 ASP B O 1
ATOM 2689 N N . PHE B 1 60 ? 10.295 18.499 11.970 1.00 16.59 60 PHE B N 1
ATOM 2690 C CA . PHE B 1 60 ? 9.881 19.692 12.678 1.00 16.36 60 PHE B CA 1
ATOM 2691 C C . PHE B 1 60 ? 10.825 20.873 12.404 1.00 17.34 60 PHE B C 1
ATOM 2692 O O . PHE B 1 60 ? 10.382 21.980 12.149 1.00 17.23 60 PHE B O 1
ATOM 2700 N N . ILE B 1 61 ? 12.127 20.618 12.446 1.00 17.57 61 ILE B N 1
ATOM 2701 C CA . ILE B 1 61 ? 13.147 21.629 12.143 1.00 17.84 61 ILE B CA 1
ATOM 2702 C C . ILE B 1 61 ? 12.978 22.115 10.700 1.00 18.11 61 ILE B C 1
ATOM 2703 O O . ILE B 1 61 ? 13.025 23.298 10.436 1.00 18.21 61 ILE B O 1
ATOM 2708 N N . SER B 1 62 ? 12.797 21.175 9.792 1.00 18.34 62 SER B N 1
ATOM 2709 C CA . SER B 1 62 ? 12.659 21.519 8.391 1.00 18.76 62 SER B CA 1
ATOM 2710 C C . SER B 1 62 ? 11.466 22.468 8.190 1.00 18.51 62 SER B C 1
ATOM 2711 O O . SER B 1 62 ? 11.542 23.439 7.434 1.00 20.83 62 SER B O 1
ATOM 2714 N N . ILE B 1 63 ? 10.354 22.129 8.819 1.00 19.12 63 ILE B N 1
ATOM 2715 C CA . ILE B 1 63 ? 9.161 22.962 8.772 1.00 17.33 63 ILE B CA 1
ATOM 2716 C C . ILE B 1 63 ? 9.394 24.338 9.377 1.00 17.24 63 ILE B C 1
ATOM 2717 O O . ILE B 1 63 ? 9.092 25.346 8.746 1.00 17.19 63 ILE B O 1
ATOM 2722 N N . MET B 1 64 ? 9.961 24.383 10.576 1.00 16.32 64 MET B N 1
ATOM 2723 C CA . MET B 1 64 ? 10.159 25.674 11.218 1.00 16.63 64 MET B CA 1
ATOM 2724 C C . MET B 1 64 ? 11.116 26.548 10.414 1.00 18.57 64 MET B C 1
ATOM 2725 O O . MET B 1 64 ? 10.893 27.773 10.269 1.00 20.93 64 MET B O 1
ATOM 2730 N N . ASP B 1 65 ? 12.172 25.940 9.872 1.00 20.38 65 ASP B N 1
ATOM 2731 C CA . ASP B 1 65 ? 13.117 26.663 9.020 1.00 21.44 65 ASP B CA 1
ATOM 2732 C C . ASP B 1 65 ? 12.442 27.220 7.788 1.00 19.92 65 ASP B C 1
ATOM 2733 O O . ASP B 1 65 ? 12.702 28.343 7.410 1.00 22.52 65 ASP B O 1
ATOM 2738 N N . SER B 1 66 ? 11.587 26.417 7.163 1.00 19.67 66 SER B N 1
ATOM 2739 C CA . SER B 1 66 ? 10.874 26.838 5.977 1.00 19.42 66 SER B CA 1
ATOM 2740 C C . SER B 1 66 ? 9.924 28.019 6.240 1.00 18.98 66 SER B C 1
ATOM 2741 O O . SER B 1 66 ? 9.881 28.974 5.455 1.00 22.05 66 SER B O 1
ATOM 2744 N N . LEU B 1 67 ? 9.186 27.971 7.341 1.00 19.80 67 LEU B N 1
ATOM 2745 C CA . LEU B 1 67 ? 8.354 29.112 7.751 1.00 19.19 67 LEU B CA 1
ATOM 2746 C C . LEU B 1 67 ? 9.150 30.383 7.942 1.00 18.85 67 LEU B C 1
ATOM 2747 O O . LEU B 1 67 ? 8.740 31.431 7.493 1.00 20.07 67 LEU B O 1
ATOM 2752 N N . GLU B 1 68 ? 10.316 30.278 8.572 1.00 19.62 68 GLU B N 1
ATOM 2753 C CA . GLU B 1 68 ? 11.197 31.432 8.779 1.00 21.26 68 GLU B CA 1
ATOM 2754 C C . GLU B 1 68 ? 11.752 31.993 7.461 1.00 21.71 68 GLU B C 1
ATOM 2755 O O . GLU B 1 68 ? 11.636 33.191 7.190 1.00 27.33 68 GLU B O 1
ATOM 2761 N N . VAL B 1 69 ? 12.343 31.127 6.639 1.00 22.26 69 VAL B N 1
ATOM 2762 C CA . VAL B 1 69 ? 13.007 31.545 5.402 1.00 24.37 69 VAL B CA 1
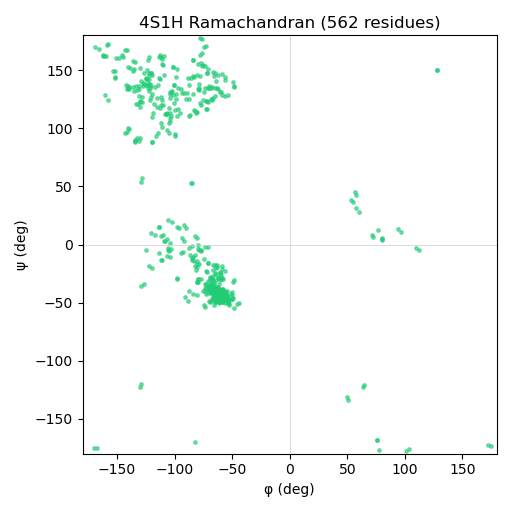ATOM 2763 C C . VAL B 1 69 ? 12.021 32.177 4.427 1.00 24.32 69 VAL B C 1
ATOM 2764 O O . VAL B 1 69 ? 12.368 33.130 3.715 1.00 26.88 69 VAL B O 1
ATOM 2768 N N . ASN B 1 70 ? 10.815 31.613 4.351 1.00 26.14 70 ASN B N 1
ATOM 2769 C CA . ASN B 1 70 ? 9.764 32.176 3.515 1.00 23.85 70 ASN B CA 1
ATOM 2770 C C . ASN B 1 70 ? 8.992 33.361 4.122 1.00 25.99 70 ASN B C 1
ATOM 2771 O O . ASN B 1 70 ? 8.017 33.828 3.514 1.00 25.21 70 ASN B O 1
ATOM 2776 N N . HIS B 1 71 ? 9.428 33.832 5.297 1.00 24.43 71 HIS B N 1
ATOM 2777 C CA . HIS B 1 71 ? 8.858 34.978 5.992 1.00 26.27 71 HIS B CA 1
ATOM 2778 C C . HIS B 1 71 ? 7.384 34.832 6.370 1.00 26.26 71 HIS B C 1
ATOM 2779 O O . HIS B 1 71 ? 6.667 35.823 6.483 1.00 34.76 71 HIS B O 1
ATOM 2786 N N . LEU B 1 72 ? 6.958 33.593 6.574 1.00 21.65 72 LEU B N 1
ATOM 2787 C CA . LEU B 1 72 ? 5.562 33.278 6.883 1.00 20.38 72 LEU B CA 1
ATOM 2788 C C . LEU B 1 72 ? 5.231 33.446 8.352 1.00 26.04 72 LEU B C 1
ATOM 2789 O O . LEU B 1 72 ? 4.051 33.529 8.688 1.00 19.65 72 LEU B O 1
ATOM 2794 N N . ASP B 1 73 ? 6.262 33.560 9.194 1.00 22.42 73 ASP B N 1
ATOM 2795 C CA . ASP B 1 73 ? 6.104 33.760 10.627 1.00 23.60 73 ASP B CA 1
ATOM 2796 C C . ASP B 1 73 ? 6.590 35.127 11.128 1.00 22.99 73 ASP B C 1
ATOM 2797 O O . ASP B 1 73 ? 6.738 35.318 12.351 1.00 22.49 73 ASP B O 1
ATOM 2802 N N . LYS B 1 74 ? 6.802 36.074 10.228 1.00 24.91 74 LYS B N 1
ATOM 2803 C CA . LYS B 1 74 ? 7.440 37.344 10.586 1.00 26.53 74 LYS B CA 1
ATOM 2804 C C . LYS B 1 74 ? 6.530 38.252 11.412 1.00 26.69 74 LYS B C 1
ATOM 2805 O O . LYS B 1 74 ? 7.011 39.110 12.144 1.00 29.63 74 LYS B O 1
ATOM 2811 N N . ASP B 1 75 ? 5.224 38.041 11.293 1.00 23.81 75 ASP B N 1
ATOM 2812 C CA . ASP B 1 75 ? 4.198 38.921 11.829 1.00 28.46 75 ASP B CA 1
ATOM 2813 C C . ASP B 1 75 ? 3.421 38.277 12.982 1.00 22.72 75 ASP B C 1
ATOM 2814 O O . ASP B 1 75 ? 2.434 38.846 13.452 1.00 23.23 75 ASP B O 1
ATOM 2819 N N . ILE B 1 76 ? 3.869 37.106 13.431 1.00 21.40 76 ILE B N 1
ATOM 2820 C CA . ILE B 1 76 ? 3.252 36.377 14.555 1.00 20.83 76 ILE B CA 1
ATOM 2821 C C . ILE B 1 76 ? 3.162 37.318 15.766 1.00 20.17 76 ILE B C 1
ATOM 2822 O O . ILE B 1 76 ? 4.150 37.955 16.105 1.00 26.17 76 ILE B O 1
ATOM 2827 N N . GLU B 1 77 ? 1.966 37.419 16.356 1.00 20.45 77 GLU B N 1
ATOM 2828 C CA . GLU B 1 77 ? 1.758 38.133 17.641 1.00 21.09 77 GLU B CA 1
ATOM 2829 C C . GLU B 1 77 ? 1.390 37.221 18.781 1.00 18.25 77 GLU B C 1
ATOM 2830 O O . GLU B 1 77 ? 1.461 37.631 19.958 1.00 18.35 77 GLU B O 1
ATOM 2836 N N . PHE B 1 78 ? 1.036 35.971 18.472 1.00 16.39 78 PHE B N 1
ATOM 2837 C CA . PHE B 1 78 ? 0.524 35.015 19.425 1.00 15.80 78 PHE B CA 1
ATOM 2838 C C . PHE B 1 78 ? 1.090 33.641 19.130 1.00 16.94 78 PHE B C 1
ATOM 2839 O O . PHE B 1 78 ? 1.189 33.234 17.943 1.00 15.85 78 PHE B O 1
ATOM 2847 N N . LEU B 1 79 ? 1.495 32.950 20.185 1.00 17.27 79 LEU B N 1
ATOM 2848 C CA . LEU B 1 79 ? 2.062 31.609 20.097 1.00 17.06 79 LEU B CA 1
ATOM 2849 C C . LEU B 1 79 ? 1.287 30.717 21.032 1.00 16.97 79 LEU B C 1
ATOM 2850 O O . LEU B 1 79 ? 1.006 31.117 22.166 1.00 17.06 79 LEU B O 1
ATOM 2855 N N . VAL B 1 80 ? 0.981 29.508 20.575 1.00 13.84 80 VAL B N 1
ATOM 2856 C CA . VAL B 1 80 ? 0.353 28.486 21.393 1.00 13.90 80 VAL B CA 1
ATOM 2857 C C . VAL B 1 80 ? 1.141 27.215 21.218 1.00 16.97 80 VAL B C 1
ATOM 2858 O O . VAL B 1 80 ? 1.508 26.853 20.098 1.00 16.10 80 VAL B O 1
ATOM 2862 N N . THR B 1 81 ? 1.444 26.545 22.330 1.00 12.22 81 THR B N 1
ATOM 2863 C CA . THR B 1 81 ? 1.956 25.192 22.275 1.00 12.22 81 THR B CA 1
ATOM 2864 C C . THR B 1 81 ? 0.997 24.279 23.032 1.00 14.86 81 THR B C 1
ATOM 2865 O O . THR B 1 81 ? 0.333 24.697 24.036 1.00 15.78 81 THR B O 1
ATOM 2869 N N . GLY B 1 82 ? 0.916 23.035 22.552 1.00 13.75 82 GLY B N 1
ATOM 2870 C CA . GLY B 1 82 ? 0.078 22.017 23.158 1.00 14.67 82 GLY B CA 1
ATOM 2871 C C . GLY B 1 82 ? 0.835 20.736 23.402 1.00 14.55 82 GLY B C 1
ATOM 2872 O O . GLY B 1 82 ? 1.813 20.708 24.172 1.00 18.40 82 GLY B O 1
ATOM 2873 N N . TYR B 1 83 ? 0.333 19.668 22.823 1.00 13.08 83 TYR B N 1
ATOM 2874 C CA . TYR B 1 83 ? 0.849 18.353 23.030 1.00 14.37 83 TYR B CA 1
ATOM 2875 C C . TYR B 1 83 ? 2.165 18.160 22.326 1.00 15.49 83 TYR B C 1
ATOM 2876 O O . TYR B 1 83 ? 2.307 18.512 21.132 1.00 16.04 83 TYR B O 1
ATOM 2885 N N . PHE B 1 84 ? 3.131 17.572 23.033 1.00 14.16 84 PHE B N 1
ATOM 2886 C CA . PHE B 1 84 ? 4.329 17.056 22.369 1.00 14.89 84 PHE B CA 1
ATOM 2887 C C . PHE B 1 84 ? 4.506 15.555 22.671 1.00 15.47 84 PHE B C 1
ATOM 2888 O O . PHE B 1 84 ? 4.374 15.153 23.832 1.00 17.04 84 PHE B O 1
ATOM 2896 N N . PRO B 1 85 ? 4.891 14.728 21.677 1.00 14.69 85 PRO B N 1
ATOM 2897 C CA . PRO B 1 85 ? 5.099 13.299 21.909 1.00 16.50 85 PRO B CA 1
ATOM 2898 C C . PRO B 1 85 ? 6.472 12.950 22.510 1.00 21.18 85 PRO B C 1
ATOM 2899 O O . PRO B 1 85 ? 6.621 11.863 23.086 1.00 23.72 85 PRO B O 1
ATOM 2903 N N . SER B 1 86 ? 7.435 13.877 22.406 1.00 18.27 86 SER B N 1
ATOM 2904 C CA . SER B 1 86 ? 8.810 13.618 22.783 1.00 19.53 86 SER B CA 1
ATOM 2905 C C . SER B 1 86 ? 9.480 14.905 23.216 1.00 19.04 86 SER B C 1
ATOM 2906 O O . SER B 1 86 ? 9.134 15.984 22.739 1.00 17.62 86 SER B O 1
ATOM 2909 N N . SER B 1 87 ? 10.439 14.782 24.144 1.00 17.35 87 SER B N 1
ATOM 2910 C CA . SER B 1 87 ? 11.132 15.944 24.672 1.00 17.90 87 SER B CA 1
ATOM 2911 C C . SER B 1 87 ? 12.027 16.678 23.673 1.00 17.53 87 SER B C 1
ATOM 2912 O O . SER B 1 87 ? 12.199 17.878 23.800 1.00 17.37 87 SER B O 1
ATOM 2915 N N . ASP B 1 88 ? 12.582 15.991 22.685 1.00 21.46 88 ASP B N 1
ATOM 2916 C CA . ASP B 1 88 ? 13.401 16.685 21.681 1.00 22.99 88 ASP B CA 1
ATOM 2917 C C . ASP B 1 88 ? 12.667 17.846 20.985 1.00 18.51 88 ASP B C 1
ATOM 2918 O O . ASP B 1 88 ? 13.244 18.925 20.784 1.00 17.19 88 ASP B O 1
ATOM 2923 N N . LEU B 1 89 ? 11.390 17.626 20.668 1.00 17.68 89 LEU B N 1
ATOM 2924 C CA . LEU B 1 89 ? 10.558 18.667 20.067 1.00 16.62 89 LEU B CA 1
ATOM 2925 C C . LEU B 1 89 ? 10.306 19.805 21.046 1.00 15.02 89 LEU B C 1
ATOM 2926 O O . LEU B 1 89 ? 10.193 20.958 20.644 1.00 15.46 89 LEU B O 1
ATOM 2931 N N . VAL B 1 90 ? 10.196 19.498 22.339 1.00 15.27 90 VAL B N 1
ATOM 2932 C CA . VAL B 1 90 ? 9.984 20.538 23.318 1.00 14.54 90 VAL B CA 1
ATOM 2933 C C . VAL B 1 90 ? 11.202 21.446 23.428 1.00 15.07 90 VAL B C 1
ATOM 2934 O O . VAL B 1 90 ? 11.071 22.680 23.427 1.00 15.17 90 VAL B O 1
ATOM 2938 N N . TYR B 1 91 ? 12.390 20.850 23.509 1.00 15.86 91 TYR B N 1
ATOM 2939 C CA . TYR B 1 91 ? 13.622 21.632 23.610 1.00 17.71 91 TYR B CA 1
ATOM 2940 C C . TYR B 1 91 ? 13.850 22.464 22.344 1.00 17.38 91 TYR B C 1
ATOM 2941 O O . TYR B 1 91 ? 14.223 23.627 22.443 1.00 17.95 91 TYR B O 1
ATOM 2950 N N . GLU B 1 92 ? 13.554 21.912 21.187 1.00 17.39 92 GLU B N 1
ATOM 2951 C CA . GLU B 1 92 ? 13.668 22.709 19.939 1.00 18.64 92 GLU B CA 1
ATOM 2952 C C . GLU B 1 92 ? 12.692 23.886 19.949 1.00 17.39 92 GLU B C 1
ATOM 2953 O O . GLU B 1 92 ? 13.021 24.978 19.499 1.00 19.58 92 GLU B O 1
ATOM 2959 N N . THR B 1 93 ? 11.463 23.629 20.402 1.00 15.95 93 THR B N 1
ATOM 2960 C CA . THR B 1 93 ? 10.432 24.652 20.474 1.00 15.62 93 THR B CA 1
ATOM 2961 C C . THR B 1 93 ? 10.906 25.777 21.397 1.00 15.76 93 THR B C 1
ATOM 2962 O O . THR B 1 93 ? 10.708 26.932 21.073 1.00 16.62 93 THR B O 1
ATOM 2966 N N . ILE B 1 94 ? 11.555 25.446 22.526 1.00 15.48 94 ILE B N 1
ATOM 2967 C CA . ILE B 1 94 ? 12.155 26.474 23.379 1.00 15.89 94 ILE B CA 1
ATOM 2968 C C . ILE B 1 94 ? 13.102 27.381 22.603 1.00 16.50 94 ILE B C 1
ATOM 2969 O O . ILE B 1 94 ? 12.977 28.589 22.697 1.00 16.92 94 ILE B O 1
ATOM 2974 N N . ASN B 1 95 ? 13.996 26.798 21.813 1.00 17.04 95 ASN B N 1
ATOM 2975 C CA . ASN B 1 95 ? 14.881 27.591 20.924 1.00 18.60 95 ASN B CA 1
ATOM 2976 C C . ASN B 1 95 ? 14.076 28.498 19.968 1.00 17.95 95 ASN B C 1
ATOM 2977 O O . ASN B 1 95 ? 14.416 29.675 19.811 1.00 18.92 95 ASN B O 1
ATOM 2982 N N . ARG B 1 96 ? 13.007 27.973 19.361 1.00 17.40 96 ARG B N 1
ATOM 2983 C CA . ARG B 1 96 ? 12.186 28.775 18.470 1.00 18.43 96 ARG B CA 1
ATOM 2984 C C . ARG B 1 96 ? 11.441 29.893 19.180 1.00 17.99 96 ARG B C 1
ATOM 2985 O O . ARG B 1 96 ? 11.301 30.997 18.649 1.00 24.10 96 ARG B O 1
ATOM 2993 N N . VAL B 1 97 ? 10.928 29.595 20.371 1.00 16.90 97 VAL B N 1
ATOM 2994 C CA . VAL B 1 97 ? 10.191 30.583 21.148 1.00 18.10 97 VAL B CA 1
ATOM 2995 C C . VAL B 1 97 ? 11.064 31.758 21.487 1.00 19.80 97 VAL B C 1
ATOM 2996 O O . VAL B 1 97 ? 10.624 32.918 21.355 1.00 24.72 97 VAL B O 1
ATOM 3000 N N . LYS B 1 98 ? 12.288 31.470 21.948 1.00 20.20 98 LYS B N 1
ATOM 3001 C CA . LYS B 1 98 ? 13.249 32.512 22.274 1.00 21.20 98 LYS B CA 1
ATOM 3002 C C . LYS B 1 98 ? 13.505 33.407 21.066 1.00 21.70 98 LYS B C 1
ATOM 3003 O O . LYS B 1 98 ? 13.459 34.620 21.170 1.00 27.16 98 LYS B O 1
ATOM 3009 N N . ARG B 1 99 ? 13.719 32.791 19.919 1.00 21.87 99 ARG B N 1
ATOM 3010 C CA . ARG B 1 99 ? 13.920 33.561 18.676 1.00 22.90 99 ARG B CA 1
ATOM 3011 C C . ARG B 1 99 ? 12.686 34.416 18.324 1.00 25.85 99 ARG B C 1
ATOM 3012 O O . ARG B 1 99 ? 12.819 35.584 17.971 1.00 32.78 99 ARG B O 1
ATOM 3020 N N . ILE B 1 100 ? 11.489 33.841 18.426 1.00 25.23 100 ILE B N 1
ATOM 3021 C CA . ILE B 1 100 ? 10.246 34.536 17.984 1.00 27.20 100 ILE B CA 1
ATOM 3022 C C . ILE B 1 100 ? 9.995 35.749 18.885 1.00 28.38 100 ILE B C 1
ATOM 3023 O O . ILE B 1 100 ? 9.554 36.798 18.404 1.00 27.53 100 ILE B O 1
ATOM 3028 N N . LYS B 1 101 ? 10.307 35.604 20.174 1.00 27.17 101 LYS B N 1
ATOM 3029 C CA . LYS B 1 101 ? 10.168 36.695 21.151 1.00 32.82 101 LYS B CA 1
ATOM 3030 C C . LYS B 1 101 ? 11.297 37.750 21.175 1.00 32.40 101 LYS B C 1
ATOM 3031 O O . LYS B 1 101 ? 11.184 38.734 21.897 1.00 37.40 101 LYS B O 1
ATOM 3037 N N . ASP B 1 102 ? 12.343 37.566 20.376 1.00 39.88 102 ASP B N 1
ATOM 3038 C CA . ASP B 1 102 ? 13.494 38.481 20.362 1.00 35.48 102 ASP B CA 1
ATOM 3039 C C . ASP B 1 102 ? 13.261 39.751 19.531 1.00 37.98 102 ASP B C 1
ATOM 3040 O O . ASP B 1 102 ? 13.811 40.799 19.853 1.00 38.69 102 ASP B O 1
ATOM 3045 N N . ASN B 1 103 ? 12.470 39.666 18.460 1.00 46.89 103 ASN B N 1
ATOM 3046 C CA . ASN B 1 103 ? 12.282 40.828 17.558 1.00 78.01 103 ASN B CA 1
ATOM 3047 C C . ASN B 1 103 ? 10.941 41.550 17.692 1.00 56.30 103 ASN B C 1
ATOM 3048 O O . ASN B 1 103 ? 10.729 42.584 17.044 1.00 53.81 103 ASN B O 1
ATOM 3053 N N . LYS B 1 104 ? 10.043 41.004 18.513 1.00 40.92 104 LYS B N 1
ATOM 3054 C CA . LYS B 1 104 ? 8.707 41.550 18.656 1.00 33.39 104 LYS B CA 1
ATOM 3055 C C . LYS B 1 104 ? 8.062 41.031 19.927 1.00 37.62 104 LYS B C 1
ATOM 3056 O O . LYS B 1 104 ? 8.515 40.052 20.499 1.00 27.92 104 LYS B O 1
ATOM 3062 N N . LYS B 1 105 ? 7.002 41.707 20.349 1.00 38.08 105 LYS B N 1
ATOM 3063 C CA . LYS B 1 105 ? 6.200 41.249 21.467 1.00 34.60 105 LYS B CA 1
ATOM 3064 C C . LYS B 1 105 ? 5.300 40.108 20.954 1.00 28.59 105 LYS B C 1
ATOM 3065 O O . LYS B 1 105 ? 4.527 40.292 20.013 1.00 25.95 105 LYS B O 1
ATOM 3071 N N . VAL B 1 106 ? 5.425 38.932 21.572 1.00 26.15 106 VAL B N 1
ATOM 3072 C CA . VAL B 1 106 ? 4.630 37.778 21.202 1.00 22.06 106 VAL B CA 1
ATOM 3073 C C . VAL B 1 106 ? 4.045 37.221 22.489 1.00 21.98 106 VAL B C 1
ATOM 3074 O O . VAL B 1 106 ? 4.788 36.934 23.445 1.00 24.83 106 VAL B O 1
ATOM 3078 N N . TYR B 1 107 ? 2.724 37.129 22.529 1.00 17.79 107 TYR B N 1
ATOM 3079 C CA . TYR B 1 107 ? 1.997 36.554 23.678 1.00 16.84 107 TYR B CA 1
ATOM 3080 C C . TYR B 1 107 ? 1.992 35.030 23.534 1.00 18.49 107 TYR B C 1
ATOM 3081 O O . TYR B 1 107 ? 1.396 34.491 22.588 1.00 18.41 107 TYR B O 1
ATOM 3090 N N . PHE B 1 108 ? 2.667 34.334 24.464 1.00 15.73 108 PHE B N 1
ATOM 3091 C CA . PHE B 1 108 ? 2.792 32.880 24.416 1.00 14.62 108 PHE B CA 1
ATOM 3092 C C . PHE B 1 108 ? 1.922 32.224 25.468 1.00 16.98 108 PHE B C 1
ATOM 3093 O O . PHE B 1 108 ? 2.137 32.431 26.668 1.00 15.51 108 PHE B O 1
ATOM 3101 N N . LEU B 1 109 ? 0.904 31.515 25.006 1.00 15.34 109 LEU B N 1
ATOM 3102 C CA . LEU B 1 109 ? 0.025 30.690 25.828 1.00 14.22 109 LEU B CA 1
ATOM 3103 C C . LEU B 1 109 ? 0.550 29.269 25.701 1.00 20.43 109 LEU B C 1
ATOM 3104 O O . LEU B 1 109 ? 0.506 28.682 24.641 1.00 15.50 109 LEU B O 1
ATOM 3109 N N . CYS B 1 110 ? 1.116 28.746 26.779 1.00 14.51 110 CYS B N 1
ATOM 3110 C CA . CYS B 1 110 ? 1.597 27.381 26.845 1.00 14.28 110 CYS B CA 1
ATOM 3111 C C . CYS B 1 110 ? 0.536 26.533 27.505 1.00 15.00 110 CYS B C 1
ATOM 3112 O O . CYS B 1 110 ? 0.169 26.761 28.681 1.00 13.78 110 CYS B O 1
ATOM 3115 N N . ASP B 1 111 ? 0.005 25.577 26.772 1.00 12.53 111 ASP B N 1
ATOM 3116 C CA . ASP B 1 111 ? -0.973 24.653 27.325 1.00 12.48 111 ASP B CA 1
ATOM 3117 C C . ASP B 1 111 ? -0.283 23.319 27.512 1.00 15.60 111 ASP B C 1
ATOM 3118 O O . ASP B 1 111 ? -0.098 22.575 26.573 1.00 17.39 111 ASP B O 1
ATOM 3123 N N . PRO B 1 112 ? 0.175 23.011 28.730 1.00 13.85 112 PRO B N 1
ATOM 3124 C CA . PRO B 1 112 ? 0.922 21.794 28.963 1.00 15.65 112 PRO B CA 1
ATOM 3125 C C . PRO B 1 112 ? -0.020 20.630 28.961 1.00 25.02 112 PRO B C 1
ATOM 3126 O O . PRO B 1 112 ? -0.990 20.631 29.700 1.00 28.56 112 PRO B O 1
ATOM 3130 N N . ILE B 1 113 ? 0.247 19.654 28.109 1.00 15.66 113 ILE B N 1
ATOM 3131 C CA . ILE B 1 113 ? -0.595 18.481 28.006 1.00 16.00 113 ILE B CA 1
ATOM 3132 C C . ILE B 1 113 ? 0.193 17.316 28.514 1.00 23.04 113 ILE B C 1
ATOM 3133 O O . ILE B 1 113 ? 1.064 16.788 27.840 1.00 22.38 113 ILE B O 1
ATOM 3138 N N . LEU B 1 114 ? -0.140 16.889 29.721 1.00 16.82 114 LEU B N 1
ATOM 3139 C CA . LEU B 1 114 ? 0.603 15.832 30.366 1.00 20.48 114 LEU B CA 1
ATOM 3140 C C . LEU B 1 114 ? -0.299 14.717 30.890 1.00 28.55 114 LEU B C 1
ATOM 3141 O O . LEU B 1 114 ? 0.102 13.555 30.859 1.00 30.26 114 LEU B O 1
ATOM 3146 N N . GLY B 1 115 ? -1.494 15.044 31.387 1.00 21.10 115 GLY B N 1
ATOM 3147 C CA . GLY B 1 115 ? -2.346 14.008 31.926 1.00 23.36 115 GLY B CA 1
ATOM 3148 C C . GLY B 1 115 ? -3.615 14.531 32.558 1.00 17.32 115 GLY B C 1
ATOM 3149 O O . GLY B 1 115 ? -3.913 15.718 32.477 1.00 20.22 115 GLY B O 1
ATOM 3150 N N . ASP B 1 116 ? -4.353 13.631 33.176 1.00 18.77 116 ASP B N 1
ATOM 3151 C CA . ASP B 1 116 ? -5.576 13.993 33.855 1.00 22.58 116 ASP B CA 1
ATOM 3152 C C . ASP B 1 116 ? -5.922 12.918 34.849 1.00 20.96 116 ASP B C 1
ATOM 3153 O O . ASP B 1 116 ? -5.405 11.796 34.769 1.00 22.28 116 ASP B O 1
ATOM 3158 N N . ASN B 1 117 ? -6.787 13.247 35.805 1.00 24.40 117 ASN B N 1
ATOM 3159 C CA . ASN B 1 117 ? -7.241 12.290 36.812 1.00 28.38 117 ASN B CA 1
ATOM 3160 C C . ASN B 1 117 ? -6.077 11.634 37.565 1.00 27.85 117 ASN B C 1
ATOM 3161 O O . ASN B 1 117 ? -6.106 10.438 37.868 1.00 26.74 117 ASN B O 1
ATOM 3166 N N . GLY B 1 118 ? -5.036 12.431 37.811 1.00 25.70 118 GLY B N 1
ATOM 3167 C CA . GLY B 1 118 ? -3.841 11.967 38.505 1.00 27.13 118 GLY B CA 1
ATOM 3168 C C . GLY B 1 118 ? -2.900 11.042 37.751 1.00 25.58 118 GLY B C 1
ATOM 3169 O O . GLY B 1 118 ? -1.944 10.548 38.350 1.00 28.48 118 GLY B O 1
ATOM 3170 N N . LYS B 1 119 ? -3.143 10.813 36.458 1.00 27.40 119 LYS B N 1
ATOM 3171 C CA . LYS B 1 119 ? -2.368 9.886 35.642 1.00 30.02 119 LYS B CA 1
ATOM 3172 C C . LYS B 1 119 ? -1.712 10.617 34.470 1.00 25.26 119 LYS B C 1
ATOM 3173 O O . LYS B 1 119 ? -2.300 11.542 33.912 1.00 28.58 119 LYS B O 1
ATOM 3179 N N . MET B 1 120 ? -0.548 10.175 34.098 1.00 27.16 120 MET B N 1
ATOM 3180 C CA . MET B 1 120 ? 0.233 10.744 33.030 1.00 29.96 120 MET B CA 1
ATOM 3181 C C . MET B 1 120 ? -0.260 10.145 31.746 1.00 43.36 120 MET B C 1
ATOM 3182 O O . MET B 1 120 ? -0.400 8.958 31.680 1.00 46.13 120 MET B O 1
ATOM 3187 N N . TYR B 1 121 ? -0.583 10.931 30.726 1.00 40.95 121 TYR B N 1
ATOM 3188 C CA . TYR B 1 121 ? -0.927 10.303 29.456 1.00 55.50 121 TYR B CA 1
ATOM 3189 C C . TYR B 1 121 ? 0.378 10.211 28.680 1.00 89.33 121 TYR B C 1
ATOM 3190 O O . TYR B 1 121 ? 0.696 9.171 28.125 1.00 40.29 121 TYR B O 1
ATOM 3199 N N . THR B 1 122 ? 1.119 11.321 28.704 1.00 47.39 122 THR B N 1
ATOM 3200 C CA . THR B 1 122 ? 2.264 11.516 27.841 1.00 76.70 122 THR B CA 1
ATOM 3201 C C . THR B 1 122 ? 3.492 10.757 28.262 1.00 100.72 122 THR B C 1
ATOM 3202 O O . THR B 1 122 ? 3.702 10.504 29.449 1.00 57.58 122 THR B O 1
ATOM 3206 N N . LYS B 1 123 ? 4.333 10.459 27.284 1.00 45.48 123 LYS B N 1
ATOM 3207 C CA . LYS B 1 123 ? 5.595 9.826 27.518 1.00 66.14 123 LYS B CA 1
ATOM 3208 C C . LYS B 1 123 ? 6.310 10.559 28.644 1.00 37.06 123 LYS B C 1
ATOM 3209 O O . LYS B 1 123 ? 6.358 11.734 28.725 1.00 37.55 123 LYS B O 1
ATOM 3215 N N . SER B 1 124 ? 6.875 9.815 29.529 1.00 60.06 124 SER B N 1
ATOM 3216 C CA . SER B 1 124 ? 7.337 10.427 30.731 1.00 75.43 124 SER B CA 1
ATOM 3217 C C . SER B 1 124 ? 8.437 11.447 30.549 1.00 77.27 124 SER B C 1
ATOM 3218 O O . SER B 1 124 ? 8.662 12.277 31.423 1.00 59.97 124 SER B O 1
ATOM 3221 N N . GLU B 1 125 ? 9.121 11.398 29.411 1.00 77.19 125 GLU B N 1
ATOM 3222 C CA . GLU B 1 125 ? 10.268 12.251 29.197 1.00 68.83 125 GLU B CA 1
ATOM 3223 C C . GLU B 1 125 ? 9.875 13.685 29.054 1.00 27.15 125 GLU B C 1
ATOM 3224 O O . GLU B 1 125 ? 10.607 14.592 29.439 1.00 31.94 125 GLU B O 1
ATOM 3230 N N . VAL B 1 126 ? 8.669 13.861 28.569 1.00 25.80 126 VAL B N 1
ATOM 3231 C CA . VAL B 1 126 ? 8.159 15.157 28.273 1.00 22.07 126 VAL B CA 1
ATOM 3232 C C . VAL B 1 126 ? 8.035 16.091 29.495 1.00 18.75 126 VAL B C 1
ATOM 3233 O O . VAL B 1 126 ? 8.214 17.218 29.405 1.00 16.07 126 VAL B O 1
ATOM 3237 N N . GLN B 1 127 ? 7.680 15.521 30.632 1.00 22.20 127 GLN B N 1
ATOM 3238 C CA . GLN B 1 127 ? 7.470 16.306 31.829 1.00 19.05 127 GLN B CA 1
ATOM 3239 C C . GLN B 1 127 ? 8.566 17.295 32.148 1.00 17.26 127 GLN B C 1
ATOM 3240 O O . GLN B 1 127 ? 8.326 18.398 32.401 1.00 18.64 127 GLN B O 1
ATOM 3246 N N . ASP B 1 128 ? 9.771 16.813 32.228 1.00 18.15 128 ASP B N 1
ATOM 3247 C CA . ASP B 1 128 ? 10.915 17.654 32.589 1.00 19.43 128 ASP B CA 1
ATOM 3248 C C . ASP B 1 128 ? 11.134 18.744 31.569 1.00 17.55 128 ASP B C 1
ATOM 3249 O O . ASP B 1 128 ? 11.421 19.875 31.934 1.00 17.43 128 ASP B O 1
ATOM 3254 N N . SER B 1 129 ? 10.976 18.410 30.282 1.00 16.86 129 SER B N 1
ATOM 3255 C CA . SER B 1 129 ? 11.174 19.410 29.238 1.00 18.72 129 SER B CA 1
ATOM 3256 C C . SER B 1 129 ? 10.062 20.477 29.277 1.00 16.25 129 SER B C 1
ATOM 3257 O O . SER B 1 129 ? 10.326 21.655 29.105 1.00 16.41 129 SER B O 1
ATOM 3260 N N . MET B 1 130 ? 8.841 20.072 29.625 1.00 15.33 130 MET B N 1
ATOM 3261 C CA . MET B 1 130 ? 7.752 21.012 29.808 1.00 15.40 130 MET B CA 1
ATOM 3262 C C . MET B 1 130 ? 7.950 21.959 30.986 1.00 14.99 130 MET B C 1
ATOM 3263 O O . MET B 1 130 ? 7.557 23.119 30.924 1.00 14.42 130 MET B O 1
ATOM 3268 N N . LYS B 1 131 ? 8.591 21.496 32.057 1.00 16.89 131 LYS B N 1
ATOM 3269 C CA . LYS B 1 131 ? 8.947 22.391 33.167 1.00 17.65 131 LYS B CA 1
ATOM 3270 C C . LYS B 1 131 ? 9.843 23.544 32.723 1.00 18.03 131 LYS B C 1
ATOM 3271 O O . LYS B 1 131 ? 9.809 24.629 33.314 1.00 18.30 131 LYS B O 1
ATOM 3277 N N . GLU B 1 132 ? 10.641 23.312 31.675 1.00 16.96 132 GLU B N 1
ATOM 3278 C CA . GLU B 1 132 ? 11.459 24.370 31.099 1.00 19.39 132 GLU B CA 1
ATOM 3279 C C . GLU B 1 132 ? 10.664 25.257 30.161 1.00 17.87 132 GLU B C 1
ATOM 3280 O O . GLU B 1 132 ? 10.811 26.480 30.185 1.00 17.09 132 GLU B O 1
ATOM 3286 N N . LEU B 1 133 ? 9.843 24.648 29.314 1.00 15.20 133 LEU B N 1
ATOM 3287 C CA . LEU B 1 133 ? 9.072 25.431 28.321 1.00 15.25 133 LEU B CA 1
ATOM 3288 C C . LEU B 1 133 ? 8.149 26.453 28.988 1.00 14.97 133 LEU B C 1
ATOM 3289 O O . LEU B 1 133 ? 8.030 27.579 28.537 1.00 15.38 133 LEU B O 1
ATOM 3294 N N . ILE B 1 134 ? 7.500 26.049 30.080 1.00 13.82 134 ILE B N 1
ATOM 3295 C CA . ILE B 1 134 ? 6.539 26.932 30.735 1.00 14.34 134 ILE B CA 1
ATOM 3296 C C . ILE B 1 134 ? 7.157 28.232 31.206 1.00 14.22 134 ILE B C 1
ATOM 3297 O O . ILE B 1 134 ? 6.474 29.234 31.301 1.00 15.83 134 ILE B O 1
ATOM 3302 N N . LYS B 1 135 ? 8.468 28.240 31.465 1.00 16.07 135 LYS B N 1
ATOM 3303 C CA . LYS B 1 135 ? 9.159 29.417 31.952 1.00 17.86 135 LYS B CA 1
ATOM 3304 C C . LYS B 1 135 ? 9.196 30.578 30.971 1.00 18.06 135 LYS B C 1
ATOM 3305 O O . LYS B 1 135 ? 9.388 31.707 31.408 1.00 21.30 135 LYS B O 1
ATOM 3311 N N . TYR B 1 136 ? 8.929 30.303 29.675 1.00 16.88 136 TYR B N 1
ATOM 3312 C CA . TYR B 1 136 ? 8.856 31.327 28.630 1.00 17.87 136 TYR B CA 1
ATOM 3313 C C . TYR B 1 136 ? 7.444 31.849 28.344 1.00 16.48 136 TYR B C 1
ATOM 3314 O O . TYR B 1 136 ? 7.282 32.837 27.629 1.00 19.58 136 TYR B O 1
ATOM 3323 N N . ALA B 1 137 ? 6.431 31.228 28.952 1.00 16.32 137 ALA B N 1
ATOM 3324 C CA . ALA B 1 137 ? 5.041 31.570 28.705 1.00 18.36 137 ALA B CA 1
ATOM 3325 C C . ALA B 1 137 ? 4.556 32.830 29.411 1.00 17.44 137 ALA B C 1
ATOM 3326 O O . ALA B 1 137 ? 4.945 33.158 30.530 1.00 15.58 137 ALA B O 1
ATOM 3328 N N . ASP B 1 138 ? 3.679 33.543 28.735 1.00 15.06 138 ASP B N 1
ATOM 3329 C CA . ASP B 1 138 ? 2.946 34.656 29.337 1.00 17.20 138 ASP B CA 1
ATOM 3330 C C . ASP B 1 138 ? 1.777 34.189 30.185 1.00 16.45 138 ASP B C 1
ATOM 3331 O O . ASP B 1 138 ? 1.379 34.861 31.134 1.00 18.41 138 ASP B O 1
ATOM 3336 N N . ILE B 1 139 ? 1.213 33.054 29.800 1.00 14.19 139 ILE B N 1
ATOM 3337 C CA . ILE B 1 139 ? 0.108 32.420 30.487 1.00 13.97 139 ILE B CA 1
ATOM 3338 C C . ILE B 1 139 ? 0.198 30.916 30.245 1.00 13.47 139 ILE B C 1
ATOM 3339 O O . ILE B 1 139 ? 0.572 30.466 29.154 1.00 13.86 139 ILE B O 1
ATOM 3344 N N . ILE B 1 140 ? -0.151 30.123 31.256 1.00 13.26 140 ILE B N 1
ATOM 3345 C CA . ILE B 1 140 ? -0.214 28.681 31.102 1.00 13.29 140 ILE B CA 1
ATOM 3346 C C . ILE B 1 140 ? -1.593 28.192 31.557 1.00 14.36 140 ILE B C 1
ATOM 3347 O O . ILE B 1 140 ? -2.211 28.790 32.416 1.00 13.32 140 ILE B O 1
ATOM 3352 N N . THR B 1 141 ? -2.077 27.115 30.917 1.00 13.82 141 THR B N 1
ATOM 3353 C CA . THR B 1 141 ? -3.432 26.602 31.117 1.00 13.45 141 THR B CA 1
ATOM 3354 C C . THR B 1 141 ? -3.490 25.102 31.446 1.00 12.87 141 THR B C 1
ATOM 3355 O O . THR B 1 141 ? -4.182 24.310 30.786 1.00 12.56 141 THR B O 1
ATOM 3359 N N . PRO B 1 142 ? -2.820 24.677 32.511 1.00 14.38 142 PRO B N 1
ATOM 3360 C CA . PRO B 1 142 ? -2.926 23.272 32.957 1.00 13.34 142 PRO B CA 1
ATOM 3361 C C . PRO B 1 142 ? -4.233 22.957 33.658 1.00 14.18 142 PRO B C 1
ATOM 3362 O O . PRO B 1 142 ? -4.819 23.834 34.298 1.00 15.15 142 PRO B O 1
ATOM 3366 N N . ASN B 1 143 ? -4.643 21.698 33.620 1.00 13.96 143 ASN B N 1
ATOM 3367 C CA . ASN B 1 143 ? -5.586 21.188 34.630 1.00 14.15 143 ASN B CA 1
ATOM 3368 C C . ASN B 1 143 ? -4.842 20.905 35.955 1.00 14.49 143 ASN B C 1
ATOM 3369 O O . ASN B 1 143 ? -3.622 21.072 36.058 1.00 14.28 143 ASN B O 1
ATOM 3374 N N . ALA B 1 144 ? -5.580 20.482 36.970 1.00 15.11 144 ALA B N 1
ATOM 3375 C CA . ALA B 1 144 ? -4.967 20.269 38.302 1.00 16.10 144 ALA B CA 1
ATOM 3376 C C . ALA B 1 144 ? -3.885 19.205 38.271 1.00 16.12 144 ALA B C 1
ATOM 3377 O O . ALA B 1 144 ? -2.839 19.334 38.923 1.00 15.73 144 ALA B O 1
ATOM 3379 N N . THR B 1 145 ? -4.123 18.139 37.532 1.00 16.18 145 THR B N 1
ATOM 3380 C CA . THR B 1 145 ? -3.126 17.073 37.423 1.00 16.11 145 THR B CA 1
ATOM 3381 C C . THR B 1 145 ? -1.811 17.588 36.831 1.00 15.62 145 THR B C 1
ATOM 3382 O O . THR B 1 145 ? -0.713 17.236 37.295 1.00 15.59 145 THR B O 1
ATOM 3386 N N . GLU B 1 146 ? -1.954 18.359 35.765 1.00 14.91 146 GLU B N 1
ATOM 3387 C CA . GLU B 1 146 ? -0.806 18.912 35.053 1.00 14.45 146 GLU B CA 1
ATOM 3388 C C . GLU B 1 146 ? -0.029 19.855 35.968 1.00 14.27 146 GLU B C 1
ATOM 3389 O O . GLU B 1 146 ? 1.204 19.783 36.008 1.00 14.55 146 GLU B O 1
ATOM 3395 N N . LEU B 1 147 ? -0.750 20.706 36.690 1.00 14.34 147 LEU B N 1
ATOM 3396 C CA . LEU B 1 147 ? -0.127 21.575 37.715 1.00 15.59 147 LEU B CA 1
ATOM 3397 C C . LEU B 1 147 ? 0.662 20.763 38.740 1.00 16.70 147 LEU B C 1
ATOM 3398 O O . LEU B 1 147 ? 1.801 21.097 39.064 1.00 15.29 147 LEU B O 1
ATOM 3403 N N . SER B 1 148 ? 0.091 19.652 39.192 1.00 16.81 148 SER B N 1
ATOM 3404 C CA . SER B 1 148 ? 0.795 18.761 40.087 1.00 17.20 148 SER B CA 1
ATOM 3405 C C . SER B 1 148 ? 2.074 18.175 39.470 1.00 16.64 148 SER B C 1
ATOM 3406 O O . SER B 1 148 ? 3.123 18.114 40.127 1.00 17.05 148 SER B O 1
ATOM 3409 N N . PHE B 1 149 ? 1.999 17.756 38.210 1.00 15.88 149 PHE B N 1
ATOM 3410 C CA . PHE B 1 149 ? 3.201 17.238 37.558 1.00 15.97 149 PHE B CA 1
ATOM 3411 C C . PHE B 1 149 ? 4.276 18.281 37.301 1.00 17.14 149 PHE B C 1
ATOM 3412 O O . PHE B 1 149 ? 5.444 17.938 37.268 1.00 20.55 149 PHE B O 1
ATOM 3420 N N . LEU B 1 150 ? 3.887 19.538 37.107 1.00 15.18 150 LEU B N 1
ATOM 3421 C CA . LEU B 1 150 ? 4.853 20.609 36.848 1.00 15.95 150 LEU B CA 1
ATOM 3422 C C . LEU B 1 150 ? 5.516 21.119 38.125 1.00 16.48 150 LEU B C 1
ATOM 3423 O O . LEU B 1 150 ? 6.536 21.786 38.029 1.00 17.49 150 LEU B O 1
ATOM 3428 N N . THR B 1 151 ? 4.967 20.786 39.288 1.00 15.98 151 THR B N 1
ATOM 3429 C CA . THR B 1 151 ? 5.497 21.288 40.582 1.00 17.63 151 THR B CA 1
ATOM 3430 C C . THR B 1 151 ? 5.914 20.205 41.594 1.00 18.02 151 THR B C 1
ATOM 3431 O O . THR B 1 151 ? 6.707 20.469 42.540 1.00 21.30 151 THR B O 1
ATOM 3435 N N . GLY B 1 152 ? 5.425 18.978 41.395 1.00 18.60 152 GLY B N 1
ATOM 3436 C CA . GLY B 1 152 ? 5.624 17.905 42.382 1.00 18.38 152 GLY B CA 1
ATOM 3437 C C . GLY B 1 152 ? 4.677 17.935 43.585 1.00 18.76 152 GLY B C 1
ATOM 3438 O O . GLY B 1 152 ? 4.805 17.120 44.503 1.00 19.60 152 GLY B O 1
ATOM 3439 N N . LEU B 1 153 ? 3.726 18.867 43.583 1.00 18.26 153 LEU B N 1
ATOM 3440 C CA . LEU B 1 153 ? 2.793 19.031 44.696 1.00 19.02 153 LEU B CA 1
ATOM 3441 C C . LEU B 1 153 ? 1.520 18.346 44.359 1.00 18.58 153 LEU B C 1
ATOM 3442 O O . LEU B 1 153 ? 1.084 18.406 43.216 1.00 18.92 153 LEU B O 1
ATOM 3447 N N . GLU B 1 154 ? 0.873 17.746 45.356 1.00 19.90 154 GLU B N 1
ATOM 3448 C CA . GLU B 1 154 ? -0.507 17.309 45.201 1.00 19.82 154 GLU B CA 1
ATOM 3449 C C . GLU B 1 154 ? -1.358 18.547 44.979 1.00 21.81 154 GLU B C 1
ATOM 3450 O O . GLU B 1 154 ? -1.083 19.621 45.545 1.00 22.20 154 GLU B O 1
ATOM 3456 N N . VAL B 1 155 ? -2.340 18.429 44.094 1.00 19.62 155 VAL B N 1
ATOM 3457 C CA . VAL B 1 155 ? -3.290 19.517 43.854 1.00 20.80 155 VAL B CA 1
ATOM 3458 C C . VAL B 1 155 ? -4.675 18.907 43.878 1.00 23.73 155 VAL B C 1
ATOM 3459 O O . VAL B 1 155 ? -5.207 18.480 42.853 1.00 24.81 155 VAL B O 1
ATOM 3463 N N . ASN B 1 156 ? -5.251 18.922 45.056 1.00 23.02 156 ASN B N 1
ATOM 3464 C CA . ASN B 1 156 ? -6.574 18.319 45.334 1.00 26.52 156 ASN B CA 1
ATOM 3465 C C . ASN B 1 156 ? -7.581 19.343 45.855 1.00 24.16 156 ASN B C 1
ATOM 3466 O O . ASN B 1 156 ? -8.697 18.981 46.219 1.00 27.99 156 ASN B O 1
ATOM 3471 N N . SER B 1 157 ? -7.231 20.615 45.803 1.00 24.77 157 SER B N 1
ATOM 3472 C CA . SER B 1 157 ? -8.092 21.667 46.295 1.00 25.62 157 SER B CA 1
ATOM 3473 C C . SER B 1 157 ? -7.577 22.981 45.776 1.00 23.17 157 SER B C 1
ATOM 3474 O O . SER B 1 157 ? -6.438 23.067 45.306 1.00 21.07 157 SER B O 1
ATOM 3477 N N . VAL B 1 158 ? -8.376 24.027 45.936 1.00 22.25 158 VAL B N 1
ATOM 3478 C CA . VAL B 1 158 ? -7.946 25.376 45.537 1.00 23.14 158 VAL B CA 1
ATOM 3479 C C . VAL B 1 158 ? -6.718 25.811 46.352 1.00 20.93 158 VAL B C 1
ATOM 3480 O O . VAL B 1 158 ? -5.760 26.376 45.814 1.00 21.91 158 VAL B O 1
ATOM 3484 N N . SER B 1 159 ? -6.709 25.581 47.663 1.00 22.90 159 SER B N 1
ATOM 3485 C CA . SER B 1 159 ? -5.571 26.018 48.438 1.00 24.16 159 SER B CA 1
ATOM 3486 C C . SER B 1 159 ? -4.289 25.381 47.915 1.00 20.59 159 SER B C 1
ATOM 3487 O O . SER B 1 159 ? -3.264 26.054 47.762 1.00 25.73 159 SER B O 1
ATOM 3490 N N . GLU B 1 160 ? -4.344 24.058 47.679 1.00 19.97 160 GLU B N 1
ATOM 3491 C CA . GLU B 1 160 ? -3.185 23.367 47.143 1.00 19.58 160 GLU B CA 1
ATOM 3492 C C . GLU B 1 160 ? -2.816 23.951 45.786 1.00 18.68 160 GLU B C 1
ATOM 3493 O O . GLU B 1 160 ? -1.641 24.149 45.538 1.00 19.96 160 GLU B O 1
ATOM 3499 N N . ALA B 1 161 ? -3.800 24.209 44.915 1.00 18.02 161 ALA B N 1
ATOM 3500 C CA . ALA B 1 161 ? -3.491 24.873 43.641 1.00 17.64 161 ALA B CA 1
ATOM 3501 C C . ALA B 1 161 ? -2.816 26.218 43.808 1.00 18.41 161 ALA B C 1
ATOM 3502 O O . ALA B 1 161 ? -1.880 26.514 43.095 1.00 19.69 161 ALA B O 1
ATOM 3504 N N . ILE B 1 162 ? -3.263 27.012 44.786 1.00 19.45 162 ILE B N 1
ATOM 3505 C CA . ILE B 1 162 ? -2.627 28.317 45.048 1.00 22.09 162 ILE B CA 1
ATOM 3506 C C . ILE B 1 162 ? -1.164 28.128 45.363 1.00 21.40 162 ILE B C 1
ATOM 3507 O O . ILE B 1 162 ? -0.314 28.836 44.803 1.00 18.80 162 ILE B O 1
ATOM 3512 N N . LYS B 1 163 ? -0.860 27.195 46.279 1.00 19.62 163 LYS B N 1
ATOM 3513 C CA . LYS B 1 163 ? 0.533 26.931 46.652 1.00 22.49 163 LYS B CA 1
ATOM 3514 C C . LYS B 1 163 ? 1.390 26.487 45.490 1.00 25.52 163 LYS B C 1
ATOM 3515 O O . LYS B 1 163 ? 2.544 26.927 45.364 1.00 20.81 163 LYS B O 1
ATOM 3521 N N . ALA B 1 164 ? 0.829 25.630 44.634 1.00 19.04 164 ALA B N 1
ATOM 3522 C CA . ALA B 1 164 ? 1.574 25.115 43.491 1.00 18.19 164 ALA B CA 1
ATOM 3523 C C . ALA B 1 164 ? 1.788 26.253 42.491 1.00 19.37 164 ALA B C 1
ATOM 3524 O O . ALA B 1 164 ? 2.858 26.366 41.933 1.00 18.44 164 ALA B O 1
ATOM 3526 N N . CYS B 1 165 ? 0.781 27.110 42.300 1.00 19.56 165 CYS B N 1
ATOM 3527 C CA . CYS B 1 165 ? 0.933 28.275 41.389 1.00 19.44 165 CYS B CA 1
ATOM 3528 C C . CYS B 1 165 ? 2.058 29.210 41.874 1.00 22.09 165 CYS B C 1
ATOM 3529 O O . CYS B 1 165 ? 2.842 29.718 41.092 1.00 19.36 165 CYS B O 1
ATOM 3532 N N . HIS B 1 166 ? 2.159 29.403 43.173 1.00 19.54 166 HIS B N 1
ATOM 3533 C CA . HIS B 1 166 ? 3.214 30.250 43.715 1.00 21.33 166 HIS B CA 1
ATOM 3534 C C . HIS B 1 166 ? 4.598 29.794 43.226 1.00 20.14 166 HIS B C 1
ATOM 3535 O O . HIS B 1 166 ? 5.436 30.608 42.787 1.00 24.18 166 HIS B O 1
ATOM 3542 N N . ILE B 1 167 ? 4.821 28.475 43.245 1.00 20.67 167 ILE B N 1
ATOM 3543 C CA . ILE B 1 167 ? 6.118 27.906 42.864 1.00 20.65 167 ILE B CA 1
ATOM 3544 C C . ILE B 1 167 ? 6.441 28.338 41.439 1.00 19.21 167 ILE B C 1
ATOM 3545 O O . ILE B 1 167 ? 7.550 28.774 41.125 1.00 19.58 167 ILE B O 1
ATOM 3550 N N . LEU B 1 168 ? 5.438 28.258 40.595 1.00 19.62 168 LEU B N 1
ATOM 3551 C CA . LEU B 1 168 ? 5.622 28.624 39.193 1.00 17.44 168 LEU B CA 1
ATOM 3552 C C . LEU B 1 168 ? 5.739 30.130 38.987 1.00 17.96 168 LEU B C 1
ATOM 3553 O O . LEU B 1 168 ? 6.539 30.575 38.156 1.00 19.54 168 LEU B O 1
ATOM 3558 N N . HIS B 1 169 ? 4.944 30.916 39.712 1.00 17.45 169 HIS B N 1
ATOM 3559 C CA . HIS B 1 169 ? 5.118 32.388 39.687 1.00 19.91 169 HIS B CA 1
ATOM 3560 C C . HIS B 1 169 ? 6.521 32.821 40.125 1.00 21.17 169 HIS B C 1
ATOM 3561 O O . HIS B 1 169 ? 7.093 33.761 39.565 1.00 21.01 169 HIS B O 1
ATOM 3568 N N . GLU B 1 170 ? 7.082 32.150 41.120 1.00 22.99 170 GLU B N 1
ATOM 3569 C CA . GLU B 1 170 ? 8.440 32.454 41.568 1.00 26.68 170 GLU B CA 1
ATOM 3570 C C . GLU B 1 170 ? 9.494 32.174 40.508 1.00 24.21 170 GLU B C 1
ATOM 3571 O O . GLU B 1 170 ? 10.539 32.813 40.528 1.00 26.50 170 GLU B O 1
ATOM 3577 N N . GLN B 1 171 ? 9.202 31.250 39.579 1.00 22.69 171 GLN B N 1
ATOM 3578 C CA . GLN B 1 171 ? 10.038 31.016 38.392 1.00 22.50 171 GLN B CA 1
ATOM 3579 C C . GLN B 1 171 ? 9.830 32.044 37.270 1.00 26.18 171 GLN B C 1
ATOM 3580 O O . GLN B 1 171 ? 10.505 31.983 36.243 1.00 27.48 171 GLN B O 1
ATOM 3586 N N . GLY B 1 172 ? 8.874 32.952 37.448 1.00 25.30 172 GLY B N 1
ATOM 3587 C CA . GLY B 1 172 ? 8.643 34.050 36.524 1.00 28.38 172 GLY B CA 1
ATOM 3588 C C . GLY B 1 172 ? 7.345 33.999 35.737 1.00 21.92 172 GLY B C 1
ATOM 3589 O O . GLY B 1 172 ? 7.055 34.956 35.060 1.00 25.70 172 GLY B O 1
ATOM 3590 N N . ILE B 1 173 ? 6.547 32.927 35.854 1.00 18.15 173 ILE B N 1
ATOM 3591 C CA . ILE B 1 173 ? 5.346 32.768 35.018 1.00 17.96 173 ILE B CA 1
ATOM 3592 C C . ILE B 1 173 ? 4.275 33.758 35.464 1.00 19.08 173 ILE B C 1
ATOM 3593 O O . ILE B 1 173 ? 3.814 33.693 36.613 1.00 19.88 173 ILE B O 1
ATOM 3598 N N . PRO B 1 174 ? 3.878 34.695 34.594 1.00 17.94 174 PRO B N 1
ATOM 3599 C CA . PRO B 1 174 ? 2.983 35.748 35.094 1.00 19.52 174 PRO B CA 1
ATOM 3600 C C . PRO B 1 174 ? 1.560 35.317 35.443 1.00 18.38 174 PRO B C 1
ATOM 3601 O O . PRO B 1 174 ? 0.971 35.875 36.354 1.00 18.83 174 PRO B O 1
ATOM 3605 N N . VAL B 1 175 ? 0.992 34.381 34.686 1.00 16.44 175 VAL B N 1
ATOM 3606 C CA . VAL B 1 175 ? -0.428 34.039 34.837 1.00 15.83 175 VAL B CA 1
ATOM 3607 C C . VAL B 1 175 ? -0.597 32.545 34.699 1.00 15.31 175 VAL B C 1
ATOM 3608 O O . VAL B 1 175 ? -0.059 31.932 33.780 1.00 15.73 175 VAL B O 1
ATOM 3612 N N . ILE B 1 176 ? -1.382 31.965 35.594 1.00 14.98 176 ILE B N 1
ATOM 3613 C CA . ILE B 1 176 ? -1.653 30.532 35.549 1.00 14.69 176 ILE B CA 1
ATOM 3614 C C . ILE B 1 176 ? -3.155 30.363 35.677 1.00 15.71 176 ILE B C 1
ATOM 3615 O O . ILE B 1 176 ? -3.741 30.804 36.634 1.00 16.12 176 ILE B O 1
ATOM 3620 N N . LEU B 1 177 ? -3.753 29.744 34.665 1.00 14.97 177 LEU B N 1
ATOM 3621 C CA . LEU B 1 177 ? -5.163 29.422 34.636 1.00 15.40 177 LEU B CA 1
ATOM 3622 C C . LEU B 1 177 ? -5.265 27.928 34.879 1.00 16.75 177 LEU B C 1
ATOM 3623 O O . LEU B 1 177 ? -4.921 27.129 34.021 1.00 15.08 177 LEU B O 1
ATOM 3628 N N . VAL B 1 178 ? -5.661 27.534 36.082 1.00 14.56 178 VAL B N 1
ATOM 3629 C CA . VAL B 1 178 ? -5.868 26.140 36.399 1.00 14.57 178 VAL B CA 1
ATOM 3630 C C . VAL B 1 178 ? -7.295 25.792 35.996 1.00 15.00 178 VAL B C 1
ATOM 3631 O O . VAL B 1 178 ? -8.249 26.273 36.578 1.00 18.04 178 VAL B O 1
ATOM 3635 N N . THR B 1 179 ? -7.419 24.970 34.962 1.00 14.67 179 THR B N 1
ATOM 3636 C CA . THR B 1 179 ? -8.666 24.848 34.205 1.00 14.71 179 THR B CA 1
ATOM 3637 C C . THR B 1 179 ? -9.704 23.951 34.864 1.00 15.59 179 THR B C 1
ATOM 3638 O O . THR B 1 179 ? -10.907 24.028 34.537 1.00 18.16 179 THR B O 1
ATOM 3642 N N . SER B 1 180 ? -9.241 23.100 35.778 1.00 15.46 180 SER B N 1
ATOM 3643 C CA . SER B 1 180 ? -10.160 22.242 36.541 1.00 16.23 180 SER B CA 1
ATOM 3644 C C . SER B 1 180 ? -9.513 21.738 37.807 1.00 17.83 180 SER B C 1
ATOM 3645 O O . SER B 1 180 ? -8.424 21.174 37.773 1.00 18.87 180 SER B O 1
ATOM 3648 N N . ILE B 1 181 ? -10.238 21.953 38.878 1.00 17.41 181 ILE B N 1
ATOM 3649 C CA . ILE B 1 181 ? -9.950 21.422 40.223 1.00 18.42 181 ILE B CA 1
ATOM 3650 C C . ILE B 1 181 ? -11.268 20.867 40.722 1.00 19.62 181 ILE B C 1
ATOM 3651 O O . ILE B 1 181 ? -12.240 21.607 40.871 1.00 20.59 181 ILE B O 1
ATOM 3656 N N . LYS B 1 182 ? -11.296 19.577 41.042 1.00 21.77 182 LYS B N 1
ATOM 3657 C CA . LYS B 1 182 ? -12.510 18.944 41.630 1.00 25.41 182 LYS B CA 1
ATOM 3658 C C . LYS B 1 182 ? -12.826 19.513 43.015 1.00 24.91 182 LYS B C 1
ATOM 3659 O O . LYS B 1 182 ? -11.977 19.548 43.892 1.00 26.13 182 LYS B O 1
ATOM 3665 N N . GLU B 1 183 ? -14.071 19.948 43.185 1.00 23.93 183 GLU B N 1
ATOM 3666 C CA . GLU B 1 183 ? -14.592 20.355 44.486 1.00 28.61 183 GLU B CA 1
ATOM 3667 C C . GLU B 1 183 ? -16.039 19.880 44.571 1.00 31.28 183 GLU B C 1
ATOM 3668 O O . GLU B 1 183 ? -16.951 20.521 44.045 1.00 28.71 183 GLU B O 1
ATOM 3674 N N . GLY B 1 184 ? -16.230 18.720 45.197 1.00 31.64 184 GLY B N 1
ATOM 3675 C CA . GLY B 1 184 ? -17.543 18.069 45.248 1.00 33.78 184 GLY B CA 1
ATOM 3676 C C . GLY B 1 184 ? -18.037 17.674 43.870 1.00 30.39 184 GLY B C 1
ATOM 3677 O O . GLY B 1 184 ? -17.370 16.903 43.173 1.00 35.92 184 GLY B O 1
ATOM 3678 N N . ASN B 1 185 ? -19.218 18.173 43.495 1.00 32.80 185 ASN B N 1
ATOM 3679 C CA . ASN B 1 185 ? -19.779 17.970 42.142 1.00 35.20 185 ASN B CA 1
ATOM 3680 C C . ASN B 1 185 ? -19.613 19.230 41.271 1.00 32.39 185 ASN B C 1
ATOM 3681 O O . ASN B 1 185 ? -20.308 19.417 40.265 1.00 29.58 185 ASN B O 1
ATOM 3686 N N . ASP B 1 186 ? -18.685 20.101 41.678 1.00 30.35 186 ASP B N 1
ATOM 3687 C CA . ASP B 1 186 ? -18.282 21.254 40.857 1.00 28.31 186 ASP B CA 1
ATOM 3688 C C . ASP B 1 186 ? -16.856 21.103 40.396 1.00 25.14 186 ASP B C 1
ATOM 3689 O O . ASP B 1 186 ? -16.098 20.284 40.918 1.00 24.68 186 ASP B O 1
ATOM 3694 N N . ILE B 1 187 ? -16.544 21.867 39.355 1.00 21.80 187 ILE B N 1
ATOM 3695 C CA . ILE B 1 187 ? -15.207 22.062 38.820 1.00 20.48 187 ILE B CA 1
ATOM 3696 C C . ILE B 1 187 ? -14.866 23.508 39.141 1.00 23.68 187 ILE B C 1
ATOM 3697 O O . ILE B 1 187 ? -15.656 24.404 38.839 1.00 23.56 187 ILE B O 1
ATOM 3702 N N . ILE B 1 188 ? -13.742 23.733 39.828 1.00 20.32 188 ILE B N 1
ATOM 3703 C CA . ILE B 1 188 ? -13.292 25.093 40.069 1.00 19.83 188 ILE B CA 1
ATOM 3704 C C . ILE B 1 188 ? -12.162 25.398 39.120 1.00 18.92 188 ILE B C 1
ATOM 3705 O O . ILE B 1 188 ? -11.235 24.594 38.989 1.00 19.93 188 ILE B O 1
ATOM 3710 N N . LEU B 1 189 ? -12.280 26.550 38.463 1.00 20.16 189 LEU B N 1
ATOM 3711 C CA . LEU B 1 189 ? -11.210 27.128 37.703 1.00 18.93 189 LEU B CA 1
ATOM 3712 C C . LEU B 1 189 ? -10.578 28.229 38.563 1.00 18.13 189 LEU B C 1
ATOM 3713 O O . LEU B 1 189 ? -11.275 28.959 39.227 1.00 20.46 189 LEU B O 1
ATOM 3718 N N . LEU B 1 190 ? -9.247 28.291 38.564 1.00 17.97 190 LEU B N 1
ATOM 3719 C CA . LEU B 1 190 ? -8.491 29.285 39.312 1.00 18.29 190 LEU B CA 1
ATOM 3720 C C . LEU B 1 190 ? -7.613 30.070 38.359 1.00 16.84 190 LEU B C 1
ATOM 3721 O O . LEU B 1 190 ? -6.960 29.477 37.485 1.00 17.10 190 LEU B O 1
ATOM 3726 N N . CYS B 1 191 ? -7.652 31.397 38.475 1.00 17.19 191 CYS B N 1
ATOM 3727 C CA . CYS B 1 191 ? -6.746 32.260 37.718 1.00 16.99 191 CYS B CA 1
ATOM 3728 C C . CYS B 1 191 ? -5.862 32.960 38.755 1.00 18.22 191 CYS B C 1
ATOM 3729 O O . CYS B 1 191 ? -6.383 33.739 39.560 1.00 18.64 191 CYS B O 1
ATOM 3732 N N . SER B 1 192 ? -4.560 32.704 38.666 1.00 16.76 192 SER B N 1
ATOM 3733 C CA . SER B 1 192 ? -3.587 33.176 39.620 1.00 18.31 192 SER B CA 1
ATOM 3734 C C . SER B 1 192 ? -2.551 34.045 38.918 1.00 17.86 192 SER B C 1
ATOM 3735 O O . SER B 1 192 ? -2.072 33.663 37.856 1.00 16.48 192 SER B O 1
ATOM 3738 N N . PHE B 1 193 ? -2.211 35.171 39.564 1.00 18.63 193 PHE B N 1
ATOM 3739 C CA . PHE B 1 193 ? -1.277 36.154 39.025 1.00 19.15 193 PHE B CA 1
ATOM 3740 C C . PHE B 1 193 ? -0.033 36.299 39.886 1.00 18.77 193 PHE B C 1
ATOM 3741 O O . PHE B 1 193 ? -0.114 36.366 41.128 1.00 19.35 193 PHE B O 1
ATOM 3749 N N . LYS B 1 194 ? 1.118 36.348 39.227 1.00 20.09 194 LYS B N 1
ATOM 3750 C CA . LYS B 1 194 ? 2.368 36.711 39.882 1.00 21.12 194 LYS B CA 1
ATOM 3751 C C . LYS B 1 194 ? 2.281 38.121 40.472 1.00 21.08 194 LYS B C 1
ATOM 3752 O O . LYS B 1 194 ? 2.730 38.390 41.613 1.00 21.54 194 LYS B O 1
ATOM 3758 N N . ASP B 1 195 ? 1.684 39.025 39.703 1.00 21.85 195 ASP B N 1
ATOM 3759 C CA . ASP B 1 195 ? 1.558 40.439 40.109 1.00 22.22 195 ASP B CA 1
ATOM 3760 C C . ASP B 1 195 ? 0.153 40.671 40.666 1.00 22.19 195 ASP B C 1
ATOM 3761 O O . ASP B 1 195 ? -0.799 40.917 39.919 1.00 23.58 195 ASP B O 1
ATOM 3766 N N . THR B 1 196 ? 0.027 40.555 41.982 1.00 22.85 196 THR B N 1
ATOM 3767 C CA . THR B 1 196 ? -1.244 40.744 42.643 1.00 24.05 196 THR B CA 1
ATOM 3768 C C . THR B 1 196 ? -1.542 42.211 42.921 1.00 24.84 196 THR B C 1
ATOM 3769 O O . THR B 1 196 ? -2.624 42.541 43.404 1.00 28.89 196 THR B O 1
ATOM 3773 N N . LEU B 1 197 ? -0.552 43.087 42.747 1.00 25.37 197 LEU B N 1
ATOM 3774 C CA . LEU B 1 197 ? -0.767 44.539 42.902 1.00 26.41 197 LEU B CA 1
ATOM 3775 C C . LEU B 1 197 ? -1.730 45.021 41.813 1.00 27.22 197 LEU B C 1
ATOM 3776 O O . LEU B 1 197 ? -2.660 45.756 42.093 1.00 29.83 197 LEU B O 1
ATOM 3781 N N . ASN B 1 198 ? -1.488 44.588 40.583 1.00 26.42 198 ASN B N 1
ATOM 3782 C CA . ASN B 1 198 ? -2.263 45.056 39.423 1.00 28.38 198 ASN B CA 1
ATOM 3783 C C . ASN B 1 198 ? -3.310 44.089 38.908 1.00 30.37 198 ASN B C 1
ATOM 3784 O O . ASN B 1 198 ? -4.038 44.429 37.978 1.00 33.73 198 ASN B O 1
ATOM 3789 N N . ASN B 1 199 ? -3.386 42.890 39.482 1.00 26.83 199 ASN B N 1
ATOM 3790 C CA . ASN B 1 199 ? -4.347 41.871 39.043 1.00 25.61 199 ASN B CA 1
ATOM 3791 C C . ASN B 1 199 ? -4.982 41.215 40.251 1.00 26.35 199 ASN B C 1
ATOM 3792 O O . ASN B 1 199 ? -4.362 41.149 41.305 1.00 30.05 199 ASN B O 1
ATOM 3797 N N . LYS B 1 200 ? -6.224 40.780 40.093 1.00 25.61 200 LYS B N 1
ATOM 3798 C CA . LYS B 1 200 ? -6.975 40.140 41.154 1.00 30.42 200 LYS B CA 1
ATOM 3799 C C . LYS B 1 200 ? -7.144 38.660 40.811 1.00 24.76 200 LYS B C 1
ATOM 3800 O O . LYS B 1 200 ? -7.786 38.325 39.817 1.00 24.37 200 LYS B O 1
ATOM 3806 N N . ASN B 1 201 ? -6.631 37.790 41.688 1.00 27.56 201 ASN B N 1
ATOM 3807 C CA . ASN B 1 201 ? -6.868 36.353 41.538 1.00 24.95 201 ASN B CA 1
ATOM 3808 C C . ASN B 1 201 ? -8.364 36.055 41.656 1.00 23.53 201 ASN B C 1
ATOM 3809 O O . ASN B 1 201 ? -9.070 36.681 42.464 1.00 25.17 201 ASN B O 1
ATOM 3814 N N . PHE B 1 202 ? -8.824 35.062 40.915 1.00 23.35 202 PHE B N 1
ATOM 3815 C CA . PHE B 1 202 ? -10.232 34.704 40.957 1.00 23.37 202 PHE B CA 1
ATOM 3816 C C . PHE B 1 202 ? -10.462 33.224 40.716 1.00 21.41 202 PHE B C 1
ATOM 3817 O O . PHE B 1 202 ? -9.601 32.516 40.174 1.00 20.60 202 PHE B O 1
ATOM 3825 N N . THR B 1 203 ? -11.640 32.784 41.136 1.00 22.53 203 THR B N 1
ATOM 3826 C CA . THR B 1 203 ? -12.160 31.476 40.780 1.00 23.50 203 THR B CA 1
ATOM 3827 C C . THR B 1 203 ? -13.502 31.566 40.080 1.00 23.51 203 THR B C 1
ATOM 3828 O O . THR B 1 203 ? -14.196 32.580 40.146 1.00 25.40 203 THR B O 1
ATOM 3832 N N . ILE B 1 204 ? -13.837 30.481 39.399 1.00 24.79 204 ILE B N 1
ATOM 3833 C CA . ILE B 1 204 ? -15.151 30.288 38.806 1.00 24.76 204 ILE B CA 1
ATOM 3834 C C . ILE B 1 204 ? -15.575 28.880 39.132 1.00 25.96 204 ILE B C 1
ATOM 3835 O O . ILE B 1 204 ? -14.791 27.941 38.943 1.00 23.32 204 ILE B O 1
ATOM 3840 N N . LYS B 1 205 ? -16.817 28.753 39.618 1.00 27.61 205 LYS B N 1
ATOM 3841 C CA . LYS B 1 205 ? -17.425 27.481 39.981 1.00 28.97 205 LYS B CA 1
ATOM 3842 C C . LYS B 1 205 ? -18.352 27.026 38.869 1.00 28.13 205 LYS B C 1
ATOM 3843 O O . LYS B 1 205 ? -19.270 27.754 38.466 1.00 32.13 205 LYS B O 1
ATOM 3849 N N . ILE B 1 206 ? -18.069 25.836 38.332 1.00 24.89 206 ILE B N 1
ATOM 3850 C CA . ILE B 1 206 ? -18.794 25.269 37.202 1.00 27.32 206 ILE B CA 1
ATOM 3851 C C . ILE B 1 206 ? -19.452 23.955 37.673 1.00 32.04 206 ILE B C 1
ATOM 3852 O O . ILE B 1 206 ? -18.737 23.042 38.081 1.00 24.79 206 ILE B O 1
ATOM 3857 N N . PRO B 1 207 ? -20.798 23.838 37.593 1.00 31.80 207 PRO B N 1
ATOM 3858 C CA . PRO B 1 207 ? -21.405 22.521 37.876 1.00 32.56 207 PRO B CA 1
ATOM 3859 C C . PRO B 1 207 ? -20.905 21.434 36.918 1.00 29.46 207 PRO B C 1
ATOM 3860 O O . PRO B 1 207 ? -20.896 21.646 35.699 1.00 30.45 207 PRO B O 1
ATOM 3864 N N . ARG B 1 208 ? -20.490 20.284 37.448 1.00 29.17 208 ARG B N 1
ATOM 3865 C CA . ARG B 1 208 ? -19.989 19.196 36.590 1.00 31.94 208 ARG B CA 1
ATOM 3866 C C . ARG B 1 208 ? -21.116 18.557 35.774 1.00 30.66 208 ARG B C 1
ATOM 3867 O O . ARG B 1 208 ? -22.185 18.261 36.298 1.00 31.95 208 ARG B O 1
ATOM 3875 N N . ILE B 1 209 ? -20.859 18.343 34.494 1.00 33.51 209 ILE B N 1
ATOM 3876 C CA . ILE B 1 209 ? -21.703 17.540 33.624 1.00 33.08 209 ILE B CA 1
ATOM 3877 C C . ILE B 1 209 ? -21.109 16.139 33.637 1.00 35.58 209 ILE B C 1
ATOM 3878 O O . ILE B 1 209 ? -19.901 15.976 33.493 1.00 37.67 209 ILE B O 1
ATOM 3883 N N . GLU B 1 210 ? -21.956 15.124 33.790 1.00 38.12 210 GLU B N 1
ATOM 3884 C CA . GLU B 1 210 ? -21.490 13.738 33.899 1.00 47.92 210 GLU B CA 1
ATOM 3885 C C . GLU B 1 210 ? -20.680 13.284 32.655 1.00 38.55 210 GLU B C 1
ATOM 3886 O O . GLU B 1 210 ? -21.106 13.470 31.498 1.00 52.69 210 GLU B O 1
ATOM 3892 N N . GLY B 1 211 ? -19.491 12.726 32.907 1.00 42.75 211 GLY B N 1
ATOM 3893 C CA . GLY B 1 211 ? -18.569 12.285 31.849 1.00 49.09 211 GLY B CA 1
ATOM 3894 C C . GLY B 1 211 ? -17.181 12.854 32.045 1.00 40.05 211 GLY B C 1
ATOM 3895 O O . GLY B 1 211 ? -17.014 13.933 32.624 1.00 37.21 211 GLY B O 1
ATOM 3896 N N . ASP B 1 212 ? -16.184 12.102 31.589 1.00 35.19 212 ASP B N 1
ATOM 3897 C CA . ASP B 1 212 ? -14.814 12.587 31.436 1.00 33.18 212 ASP B CA 1
ATOM 3898 C C . ASP B 1 212 ? -14.575 12.835 29.951 1.00 32.16 212 ASP B C 1
ATOM 3899 O O . ASP B 1 212 ? -14.573 11.882 29.166 1.00 33.22 212 ASP B O 1
ATOM 3904 N N . PHE B 1 213 ? -14.387 14.099 29.567 1.00 26.54 213 PHE B N 1
ATOM 3905 C CA . PHE B 1 213 ? -14.360 14.512 28.156 1.00 27.45 213 PHE B CA 1
ATOM 3906 C C . PHE B 1 213 ? -12.918 14.702 27.714 1.00 26.00 213 PHE B C 1
ATOM 3907 O O . PHE B 1 213 ? -12.033 15.006 28.542 1.00 26.03 213 PHE B O 1
ATOM 3915 N N . THR B 1 214 ? -12.669 14.530 26.418 1.00 26.31 214 THR B N 1
ATOM 3916 C CA . THR B 1 214 ? -11.351 14.725 25.830 1.00 24.73 214 THR B CA 1
ATOM 3917 C C . THR B 1 214 ? -11.393 15.937 24.871 1.00 27.26 214 THR B C 1
ATOM 3918 O O . THR B 1 214 ? -12.412 16.189 24.216 1.00 30.46 214 THR B O 1
ATOM 3922 N N . GLY B 1 215 ? -10.308 16.697 24.836 1.00 23.54 215 GLY B N 1
ATOM 3923 C CA . GLY B 1 215 ? -10.225 17.902 24.008 1.00 30.28 215 GLY B CA 1
ATOM 3924 C C . GLY B 1 215 ? -10.909 19.122 24.619 1.00 27.17 215 GLY B C 1
ATOM 3925 O O . GLY B 1 215 ? -10.953 20.172 23.983 1.00 20.42 215 GLY B O 1
ATOM 3926 N N . VAL B 1 216 ? -11.409 19.010 25.844 1.00 18.45 216 VAL B N 1
ATOM 3927 C CA . VAL B 1 216 ? -12.123 20.143 26.485 1.00 16.54 216 VAL B CA 1
ATOM 3928 C C . VAL B 1 216 ? -11.133 21.248 26.859 1.00 18.07 216 VAL B C 1
ATOM 3929 O O . VAL B 1 216 ? -11.383 22.427 26.642 1.00 15.53 216 VAL B O 1
ATOM 3933 N N . GLY B 1 217 ? -9.983 20.859 27.390 1.00 16.26 217 GLY B N 1
ATOM 3934 C CA . GLY B 1 217 ? -8.940 21.794 27.704 1.00 17.11 217 GLY B CA 1
ATOM 3935 C C . GLY B 1 217 ? -8.363 22.463 26.477 1.00 14.41 217 GLY B C 1
ATOM 3936 O O . GLY B 1 217 ? -8.072 23.653 26.501 1.00 15.50 217 GLY B O 1
ATOM 3937 N N . ASP B 1 218 ? -8.248 21.721 25.368 1.00 14.92 218 ASP B N 1
ATOM 3938 C CA . ASP B 1 218 ? -7.751 22.314 24.135 1.00 15.92 218 ASP B CA 1
ATOM 3939 C C . ASP B 1 218 ? -8.756 23.322 23.577 1.00 13.71 218 ASP B C 1
ATOM 3940 O O . ASP B 1 218 ? -8.393 24.424 23.180 1.00 17.33 218 ASP B O 1
ATOM 3945 N N . THR B 1 219 ? -10.025 22.963 23.632 1.00 14.78 219 THR B N 1
ATOM 3946 C CA . THR B 1 219 ? -11.098 23.819 23.200 1.00 16.97 219 THR B CA 1
ATOM 3947 C C . THR B 1 219 ? -11.122 25.089 24.031 1.00 16.85 219 THR B C 1
ATOM 3948 O O . THR B 1 219 ? -11.169 26.168 23.498 1.00 15.73 219 THR B O 1
ATOM 3952 N N . LEU B 1 220 ? -10.981 24.978 25.359 1.00 14.55 220 LEU B N 1
ATOM 3953 C CA . LEU B 1 220 ? -10.905 26.169 26.192 1.00 14.82 220 LEU B CA 1
ATOM 3954 C C . LEU B 1 220 ? -9.743 27.087 25.784 1.00 15.42 220 LEU B C 1
ATOM 3955 O O . LEU B 1 220 ? -9.937 28.288 25.656 1.00 15.47 220 LEU B O 1
ATOM 3960 N N . THR B 1 221 ? -8.568 26.502 25.568 1.00 14.20 221 THR B N 1
ATOM 3961 C CA . THR B 1 221 ? -7.379 27.234 25.210 1.00 15.04 221 THR B CA 1
ATOM 3962 C C . THR B 1 221 ? -7.649 28.097 23.998 1.00 14.63 221 THR B C 1
ATOM 3963 O O . THR B 1 221 ? -7.313 29.265 23.972 1.00 15.08 221 THR B O 1
ATOM 3967 N N . TYR B 1 222 ? -8.241 27.519 22.974 1.00 15.82 222 TYR B N 1
ATOM 3968 C CA . TYR B 1 222 ? -8.377 28.258 21.708 1.00 14.72 222 TYR B CA 1
ATOM 3969 C C . TYR B 1 222 ? -9.531 29.259 21.714 1.00 14.75 222 TYR B C 1
ATOM 3970 O O . TYR B 1 222 ? -9.422 30.300 21.096 1.00 16.63 222 TYR B O 1
ATOM 3979 N N . ILE B 1 223 ? -10.615 28.971 22.430 1.00 14.24 223 ILE B N 1
ATOM 3980 C CA . ILE B 1 223 ? -11.679 29.961 22.556 1.00 15.74 223 ILE B CA 1
ATOM 3981 C C . ILE B 1 223 ? -11.165 31.147 23.370 1.00 15.60 223 ILE B C 1
ATOM 3982 O O . ILE B 1 223 ? -11.324 32.296 22.990 1.00 15.60 223 ILE B O 1
ATOM 3987 N N . LEU B 1 224 ? -10.516 30.841 24.496 1.00 17.20 224 LEU B N 1
ATOM 3988 C CA . LEU B 1 224 ? -9.873 31.872 25.303 1.00 16.64 224 LEU B CA 1
ATOM 3989 C C . LEU B 1 224 ? -8.918 32.759 24.500 1.00 15.46 224 LEU B C 1
ATOM 3990 O O . LEU B 1 224 ? -9.031 33.987 24.521 1.00 17.68 224 LEU B O 1
ATOM 3995 N N . LEU B 1 225 ? -8.006 32.134 23.780 1.00 15.21 225 LEU B N 1
ATOM 3996 C CA . LEU B 1 225 ? -7.013 32.857 23.006 1.00 14.61 225 LEU B CA 1
ATOM 3997 C C . LEU B 1 225 ? -7.690 33.708 21.940 1.00 15.48 225 LEU B C 1
ATOM 3998 O O . LEU B 1 225 ? -7.293 34.842 21.737 1.00 15.51 225 LEU B O 1
ATOM 4003 N N . SER B 1 226 ? -8.704 33.156 21.286 1.00 16.35 226 SER B N 1
ATOM 4004 C CA . SER B 1 226 ? -9.420 33.914 20.263 1.00 15.63 226 SER B CA 1
ATOM 4005 C C . SER B 1 226 ? -9.997 35.210 20.820 1.00 16.58 226 SER B C 1
ATOM 4006 O O . SER B 1 226 ? -9.832 36.257 20.229 1.00 17.71 226 SER B O 1
ATOM 4009 N N . TRP B 1 227 ? -10.639 35.144 21.978 1.00 16.73 227 TRP B N 1
ATOM 4010 C CA . TRP B 1 227 ? -11.167 36.353 22.605 1.00 19.53 227 TRP B CA 1
ATOM 4011 C C . TRP B 1 227 ? -10.066 37.316 23.040 1.00 19.76 227 TRP B C 1
ATOM 4012 O O . TRP B 1 227 ? -10.226 38.523 22.887 1.00 23.05 227 TRP B O 1
ATOM 4023 N N . ILE B 1 228 ? -8.950 36.810 23.559 1.00 18.97 228 ILE B N 1
ATOM 4024 C CA . ILE B 1 228 ? -7.795 37.648 23.891 1.00 22.16 228 ILE B CA 1
ATOM 4025 C C . ILE B 1 228 ? -7.330 38.375 22.625 1.00 20.57 228 ILE B C 1
ATOM 4026 O O . ILE B 1 228 ? -7.078 39.586 22.657 1.00 24.22 228 ILE B O 1
ATOM 4031 N N . ILE B 1 229 ? -7.224 37.625 21.537 1.00 20.47 229 ILE B N 1
ATOM 4032 C CA . ILE B 1 229 ? -6.836 38.213 20.242 1.00 22.50 229 ILE B CA 1
ATOM 4033 C C . ILE B 1 229 ? -7.810 39.322 19.802 1.00 21.36 229 ILE B C 1
ATOM 4034 O O . ILE B 1 229 ? -7.370 40.368 19.314 1.00 33.13 229 ILE B O 1
ATOM 4039 N N . LYS B 1 230 ? -9.110 39.111 20.007 1.00 21.82 230 LYS B N 1
ATOM 4040 C CA . LYS B 1 230 ? -10.144 40.088 19.674 1.00 24.59 230 LYS B CA 1
ATOM 4041 C C . LYS B 1 230 ? -10.217 41.294 20.619 1.00 27.87 230 LYS B C 1
ATOM 4042 O O . LYS B 1 230 ? -11.015 42.200 20.394 1.00 33.20 230 LYS B O 1
ATOM 4048 N N . GLY B 1 231 ? -9.381 41.313 21.657 1.00 28.61 231 GLY B N 1
ATOM 4049 C CA . GLY B 1 231 ? -9.236 42.467 22.539 1.00 29.05 231 GLY B CA 1
ATOM 4050 C C . GLY B 1 231 ? -10.052 42.402 23.822 1.00 35.40 231 GLY B C 1
ATOM 4051 O O . GLY B 1 231 ? -10.155 43.401 24.537 1.00 33.01 231 GLY B O 1
ATOM 4052 N N . ILE B 1 232 ? -10.622 41.240 24.128 1.00 26.94 232 ILE B N 1
ATOM 4053 C CA . ILE B 1 232 ? -11.452 41.080 25.326 1.00 30.90 232 ILE B CA 1
ATOM 4054 C C . ILE B 1 232 ? -10.538 40.911 26.536 1.00 26.14 232 ILE B C 1
ATOM 4055 O O . ILE B 1 232 ? -9.605 40.122 26.493 1.00 25.76 232 ILE B O 1
ATOM 4060 N N . PRO B 1 233 ? -10.807 41.625 27.648 1.00 29.17 233 PRO B N 1
ATOM 4061 C CA . PRO B 1 233 ? -10.007 41.397 28.851 1.00 29.50 233 PRO B CA 1
ATOM 4062 C C . PRO B 1 233 ? -10.073 39.952 29.348 1.00 27.99 233 PRO B C 1
ATOM 4063 O O . PRO B 1 233 ? -11.109 39.303 29.223 1.00 31.66 233 PRO B O 1
ATOM 4067 N N . LEU B 1 234 ? -8.966 39.485 29.919 1.00 27.99 234 LEU B N 1
ATOM 4068 C CA . LEU B 1 234 ? -8.809 38.103 30.354 1.00 22.91 234 LEU B CA 1
ATOM 4069 C C . LEU B 1 234 ? -9.982 37.529 31.133 1.00 22.90 234 LEU B C 1
ATOM 4070 O O . LEU B 1 234 ? -10.429 36.452 30.782 1.00 24.09 234 LEU B O 1
ATOM 4075 N N . GLU B 1 235 ? -10.459 38.222 32.177 1.00 23.96 235 GLU B N 1
ATOM 4076 C CA . GLU B 1 235 ? -11.627 37.776 32.942 1.00 26.13 235 GLU B CA 1
ATOM 4077 C C . GLU B 1 235 ? -12.833 37.428 32.072 1.00 28.53 235 GLU B C 1
ATOM 4078 O O . GLU B 1 235 ? -13.471 36.407 32.267 1.00 26.50 235 GLU B O 1
ATOM 4084 N N . HIS B 1 236 ? -13.141 38.305 31.133 1.00 24.57 236 HIS B N 1
ATOM 4085 C CA . HIS B 1 236 ? -14.299 38.136 30.246 1.00 34.13 236 HIS B CA 1
ATOM 4086 C C . HIS B 1 236 ? -14.031 37.052 29.201 1.00 26.18 236 HIS B C 1
ATOM 4087 O O . HIS B 1 236 ? -14.943 36.279 28.869 1.00 26.89 236 HIS B O 1
ATOM 4094 N N . ALA B 1 237 ? -12.790 36.986 28.702 1.00 23.81 237 ALA B N 1
ATOM 4095 C CA . ALA B 1 237 ? -12.373 35.941 27.723 1.00 20.82 237 ALA B CA 1
ATOM 4096 C C . ALA B 1 237 ? -12.522 34.565 28.354 1.00 21.89 237 ALA B C 1
ATOM 4097 O O . ALA B 1 237 ? -13.092 33.662 27.760 1.00 19.85 237 ALA B O 1
ATOM 4099 N N . VAL B 1 238 ? -12.102 34.429 29.604 1.00 19.39 238 VAL B N 1
ATOM 4100 C CA . VAL B 1 238 ? -12.250 33.172 30.294 1.00 21.25 238 VAL B CA 1
ATOM 4101 C C . VAL B 1 238 ? -13.735 32.796 30.476 1.00 19.37 238 VAL B C 1
ATOM 4102 O O . VAL B 1 238 ? -14.125 31.653 30.239 1.00 18.38 238 VAL B O 1
ATOM 4106 N N . ASN B 1 239 ? -14.532 33.757 30.934 1.00 20.98 239 ASN B N 1
ATOM 4107 C CA . ASN B 1 239 ? -15.956 33.524 31.226 1.00 23.11 239 ASN B CA 1
ATOM 4108 C C . ASN B 1 239 ? -16.686 33.117 29.922 1.00 25.02 239 ASN B C 1
ATOM 4109 O O . ASN B 1 239 ? -17.434 32.145 29.924 1.00 21.04 239 ASN B O 1
ATOM 4114 N N . ARG B 1 240 ? -16.405 33.813 28.834 1.00 24.46 240 ARG B N 1
ATOM 4115 C CA . ARG B 1 240 ? -17.003 33.448 27.544 1.00 25.14 240 ARG B CA 1
ATOM 4116 C C . ARG B 1 240 ? -16.602 32.053 27.126 1.00 21.58 240 ARG B C 1
ATOM 4117 O O . ARG B 1 240 ? -17.429 31.271 26.634 1.00 22.60 240 ARG B O 1
ATOM 4125 N N . ALA B 1 241 ? -15.322 31.747 27.303 1.00 18.92 241 ALA B N 1
ATOM 4126 C CA . ALA B 1 241 ? -14.781 30.464 26.878 1.00 18.75 241 ALA B CA 1
ATOM 4127 C C . ALA B 1 241 ? -15.422 29.334 27.664 1.00 20.04 241 ALA B C 1
ATOM 4128 O O . ALA B 1 241 ? -15.880 28.355 27.061 1.00 18.23 241 ALA B O 1
ATOM 4130 N N . ILE B 1 242 ? -15.498 29.469 28.989 1.00 18.45 242 ILE B N 1
ATOM 4131 C CA . ILE B 1 242 ? -16.111 28.405 29.777 1.00 20.87 242 ILE B CA 1
ATOM 4132 C C . ILE B 1 242 ? -17.615 28.281 29.485 1.00 22.64 242 ILE B C 1
ATOM 4133 O O . ILE B 1 242 ? -18.166 27.189 29.479 1.00 23.84 242 ILE B O 1
ATOM 4138 N N . SER B 1 243 ? -18.263 29.414 29.259 1.00 21.71 243 SER B N 1
ATOM 4139 C CA . SER B 1 243 ? -19.704 29.434 28.951 1.00 22.40 243 SER B CA 1
ATOM 4140 C C . SER B 1 243 ? -20.004 28.745 27.622 1.00 22.46 243 SER B C 1
ATOM 4141 O O . SER B 1 243 ? -20.900 27.893 27.539 1.00 21.83 243 SER B O 1
ATOM 4144 N N . THR B 1 244 ? -19.198 29.047 26.615 1.00 20.89 244 THR B N 1
ATOM 4145 C CA . THR B 1 244 ? -19.348 28.373 25.309 1.00 22.24 244 THR B CA 1
ATOM 4146 C C . THR B 1 244 ? -19.080 26.878 25.439 1.00 21.20 244 THR B C 1
ATOM 4147 O O . THR B 1 244 ? -19.784 26.047 24.873 1.00 21.86 244 THR B O 1
ATOM 4151 N N . LEU B 1 245 ? -18.108 26.527 26.276 1.00 20.22 245 LEU B N 1
ATOM 4152 C CA . LEU B 1 245 ? -17.812 25.125 26.500 1.00 19.63 245 LEU B CA 1
ATOM 4153 C C . LEU B 1 245 ? -18.973 24.376 27.151 1.00 19.76 245 LEU B C 1
ATOM 4154 O O . LEU B 1 245 ? -19.218 23.222 26.802 1.00 20.89 245 LEU B O 1
ATOM 4159 N N . GLN B 1 246 ? -19.680 25.005 28.082 1.00 21.54 246 GLN B N 1
ATOM 4160 C CA . GLN B 1 246 ? -20.851 24.369 28.701 1.00 23.69 246 GLN B CA 1
ATOM 4161 C C . GLN B 1 246 ? -21.904 24.076 27.624 1.00 23.81 246 GLN B C 1
ATOM 4162 O O . GLN B 1 246 ? -22.464 22.996 27.576 1.00 23.08 246 GLN B O 1
ATOM 4168 N N . THR B 1 247 ? -22.078 25.020 26.708 1.00 22.85 247 THR B N 1
ATOM 4169 C CA . THR B 1 247 ? -22.994 24.801 25.596 1.00 24.60 247 THR B CA 1
ATOM 4170 C C . THR B 1 247 ? -22.557 23.581 24.760 1.00 23.28 247 THR B C 1
ATOM 4171 O O . THR B 1 247 ? -23.404 22.760 24.387 1.00 28.10 247 THR B O 1
ATOM 4175 N N . ILE B 1 248 ? -21.269 23.476 24.440 1.00 22.59 248 ILE B N 1
ATOM 4176 C CA . ILE B 1 248 ? -20.775 22.351 23.642 1.00 20.92 248 ILE B CA 1
ATOM 4177 C C . ILE B 1 248 ? -21.033 21.034 24.364 1.00 22.71 248 ILE B C 1
ATOM 4178 O O . ILE B 1 248 ? -21.509 20.064 23.779 1.00 22.65 248 ILE B O 1
ATOM 4183 N N . LEU B 1 249 ? -20.730 21.006 25.660 1.00 20.78 249 LEU B N 1
ATOM 4184 C CA . LEU B 1 249 ? -20.882 19.776 26.414 1.00 21.35 249 LEU B CA 1
ATOM 4185 C C . LEU B 1 249 ? -22.324 19.351 26.636 1.00 22.80 249 LEU B C 1
ATOM 4186 O O . LEU B 1 249 ? -22.640 18.163 26.523 1.00 23.43 249 LEU B O 1
ATOM 4191 N N . ARG B 1 250 ? -23.210 20.306 26.900 1.00 24.03 250 ARG B N 1
ATOM 4192 C CA . ARG B 1 250 ? -24.643 20.010 26.977 1.00 28.60 250 ARG B CA 1
ATOM 4193 C C . ARG B 1 250 ? -25.175 19.435 25.672 1.00 28.42 250 ARG B C 1
ATOM 4194 O O . ARG B 1 250 ? -26.095 18.639 25.661 1.00 33.51 250 ARG B O 1
ATOM 4202 N N . ASN B 1 251 ? -24.567 19.814 24.547 1.00 25.60 251 ASN B N 1
ATOM 4203 C CA . ASN B 1 251 ? -24.954 19.287 23.261 1.00 27.95 251 ASN B CA 1
ATOM 4204 C C . ASN B 1 251 ? -24.102 18.091 22.762 1.00 29.22 251 ASN B C 1
ATOM 4205 O O . ASN B 1 251 ? -24.190 17.718 21.593 1.00 29.13 251 ASN B O 1
ATOM 4210 N N . THR B 1 252 ? -23.314 17.479 23.649 1.00 25.51 252 THR B N 1
ATOM 4211 C CA . THR B 1 252 ? -22.464 16.346 23.295 1.00 27.05 252 THR B CA 1
ATOM 4212 C C . THR B 1 252 ? -23.076 15.054 23.821 1.00 29.89 252 THR B C 1
ATOM 4213 O O . THR B 1 252 ? -23.410 14.963 25.016 1.00 29.94 252 THR B O 1
ATOM 4217 N N . VAL B 1 253 ? -23.162 14.059 22.938 1.00 29.23 253 VAL B N 1
ATOM 4218 C CA . VAL B 1 253 ? -23.710 12.743 23.228 1.00 31.77 253 VAL B CA 1
ATOM 4219 C C . VAL B 1 253 ? -22.496 11.823 23.367 1.00 39.15 253 VAL B C 1
ATOM 4220 O O . VAL B 1 253 ? -21.623 11.778 22.482 1.00 32.80 253 VAL B O 1
ATOM 4224 N N . GLY B 1 254 ? -22.413 11.109 24.484 1.00 33.42 254 GLY B N 1
ATOM 4225 C CA . GLY B 1 254 ? -21.238 10.287 24.783 1.00 36.27 254 GLY B CA 1
ATOM 4226 C C . GLY B 1 254 ? -20.081 11.136 25.274 1.00 33.57 254 GLY B C 1
ATOM 4227 O O . GLY B 1 254 ? -20.220 12.351 25.417 1.00 40.82 254 GLY B O 1
ATOM 4228 N N . THR B 1 255 ? -18.934 10.502 25.524 1.00 29.04 255 THR B N 1
ATOM 4229 C CA . THR B 1 255 ? -17.743 11.175 26.019 1.00 28.22 255 THR B CA 1
ATOM 4230 C C . THR B 1 255 ? -16.460 10.988 25.182 1.00 27.78 255 THR B C 1
ATOM 4231 O O . THR B 1 255 ? -15.438 11.618 25.466 1.00 27.26 255 THR B O 1
ATOM 4235 N N . ALA B 1 256 ? -16.533 10.146 24.142 1.00 30.43 256 ALA B N 1
ATOM 4236 C CA . ALA B 1 256 ? -15.412 9.883 23.226 1.00 37.42 256 ALA B CA 1
ATOM 4237 C C . ALA B 1 256 ? -14.919 11.163 22.537 1.00 34.93 256 ALA B C 1
ATOM 4238 O O . ALA B 1 256 ? -13.704 11.434 22.504 1.00 26.73 256 ALA B O 1
ATOM 4240 N N . GLU B 1 257 ? -15.872 11.941 22.007 1.00 29.33 257 GLU B N 1
ATOM 4241 C CA . GLU B 1 257 ? -15.589 13.171 21.264 1.00 24.63 257 GLU B CA 1
ATOM 4242 C C . GLU B 1 257 ? -16.581 14.285 21.612 1.00 22.60 257 GLU B C 1
ATOM 4243 O O . GLU B 1 257 ? -17.780 14.057 21.629 1.00 33.01 257 GLU B O 1
ATOM 4249 N N . ILE B 1 258 ? -16.077 15.491 21.818 1.00 23.29 258 ILE B N 1
ATOM 4250 C CA . ILE B 1 258 ? -16.922 16.682 21.969 1.00 25.19 258 ILE B CA 1
ATOM 4251 C C . ILE B 1 258 ? -17.548 17.100 20.633 1.00 23.59 258 ILE B C 1
ATOM 4252 O O . ILE B 1 258 ? -16.976 16.901 19.540 1.00 25.73 258 ILE B O 1
ATOM 4257 N N . ASN B 1 259 ? -18.749 17.658 20.720 1.00 21.55 259 ASN B N 1
ATOM 4258 C CA . ASN B 1 259 ? -19.555 18.001 19.522 1.00 24.89 259 ASN B CA 1
ATOM 4259 C C . ASN B 1 259 ? -19.223 19.391 18.932 1.00 25.42 259 ASN B C 1
ATOM 4260 O O . ASN B 1 259 ? -20.108 20.218 18.661 1.00 29.36 259 ASN B O 1
ATOM 4265 N N . ILE B 1 260 ? -17.948 19.623 18.668 1.00 23.52 260 ILE B N 1
ATOM 4266 C CA . ILE B 1 260 ? -17.482 20.946 18.277 1.00 20.73 260 ILE B CA 1
ATOM 4267 C C . ILE B 1 260 ? -17.894 21.329 16.827 1.00 21.86 260 ILE B C 1
ATOM 4268 O O . ILE B 1 260 ? -18.219 22.485 16.595 1.00 23.69 260 ILE B O 1
ATOM 4273 N N . ILE B 1 261 ? -17.949 20.364 15.892 1.00 22.85 261 ILE B N 1
ATOM 4274 C CA . ILE B 1 261 ? -18.339 20.662 14.471 1.00 24.22 261 ILE B CA 1
ATOM 4275 C C . ILE B 1 261 ? -19.756 21.210 14.377 1.00 21.96 261 ILE B C 1
ATOM 4276 O O . ILE B 1 261 ? -19.996 22.285 13.820 1.00 24.27 261 ILE B O 1
ATOM 4281 N N . ASN B 1 262 ? -20.702 20.521 15.006 1.00 21.79 262 ASN B N 1
ATOM 4282 C CA . ASN B 1 262 ? -22.070 20.995 15.050 1.00 23.28 262 ASN B CA 1
ATOM 4283 C C . ASN B 1 262 ? -22.291 22.296 15.798 1.00 22.81 262 ASN B C 1
ATOM 4284 O O . ASN B 1 262 ? -23.251 23.009 15.528 1.00 28.45 262 ASN B O 1
ATOM 4289 N N . CYS B 1 263 ? -21.390 22.593 16.728 1.00 21.64 263 CYS B N 1
ATOM 4290 C CA . CYS B 1 263 ? -21.418 23.802 17.560 1.00 21.59 263 CYS B CA 1
ATOM 4291 C C . CYS B 1 263 ? -20.636 24.966 16.976 1.00 21.47 263 CYS B C 1
ATOM 4292 O O . CYS B 1 263 ? -20.611 26.038 17.576 1.00 22.85 263 CYS B O 1
ATOM 4295 N N . ILE B 1 264 ? -20.072 24.808 15.766 1.00 20.78 264 ILE B N 1
ATOM 4296 C CA . ILE B 1 264 ? -19.311 25.896 15.159 1.00 20.60 264 ILE B CA 1
ATOM 4297 C C . ILE B 1 264 ? -20.063 27.231 15.164 1.00 20.27 264 ILE B C 1
ATOM 4298 O O . ILE B 1 264 ? -19.450 28.234 15.506 1.00 23.91 264 ILE B O 1
ATOM 4303 N N . PRO B 1 265 ? -21.377 27.253 14.825 1.00 22.30 265 PRO B N 1
ATOM 4304 C CA . PRO B 1 265 ? -22.142 28.494 14.816 1.00 24.08 265 PRO B CA 1
ATOM 4305 C C . PRO B 1 265 ? -22.234 29.269 16.133 1.00 26.54 265 PRO B C 1
ATOM 4306 O O . PRO B 1 265 ? -22.577 30.455 16.132 1.00 32.13 265 PRO B O 1
ATOM 4310 N N . TYR B 1 266 ? -21.957 28.588 17.244 1.00 29.41 266 TYR B N 1
ATOM 4311 C CA . TYR B 1 266 ? -22.044 29.148 18.588 1.00 29.73 266 TYR B CA 1
ATOM 4312 C C . TYR B 1 266 ? -20.661 29.435 19.229 1.00 30.52 266 TYR B C 1
ATOM 4313 O O . TYR B 1 266 ? -20.569 29.826 20.409 1.00 27.55 266 TYR B O 1
ATOM 4322 N N . LEU B 1 267 ? -19.571 29.247 18.466 1.00 26.24 267 LEU B N 1
ATOM 4323 C CA . LEU B 1 267 ? -18.226 29.396 19.043 1.00 21.22 267 LEU B CA 1
ATOM 4324 C C . LEU B 1 267 ? -17.846 30.823 19.408 1.00 23.53 267 LEU B C 1
ATOM 4325 O O . LEU B 1 267 ? -17.105 31.055 20.404 1.00 22.81 267 LEU B O 1
ATOM 4330 N N . LYS B 1 268 ? -18.410 31.769 18.672 1.00 23.04 268 LYS B N 1
ATOM 4331 C CA . LYS B 1 268 ? -18.242 33.205 18.921 1.00 26.63 268 LYS B CA 1
ATOM 4332 C C . LYS B 1 268 ? -19.309 33.782 19.877 1.00 25.39 268 LYS B C 1
ATOM 4333 O O . LYS B 1 268 ? -19.459 34.999 19.972 1.00 27.13 268 LYS B O 1
ATOM 4339 N N . GLY B 1 269 ? -20.045 32.917 20.569 1.00 26.13 269 GLY B N 1
ATOM 4340 C CA . GLY B 1 269 ? -20.948 33.367 21.657 1.00 31.42 269 GLY B CA 1
ATOM 4341 C C . GLY B 1 269 ? -20.305 34.304 22.667 1.00 32.99 269 GLY B C 1
ATOM 4342 O O . GLY B 1 269 ? -19.151 34.119 23.083 1.00 28.98 269 GLY B O 1
ATOM 4343 N N . THR B 1 270 ? -21.066 35.310 23.082 1.00 32.47 270 THR B N 1
ATOM 4344 C CA . THR B 1 270 ? -20.583 36.310 24.042 1.00 32.34 270 THR B CA 1
ATOM 4345 C C . THR B 1 270 ? -21.219 36.186 25.423 1.00 31.23 270 THR B C 1
ATOM 4346 O O . THR B 1 270 ? -20.916 36.991 26.286 1.00 34.96 270 THR B O 1
ATOM 4350 N N . GLU B 1 271 ? -22.075 35.183 25.635 1.00 37.21 271 GLU B N 1
ATOM 4351 C CA . GLU B 1 271 ? -22.696 34.983 26.957 1.00 34.27 271 GLU B CA 1
ATOM 4352 C C . GLU B 1 271 ? -21.617 34.665 27.986 1.00 37.80 271 GLU B C 1
ATOM 4353 O O . GLU B 1 271 ? -20.701 33.878 27.714 1.00 29.78 271 GLU B O 1
ATOM 4359 N N . GLU B 1 272 ? -21.712 35.326 29.140 1.00 29.59 272 GLU B N 1
ATOM 4360 C CA . GLU B 1 272 ? -20.810 35.122 30.265 1.00 32.07 272 GLU B CA 1
ATOM 4361 C C . GLU B 1 272 ? -21.684 34.668 31.415 1.00 30.76 272 GLU B C 1
ATOM 4362 O O . GLU B 1 272 ? -22.183 35.482 32.184 1.00 35.27 272 GLU B O 1
ATOM 4368 N N . SER B 1 273 ? -21.883 33.349 31.488 1.00 30.17 273 SER B N 1
ATOM 4369 C CA . SER B 1 273 ? -22.883 32.727 32.360 1.00 34.11 273 SER B CA 1
ATOM 4370 C C . SER B 1 273 ? -22.441 32.527 33.812 1.00 32.06 273 SER B C 1
ATOM 4371 O O . SER B 1 273 ? -23.263 32.121 34.641 1.00 34.06 273 SER B O 1
ATOM 4374 N N . PHE B 1 274 ? -21.164 32.756 34.109 1.00 30.16 274 PHE B N 1
ATOM 4375 C CA . PHE B 1 274 ? -20.638 32.515 35.452 1.00 32.45 274 PHE B CA 1
ATOM 4376 C C . PHE B 1 274 ? -20.249 33.766 36.196 1.00 31.27 274 PHE B C 1
ATOM 4377 O O . PHE B 1 274 ? -20.075 34.817 35.597 1.00 29.80 274 PHE B O 1
ATOM 4385 N N . THR B 1 275 ? -20.134 33.624 37.515 1.00 33.48 275 THR B N 1
ATOM 4386 C CA . THR B 1 275 ? -19.710 34.681 38.396 1.00 34.72 275 THR B CA 1
ATOM 4387 C C . THR B 1 275 ? -18.192 34.590 38.576 1.00 31.35 275 THR B C 1
ATOM 4388 O O . THR B 1 275 ? -17.647 33.515 38.825 1.00 36.44 275 THR B O 1
ATOM 4392 N N . ILE B 1 276 ? -17.531 35.728 38.403 1.00 36.46 276 ILE B N 1
ATOM 4393 C CA . ILE B 1 276 ? -16.115 35.890 38.709 1.00 32.00 276 ILE B CA 1
ATOM 4394 C C . ILE B 1 276 ? -16.023 36.135 40.203 1.00 38.35 276 ILE B C 1
ATOM 4395 O O . ILE B 1 276 ? -16.487 37.157 40.694 1.00 39.11 276 ILE B O 1
ATOM 4400 N N . THR B 1 277 ? -15.439 35.193 40.922 1.00 30.30 277 THR B N 1
ATOM 4401 C CA . THR B 1 277 ? -15.301 35.305 42.375 1.00 34.64 277 THR B CA 1
ATOM 4402 C C . THR B 1 277 ? -13.864 35.608 42.799 1.00 35.28 277 THR B C 1
ATOM 4403 O O . THR B 1 277 ? -12.987 34.777 42.643 1.00 31.07 277 THR B O 1
ATOM 4407 N N . TYR B 1 278 ? -13.635 36.800 43.349 1.00 32.36 278 TYR B N 1
ATOM 4408 C CA . TYR B 1 278 ? -12.292 37.206 43.777 1.00 33.42 278 TYR B CA 1
ATOM 4409 C C . TYR B 1 278 ? -11.948 36.574 45.112 1.00 39.71 278 TYR B C 1
ATOM 4410 O O . TYR B 1 278 ? -12.785 36.548 45.999 1.00 37.29 278 TYR B O 1
ATOM 4419 N N . ILE B 1 279 ? -10.713 36.097 45.248 1.00 39.99 279 ILE B N 1
ATOM 4420 C CA . ILE B 1 279 ? -10.249 35.428 46.458 1.00 55.57 279 ILE B CA 1
ATOM 4421 C C . ILE B 1 279 ? -9.844 36.499 47.463 1.00 60.27 279 ILE B C 1
ATOM 4422 O O . ILE B 1 279 ? -9.731 36.223 48.650 1.00 54.35 279 ILE B O 1
#

Organism: Entamoeba histolytica (strain ATCC 30459 / HM-1:IMSS / ABRM) (NCBI:txid294381)

Sequence (566 aa):
MTNKVLTISSYVCSGFVGNRCGMIILDSFQIQSIFVLTTHLANHTGYPVVGGSGVLLNDFISIMDSLEVNHLDKDIEFLVTGYFPSSDLVYETINRVKRIKDNKKVYFLCDPILGDNGKMYTKSEVQDSMKELIKYADIITPNATELSFLTGLEVNSVSEAIKACHILHEQGIPVILVTSIKEGNDIILLCSFKDTLNNKNFTIKIPRIEGDFTGVGDTLTYILLSWIIKGIPLEHAVNRAISTLQTILRNTVGTAEINIINCIPYLKGTEESFTITYILEHHHHHHMTNKVLTISSYVCSGFVGNRCGMIILDSFQIQSIFVLTTHLANHTGYPVVGGSGVLLNDFISIMDSLEVNHLDKDIEFLVTGYFPSSDLVYETINRVKRIKDNKKVYFLCDPILGDNGKMYTKSEVQDSMKELIKYADIITPNATELSFLTGLEVNSVSEAIKACHILHEQGIPVILVTSIKEGNDIILLCSFKDTLNNKNFTIKIPRIEGDFTGVGDTLTYILLSWIIKGIPLEHAVNRAISTLQTILRNTVGTAEINIINCIPYLKGTEESFTITYI

Foldseek 3Di:
DAQAEEEEEADEQDFDAGVNLLCLLCVLLVHHHHYHHQWYWNADPPDPDIDGGGDDPVVSVVVLVVCVVVVRLVNYQEYEYEDHAALSVLVVVLVVLVVSCPPDHHAYEYEYQFDDPLDGPYDPRNLVSVLVNQLSHQEYEAAQNNLCSSQVFHQQWPLSSLVSVVVSVVSPHAWYWHPFHDDPQWTKIWIAGSDCVPDFIWIWIGGHDPEDAHRLSVNLSNQLVSVVVVVHPNVQSNLLSVVLSVVQVVPADDRRHTPVVVSSVCSPPRDRPIDTGTDDSHSVVTD/DAQAEEEEEADEPDFDAGVNLLCLLCVLLVHHYHYHHQWYWNADLPDPDIDGGGDDPVVSVVVVVVCVVVVRLVNYQEYEYEDHQALSVLVVVLVVLVVSCPPDHHAYEYEYQADDPLDGSHDPRNLVSVLVNQLSHQEYEAAQNNLCSSQVFRRQDVVSSQVSVVVSVVSPHAWYWHPFHDDPQWTKIWIDGNDCVPDFIWIWTGGHDPEDAHNLSVNLSNQLVSVVVVVHDNVQSNLQSVVLSVVQVVVDDHHRHTPVVVSSVCSPPRDRPIDTGTD

Solvent-accessible surface area: 21992 Å² total; per-residue (Å²): 88,75,9,76,0,0,0,1,3,10,0,1,1,4,7,10,17,3,0,4,0,0,0,2,0,0,6,21,2,56,7,25,8,0,0,0,0,0,3,17,24,0,0,11,104,64,34,125,58,51,4,19,50,30,18,110,60,99,24,0,56,41,0,5,62,1,0,70,91,17,125,28,19,122,47,0,83,25,1,0,0,6,52,1,29,21,19,61,0,0,106,26,0,14,77,16,1,106,131,10,64,127,107,52,197,4,62,0,0,0,7,0,30,0,0,42,83,57,160,115,128,11,119,75,73,1,17,84,0,2,71,72,0,0,88,77,5,40,0,0,4,0,18,13,14,8,0,26,32,5,25,65,70,127,14,94,13,11,12,52,0,20,95,0,0,99,72,0,15,122,76,35,0,54,19,0,0,0,20,36,1,113,63,76,128,39,33,7,0,0,0,7,22,100,57,46,174,123,54,126,11,0,16,1,122,10,72,91,48,155,30,92,27,46,9,39,34,21,0,5,1,4,0,0,0,0,12,28,24,97,60,38,87,36,44,84,0,0,6,36,0,9,6,8,15,18,50,0,19,180,79,16,145,32,62,53,23,0,19,0,7,78,6,30,88,129,0,93,28,82,126,61,69,36,103,37,66,102,31,112,75,103,71,127,91,44,84,103,80,10,74,0,0,0,1,2,7,0,1,1,3,6,5,15,2,0,3,0,0,0,2,0,0,7,14,4,54,7,35,9,0,0,0,0,0,2,16,20,0,0,10,77,63,32,131,55,48,3,18,48,29,19,111,59,98,24,0,56,40,0,3,60,0,1,71,84,18,125,29,17,127,56,1,82,27,1,1,0,5,35,2,22,19,19,62,0,0,104,26,0,13,78,16,1,105,133,11,63,126,107,54,175,4,49,0,0,0,7,0,29,0,0,53,106,59,154,61,117,6,102,84,78,1,45,90,0,3,65,72,0,0,87,78,4,40,0,0,4,0,15,14,17,6,0,24,39,6,22,68,52,125,10,103,28,30,68,49,0,63,126,0,0,105,61,0,13,121,76,35,0,54,20,0,0,0,19,35,1,156,72,60,122,30,34,11,0,0,0,5,21,102,59,90,160,110,51,125,37,0,20,0,136,7,86,115,51,168,16,85,30,46,9,40,31,18,0,6,1,4,0,0,0,0,20,30,25,106,61,39,86,36,43,83,0,0,6,36,0,5,5,8,12,18,44,1,18,165,80,17,131,50,58,56,21,0,18,0,2,70,5,26,81,137,0,106,31,82,130,59,70,39,106,37,71,102,118

CATH classification: 3.40.1190.20